Protein AF-0000000080747395 (afdb_homodimer)

Sequence (564 aa):
MSWKSLHWLHKDIISFEKNQAFNNLFKNAVRTNIKMTENIQLADNLLYFNPVDSDLDPDGYFSYQSPSSLISTLQRYRLRRWTNGEITNNKPLVPGKEYSCHERIKFIKPIGDSCFVSLQRTIRDSNDVTAITEDRTLQYTNRIGDRFSALEEMAQETKQYEAVAGINISDLDIVKYCQMTNNPHRIHWDRDYCRTQEGIKDILVPGPLITQIMARLLCPNSASLITRIKYKTVSPIYPFTPLRAIKVSPTALWLADESKLYAKMEIKESHRDIMPDQHLEAMSWKSLHWLHKDIISFEKNQAFNNLFKNAVRTNIKMTENIQLADNLLYFNPVDSDLDPDGYFSYQSPSSLISTLQRYRLRRWTNGEITNNKPLVPGKEYSCHERIKFIKPIGDSCFVSLQRTIRDSNDVTAITEDRTLQYTNRIGDRFSALEEMAQETKQYEAVAGINISDLDIVKYCQMTNNPHRIHWDRDYCRTQEGIKDILVPGPLITQIMARLLCPNSASLITRIKYKTVSPIYPFTPLRAIKVSPTALWLADESKLYAKMEIKESHRDIMPDQHLEA

Structure (mmCIF, N/CA/C/O backbone):
data_AF-0000000080747395-model_v1
#
loop_
_entity.id
_entity.type
_entity.pdbx_description
1 polymer 'Candida glabrata strain CBS138 chromosome J complete sequence'
#
loop_
_atom_site.group_PDB
_atom_site.id
_atom_site.type_symbol
_atom_site.label_atom_id
_atom_site.label_alt_id
_atom_site.label_comp_id
_atom_site.label_asym_id
_atom_site.label_entity_id
_atom_site.label_seq_id
_atom_site.pdbx_PDB_ins_code
_atom_site.Cartn_x
_atom_site.Cartn_y
_atom_site.Cartn_z
_atom_site.occupancy
_atom_site.B_iso_or_equiv
_atom_site.auth_seq_id
_atom_site.auth_comp_id
_atom_site.auth_asym_id
_atom_site.auth_atom_id
_atom_site.pdbx_PDB_model_num
ATOM 1 N N . MET A 1 1 ? -30.812 -10.82 -4.348 1 59.12 1 MET A N 1
ATOM 2 C CA . MET A 1 1 ? -30.344 -10.938 -5.723 1 59.12 1 MET A CA 1
ATOM 3 C C . MET A 1 1 ? -29.344 -12.078 -5.855 1 59.12 1 MET A C 1
ATOM 5 O O . MET A 1 1 ? -28.609 -12.383 -4.906 1 59.12 1 MET A O 1
ATOM 9 N N . SER A 1 2 ? -29.453 -12.859 -6.922 1 81.06 2 SER A N 1
ATOM 10 C CA . SER A 1 2 ? -28.625 -14.039 -7.16 1 81.06 2 SER A CA 1
ATOM 11 C C . SER A 1 2 ? -27.172 -13.656 -7.43 1 81.06 2 SER A C 1
ATOM 13 O O . SER A 1 2 ? -26.906 -12.688 -8.148 1 81.06 2 SER A O 1
ATOM 15 N N . TRP A 1 3 ? -26.281 -14.25 -6.676 1 85.25 3 TRP A N 1
ATOM 16 C CA . TRP A 1 3 ? -24.859 -14 -6.844 1 85.25 3 TRP A CA 1
ATOM 17 C C . TRP A 1 3 ? -24.438 -14.18 -8.297 1 85.25 3 TRP A C 1
ATOM 19 O O . TRP A 1 3 ? -23.438 -13.609 -8.742 1 85.25 3 TRP A O 1
ATOM 29 N N . LYS A 1 4 ? -25.172 -14.852 -9.094 1 83.62 4 LYS A N 1
ATOM 30 C CA . LYS A 1 4 ? -24.859 -15.133 -10.492 1 83.62 4 LYS A CA 1
ATOM 31 C C . LYS A 1 4 ? -24.938 -13.875 -11.344 1 83.62 4 LYS A C 1
ATOM 33 O O . LYS A 1 4 ? -24.328 -13.789 -12.406 1 83.62 4 LYS A O 1
ATOM 38 N N . SER A 1 5 ? -25.672 -12.914 -10.828 1 84.62 5 SER A N 1
ATOM 39 C CA . SER A 1 5 ? -25.875 -11.688 -11.594 1 84.62 5 SER A CA 1
ATOM 40 C C . SER A 1 5 ? -24.906 -10.594 -11.148 1 84.62 5 SER A C 1
ATOM 42 O O . SER A 1 5 ? -24.828 -9.539 -11.773 1 84.62 5 SER A O 1
ATOM 44 N N . LEU A 1 6 ? -24.188 -10.93 -10.141 1 88.81 6 LEU A N 1
ATOM 45 C CA . LEU A 1 6 ? -23.266 -9.922 -9.609 1 88.81 6 LEU A CA 1
ATOM 46 C C . LEU A 1 6 ? -22.078 -9.742 -10.539 1 88.81 6 LEU A C 1
ATOM 48 O O . LEU A 1 6 ? -21.531 -10.719 -11.07 1 88.81 6 LEU A O 1
ATOM 52 N N . HIS A 1 7 ? -21.797 -8.492 -10.812 1 93.31 7 HIS A N 1
ATOM 53 C CA . HIS A 1 7 ? -20.641 -8.117 -11.609 1 93.31 7 HIS A CA 1
ATOM 54 C C . HIS A 1 7 ? -20 -6.836 -11.086 1 93.31 7 HIS A C 1
ATOM 56 O O . HIS A 1 7 ? -20.703 -5.953 -10.578 1 93.31 7 HIS A O 1
ATOM 62 N N . TRP A 1 8 ? -18.734 -6.809 -11.203 1 94.5 8 TRP A N 1
ATOM 63 C CA . TRP A 1 8 ? -17.984 -5.613 -10.836 1 94.5 8 TRP A CA 1
ATOM 64 C C . TRP A 1 8 ? -17.094 -5.156 -11.984 1 94.5 8 TRP A C 1
ATOM 66 O O . TRP A 1 8 ? -16.562 -5.98 -12.727 1 94.5 8 TRP A O 1
ATOM 76 N N . LEU A 1 9 ? -16.969 -3.918 -12.125 1 94.75 9 LEU A N 1
ATOM 77 C CA . LEU A 1 9 ? -16.109 -3.312 -13.125 1 94.75 9 LEU A CA 1
ATOM 78 C C . LEU A 1 9 ? -14.969 -2.541 -12.469 1 94.75 9 LEU A C 1
ATOM 80 O O . LEU A 1 9 ? -15.211 -1.659 -11.641 1 94.75 9 LEU A O 1
ATOM 84 N N . HIS A 1 10 ? -13.727 -2.936 -12.805 1 94.06 10 HIS A N 1
ATOM 85 C CA . HIS A 1 10 ? -12.547 -2.223 -12.336 1 94.06 10 HIS A CA 1
ATOM 86 C C . HIS A 1 10 ? -11.734 -1.668 -13.508 1 94.06 10 HIS A C 1
ATOM 88 O O . HIS A 1 10 ? -11.242 -2.428 -14.344 1 94.06 10 HIS A O 1
ATOM 94 N N . LYS A 1 11 ? -11.57 -0.392 -13.555 1 92.25 11 LYS A N 1
ATOM 95 C CA . LYS A 1 11 ? -10.734 0.229 -14.578 1 92.25 11 LYS A CA 1
ATOM 96 C C . LYS A 1 11 ? -9.367 0.605 -14.016 1 92.25 11 LYS A C 1
ATOM 98 O O . LYS A 1 11 ? -9.234 0.883 -12.82 1 92.25 11 LYS A O 1
ATOM 103 N N . ASP A 1 12 ? -8.43 0.536 -14.867 1 91.69 12 ASP A N 1
ATOM 104 C CA . ASP A 1 12 ? -7.078 0.91 -14.461 1 91.69 12 ASP A CA 1
ATOM 105 C C . ASP A 1 12 ? -6.227 1.282 -15.672 1 91.69 12 ASP A C 1
ATOM 107 O O . ASP A 1 12 ? -6.543 0.902 -16.797 1 91.69 12 ASP A O 1
ATOM 111 N N . ILE A 1 13 ? -5.207 2.037 -15.406 1 89.62 13 ILE A N 1
ATOM 112 C CA . ILE A 1 13 ? -4.191 2.344 -16.406 1 89.62 13 ILE A CA 1
ATOM 113 C C . ILE A 1 13 ? -2.91 1.572 -16.094 1 89.62 13 ILE A C 1
ATOM 115 O O . ILE A 1 13 ? -2.43 1.593 -14.961 1 89.62 13 ILE A O 1
ATOM 119 N N . ILE A 1 14 ? -2.463 0.879 -17.094 1 91.75 14 ILE A N 1
ATOM 120 C CA . ILE A 1 14 ? -1.218 0.142 -16.891 1 91.75 14 ILE A CA 1
ATOM 121 C C . ILE A 1 14 ? -0.062 1.122 -16.703 1 91.75 14 ILE A C 1
ATOM 123 O O . ILE A 1 14 ? 0.151 2.012 -17.531 1 91.75 14 ILE A O 1
ATOM 127 N N . SER A 1 15 ? 0.679 0.958 -15.664 1 86.25 15 SER A N 1
ATOM 128 C CA . SER A 1 15 ? 1.673 1.94 -15.242 1 86.25 15 SER A CA 1
ATOM 129 C C . SER A 1 15 ? 3.09 1.419 -15.453 1 86.25 15 SER A C 1
ATOM 131 O O . SER A 1 15 ? 3.414 0.301 -15.055 1 86.25 15 SER A O 1
ATOM 133 N N . PHE A 1 16 ? 3.916 2.262 -16.062 1 84.25 16 PHE A N 1
ATOM 134 C CA . PHE A 1 16 ? 5.336 1.956 -16.188 1 84.25 16 PHE A CA 1
ATOM 135 C C . PHE A 1 16 ? 5.988 1.87 -14.812 1 84.25 16 PHE A C 1
ATOM 137 O O . PHE A 1 16 ? 6.781 0.962 -14.547 1 84.25 16 PHE A O 1
ATOM 144 N N . GLU A 1 17 ? 5.633 2.758 -13.93 1 83.5 17 GLU A N 1
ATOM 145 C CA . GLU A 1 17 ? 6.246 2.869 -12.609 1 83.5 17 GLU A CA 1
ATOM 146 C C . GLU A 1 17 ? 5.941 1.645 -11.75 1 83.5 17 GLU A C 1
ATOM 148 O O . GLU A 1 17 ? 6.809 1.154 -11.023 1 83.5 17 GLU A O 1
ATOM 153 N N . LYS A 1 18 ? 4.703 1.184 -11.805 1 89.38 18 LYS A N 1
ATOM 154 C CA . LYS A 1 18 ? 4.32 0.01 -11.023 1 89.38 18 LYS A CA 1
ATOM 155 C C . LYS A 1 18 ? 5.059 -1.234 -11.508 1 89.38 18 LYS A C 1
ATOM 157 O O . LYS A 1 18 ? 5.488 -2.059 -10.695 1 89.38 18 LYS A O 1
ATOM 162 N N . ASN A 1 19 ? 5.191 -1.357 -12.836 1 89.19 19 ASN A N 1
ATOM 163 C CA . ASN A 1 19 ? 5.957 -2.471 -13.391 1 89.19 19 ASN A CA 1
ATOM 164 C C . ASN A 1 19 ? 7.418 -2.418 -12.953 1 89.19 19 ASN A C 1
ATOM 166 O O . ASN A 1 19 ? 8.008 -3.447 -12.617 1 89.19 19 ASN A O 1
ATOM 170 N N . GLN A 1 20 ? 7.961 -1.267 -12.969 1 88.62 20 GLN A N 1
ATOM 171 C CA . GLN A 1 20 ? 9.336 -1.091 -12.523 1 88.62 20 GLN A CA 1
ATOM 172 C C . GLN A 1 20 ? 9.492 -1.438 -11.047 1 88.62 20 GLN A C 1
ATOM 174 O O . GLN A 1 20 ? 10.492 -2.027 -10.641 1 88.62 20 GLN A O 1
ATOM 179 N N . ALA A 1 21 ? 8.523 -1.005 -10.305 1 91.44 21 ALA A N 1
ATOM 180 C CA . ALA A 1 21 ? 8.539 -1.321 -8.875 1 91.44 21 ALA A CA 1
ATOM 181 C C . ALA A 1 21 ? 8.562 -2.83 -8.648 1 91.44 21 ALA A C 1
ATOM 183 O O . ALA A 1 21 ? 9.328 -3.324 -7.812 1 91.44 21 ALA A O 1
ATOM 184 N N . PHE A 1 22 ? 7.762 -3.555 -9.383 1 94.75 22 PHE A N 1
ATOM 185 C CA . PHE A 1 22 ? 7.758 -5.004 -9.219 1 94.75 22 PHE A CA 1
ATOM 186 C C . PHE A 1 22 ? 9.07 -5.605 -9.703 1 94.75 22 PHE A C 1
ATOM 188 O O . PHE A 1 22 ? 9.594 -6.543 -9.094 1 94.75 22 PHE A O 1
ATOM 195 N N . ASN A 1 23 ? 9.594 -5.113 -10.828 1 92.94 23 ASN A N 1
ATOM 196 C CA . ASN A 1 23 ? 10.891 -5.582 -11.305 1 92.94 23 ASN A CA 1
ATOM 197 C C . ASN A 1 23 ? 11.961 -5.445 -10.227 1 92.94 23 ASN A C 1
ATOM 199 O O . ASN A 1 23 ? 12.781 -6.348 -10.047 1 92.94 23 ASN A O 1
ATOM 203 N N . ASN A 1 24 ? 11.914 -4.371 -9.555 1 92.12 24 ASN A N 1
ATOM 204 C CA . ASN A 1 24 ? 12.883 -4.16 -8.484 1 92.12 24 ASN A CA 1
ATOM 205 C C . ASN A 1 24 ? 12.672 -5.145 -7.336 1 92.12 24 ASN A C 1
ATOM 207 O O . ASN A 1 24 ? 13.633 -5.66 -6.77 1 92.12 24 ASN A O 1
ATOM 211 N N . LEU A 1 25 ? 11.422 -5.336 -6.988 1 95.25 25 LEU A N 1
ATOM 212 C CA . LEU A 1 25 ? 11.109 -6.32 -5.961 1 95.25 25 LEU A CA 1
ATOM 213 C C . LEU A 1 25 ? 11.609 -7.703 -6.371 1 95.25 25 LEU A C 1
ATOM 215 O O . LEU A 1 25 ? 12.227 -8.406 -5.566 1 95.25 25 LEU A O 1
ATOM 219 N N . PHE A 1 26 ? 11.359 -8.078 -7.574 1 95.56 26 PHE A N 1
ATOM 220 C CA . PHE A 1 26 ? 11.805 -9.359 -8.109 1 95.56 26 PHE A CA 1
ATOM 221 C C . PHE A 1 26 ? 13.32 -9.492 -8.008 1 95.56 26 PHE A C 1
ATOM 223 O O . PHE A 1 26 ? 13.836 -10.516 -7.559 1 95.56 26 PHE A O 1
ATOM 230 N N . LYS A 1 27 ? 14.008 -8.484 -8.398 1 93.31 27 LYS A N 1
ATOM 231 C CA . LYS A 1 27 ? 15.469 -8.484 -8.367 1 93.31 27 LYS A CA 1
ATOM 232 C C . LYS A 1 27 ? 15.984 -8.672 -6.941 1 93.31 27 LYS A C 1
ATOM 234 O O . LYS A 1 27 ? 17 -9.344 -6.727 1 93.31 27 LYS A O 1
ATOM 239 N N . ASN A 1 28 ? 15.305 -8.133 -6.055 1 93.12 28 ASN A N 1
ATOM 240 C CA . ASN A 1 28 ? 15.719 -8.219 -4.66 1 93.12 28 ASN A CA 1
ATOM 241 C C . ASN A 1 28 ? 15.422 -9.594 -4.07 1 93.12 28 ASN A C 1
ATOM 243 O O . ASN A 1 28 ? 16.203 -10.117 -3.27 1 93.12 28 ASN A O 1
ATOM 247 N N . ALA A 1 29 ? 14.328 -10.164 -4.477 1 96.94 29 ALA A N 1
ATOM 248 C CA . ALA A 1 29 ? 13.82 -11.367 -3.826 1 96.94 29 ALA A CA 1
ATOM 249 C C . ALA A 1 29 ? 14.336 -12.625 -4.52 1 96.94 29 ALA A C 1
ATOM 251 O O . ALA A 1 29 ? 14.336 -13.711 -3.934 1 96.94 29 ALA A O 1
ATOM 252 N N . VAL A 1 30 ? 14.734 -12.492 -5.766 1 97.31 30 VAL A N 1
ATOM 253 C CA . VAL A 1 30 ? 15.016 -13.68 -6.566 1 97.31 30 VAL A CA 1
ATOM 254 C C . VAL A 1 30 ? 16.453 -13.625 -7.082 1 97.31 30 VAL A C 1
ATOM 256 O O . VAL A 1 30 ? 16.844 -12.648 -7.715 1 97.31 30 VAL A O 1
ATOM 259 N N . ARG A 1 31 ? 17.219 -14.547 -6.773 1 94.69 31 ARG A N 1
ATOM 260 C CA . ARG A 1 31 ? 18.547 -14.727 -7.336 1 94.69 31 ARG A CA 1
ATOM 261 C C . ARG A 1 31 ? 18.5 -15.508 -8.641 1 94.69 31 ARG A C 1
ATOM 263 O O . ARG A 1 31 ? 18.375 -16.734 -8.625 1 94.69 31 ARG A O 1
ATOM 270 N N . THR A 1 32 ? 18.578 -14.781 -9.703 1 90.69 32 THR A N 1
ATOM 271 C CA . THR A 1 32 ? 18.484 -15.367 -11.031 1 90.69 32 THR A CA 1
ATOM 272 C C . THR A 1 32 ? 19.234 -14.516 -12.055 1 90.69 32 THR A C 1
ATOM 274 O O . THR A 1 32 ? 19.625 -13.383 -11.766 1 90.69 32 THR A O 1
ATOM 277 N N . ASN A 1 33 ? 19.391 -15.039 -13.219 1 85.06 33 ASN A N 1
ATOM 278 C CA . ASN A 1 33 ? 20.078 -14.328 -14.297 1 85.06 33 ASN A CA 1
ATOM 279 C C . ASN A 1 33 ? 19.078 -13.773 -15.312 1 85.06 33 ASN A C 1
ATOM 281 O O . ASN A 1 33 ? 19.484 -13.234 -16.344 1 85.06 33 ASN A O 1
ATOM 285 N N . ILE A 1 34 ? 17.859 -13.859 -14.992 1 84.75 34 ILE A N 1
ATOM 286 C CA . ILE A 1 34 ? 16.844 -13.383 -15.922 1 84.75 34 ILE A CA 1
ATOM 287 C C . ILE A 1 34 ? 16.938 -11.867 -16.062 1 84.75 34 ILE A C 1
ATOM 289 O O . ILE A 1 34 ? 17.047 -11.148 -15.07 1 84.75 34 ILE A O 1
ATOM 293 N N . LYS A 1 35 ? 16.859 -11.438 -17.281 1 81.88 35 LYS A N 1
ATOM 294 C CA . LYS A 1 35 ? 16.891 -10 -17.562 1 81.88 35 LYS A CA 1
ATOM 295 C C . LYS A 1 35 ? 15.484 -9.398 -17.453 1 81.88 35 LYS A C 1
ATOM 297 O O . LYS A 1 35 ? 14.523 -9.953 -17.984 1 81.88 35 LYS A O 1
ATOM 302 N N . MET A 1 36 ? 15.461 -8.305 -16.797 1 81.62 36 MET A N 1
ATOM 303 C CA . MET A 1 36 ? 14.18 -7.629 -16.641 1 81.62 36 MET A CA 1
ATOM 304 C C . MET A 1 36 ? 13.867 -6.77 -17.859 1 81.62 36 MET A C 1
ATOM 306 O O . MET A 1 36 ? 14.781 -6.238 -18.5 1 81.62 36 MET A O 1
ATOM 310 N N . THR A 1 37 ? 12.562 -6.77 -18.188 1 82.69 37 THR A N 1
ATOM 311 C CA . THR A 1 37 ? 12.102 -5.957 -19.297 1 82.69 37 THR A CA 1
ATOM 312 C C . THR A 1 37 ? 11.047 -4.953 -18.844 1 82.69 37 THR A C 1
ATOM 314 O O . THR A 1 37 ? 10.477 -5.094 -17.766 1 82.69 37 THR A O 1
ATOM 317 N N . GLU A 1 38 ? 10.836 -3.955 -19.688 1 80.69 38 GLU A N 1
ATOM 318 C CA . GLU A 1 38 ? 9.812 -2.953 -19.406 1 80.69 38 GLU A CA 1
ATOM 319 C C . GLU A 1 38 ? 8.438 -3.424 -19.859 1 80.69 38 GLU A C 1
ATOM 321 O O . GLU A 1 38 ? 7.418 -2.842 -19.484 1 80.69 38 GLU A O 1
ATOM 326 N N . ASN A 1 39 ? 8.461 -4.465 -20.531 1 85.62 39 ASN A N 1
ATOM 327 C CA . ASN A 1 39 ? 7.184 -4.996 -21.016 1 85.62 39 ASN A CA 1
ATOM 328 C C . ASN A 1 39 ? 6.422 -5.707 -19.891 1 85.62 39 ASN A C 1
ATOM 330 O O . ASN A 1 39 ? 7.027 -6.324 -19.016 1 85.62 39 ASN A O 1
ATOM 334 N N . ILE A 1 40 ? 5.148 -5.539 -20.016 1 90.62 40 ILE A N 1
ATOM 335 C CA . ILE A 1 40 ? 4.301 -6.277 -19.078 1 90.62 40 ILE A CA 1
ATOM 336 C C . ILE A 1 40 ? 4.398 -7.773 -19.375 1 90.62 40 ILE A C 1
ATOM 338 O O . ILE A 1 40 ? 4.289 -8.203 -20.516 1 90.62 40 ILE A O 1
ATOM 342 N N . GLN A 1 41 ? 4.66 -8.516 -18.375 1 90.19 41 GLN A N 1
ATOM 343 C CA . GLN A 1 41 ? 4.867 -9.953 -18.531 1 90.19 41 GLN A CA 1
ATOM 344 C C . GLN A 1 41 ? 3.631 -10.727 -18.078 1 90.19 41 GLN A C 1
ATOM 346 O O . GLN A 1 41 ? 2.674 -10.148 -17.562 1 90.19 41 GLN A O 1
ATOM 351 N N . LEU A 1 42 ? 3.684 -12.094 -18.344 1 91.56 42 LEU A N 1
ATOM 352 C CA . LEU A 1 42 ? 2.631 -12.992 -17.891 1 91.56 42 LEU A CA 1
ATOM 353 C C . LEU A 1 42 ? 2.406 -12.844 -16.391 1 91.56 42 LEU A C 1
ATOM 355 O O . LEU A 1 42 ? 3.365 -12.781 -15.609 1 91.56 42 LEU A O 1
ATOM 359 N N . ALA A 1 43 ? 1.168 -12.703 -15.961 1 95 43 ALA A N 1
ATOM 360 C CA . ALA A 1 43 ? 0.687 -12.633 -14.586 1 95 43 ALA A CA 1
ATOM 361 C C . ALA A 1 43 ? 0.868 -11.227 -14.016 1 95 43 ALA A C 1
ATOM 363 O O . ALA A 1 43 ? 0.443 -10.953 -12.891 1 95 43 ALA A O 1
ATOM 364 N N . ASP A 1 44 ? 1.418 -10.25 -14.773 1 94.88 44 ASP A N 1
ATOM 365 C CA . ASP A 1 44 ? 1.572 -8.891 -14.266 1 94.88 44 ASP A CA 1
ATOM 366 C C . ASP A 1 44 ? 0.215 -8.219 -14.078 1 94.88 44 ASP A C 1
ATOM 368 O O . ASP A 1 44 ? 0.115 -7.191 -13.406 1 94.88 44 ASP A O 1
ATOM 372 N N . ASN A 1 45 ? -0.843 -8.789 -14.672 1 95.81 45 ASN A N 1
ATOM 373 C CA . ASN A 1 45 ? -2.191 -8.266 -14.469 1 95.81 45 ASN A CA 1
ATOM 374 C C . ASN A 1 45 ? -2.59 -8.297 -13 1 95.81 45 ASN A C 1
ATOM 376 O O . ASN A 1 45 ? -3.477 -7.559 -12.57 1 95.81 45 ASN A O 1
ATOM 380 N N . LEU A 1 46 ? -1.925 -9.117 -12.219 1 97.12 46 LEU A N 1
ATOM 381 C CA . LEU A 1 46 ? -2.236 -9.258 -10.797 1 97.12 46 LEU A CA 1
ATOM 382 C C . LEU A 1 46 ? -1.901 -7.977 -10.039 1 97.12 46 LEU A C 1
ATOM 384 O O . LEU A 1 46 ? -2.357 -7.785 -8.906 1 97.12 46 LEU A O 1
ATOM 388 N N . LEU A 1 47 ? -1.146 -7.109 -10.602 1 96.31 47 LEU A N 1
ATOM 389 C CA . LEU A 1 47 ? -0.813 -5.82 -10 1 96.31 47 LEU A CA 1
ATOM 390 C C . LEU A 1 47 ? -1.979 -4.848 -10.133 1 96.31 47 LEU A C 1
ATOM 392 O O . LEU A 1 47 ? -2.018 -3.826 -9.438 1 96.31 47 LEU A O 1
ATOM 396 N N . TYR A 1 48 ? -2.914 -5.172 -10.984 1 95.19 48 TYR A N 1
ATOM 397 C CA . TYR A 1 48 ? -3.871 -4.156 -11.406 1 95.19 48 TYR A CA 1
ATOM 398 C C . TYR A 1 48 ? -5.301 -4.605 -11.125 1 95.19 48 TYR A C 1
ATOM 400 O O . TYR A 1 48 ? -5.535 -5.754 -10.75 1 95.19 48 TYR A O 1
ATOM 408 N N . PHE A 1 49 ? -6.219 -3.602 -11.25 1 95.75 49 PHE A N 1
ATOM 409 C CA . PHE A 1 49 ? -7.668 -3.781 -11.203 1 95.75 49 PHE A CA 1
ATOM 410 C C . PHE A 1 49 ? -8.109 -4.238 -9.82 1 95.75 49 PHE A C 1
ATOM 412 O O . PHE A 1 49 ? -9.047 -5.031 -9.688 1 95.75 49 PHE A O 1
ATOM 419 N N . ASN A 1 50 ? -7.379 -3.854 -8.812 1 92.81 50 ASN A N 1
ATOM 420 C CA . ASN A 1 50 ? -7.746 -4.141 -7.43 1 92.81 50 ASN A CA 1
ATOM 421 C C . ASN A 1 50 ? -8.633 -3.045 -6.844 1 92.81 50 ASN A C 1
ATOM 423 O O . ASN A 1 50 ? -8.406 -1.859 -7.102 1 92.81 50 ASN A O 1
ATOM 427 N N . PRO A 1 51 ? -9.625 -3.451 -6.094 1 89.06 51 PRO A N 1
ATOM 428 C CA . PRO A 1 51 ? -10.547 -2.453 -5.551 1 89.06 51 PRO A CA 1
ATOM 429 C C . PRO A 1 51 ? -9.859 -1.451 -4.625 1 89.06 51 PRO A C 1
ATOM 431 O O . PRO A 1 51 ? -8.922 -1.809 -3.908 1 89.06 51 PRO A O 1
ATOM 434 N N . VAL A 1 52 ? -10.328 -0.163 -4.664 1 80.38 52 VAL A N 1
ATOM 435 C CA . VAL A 1 52 ? -9.781 0.875 -3.797 1 80.38 52 VAL A CA 1
ATOM 436 C C . VAL A 1 52 ? -10.852 1.349 -2.816 1 80.38 52 VAL A C 1
ATOM 438 O O . VAL A 1 52 ? -10.539 1.994 -1.812 1 80.38 52 VAL A O 1
ATOM 441 N N . ASP A 1 53 ? -12.062 1.092 -3.086 1 77.69 53 ASP A N 1
ATOM 442 C CA . ASP A 1 53 ? -13.195 1.553 -2.285 1 77.69 53 ASP A CA 1
ATOM 443 C C . ASP A 1 53 ? -14.172 0.414 -2.01 1 77.69 53 ASP A C 1
ATOM 445 O O . ASP A 1 53 ? -15.219 0.321 -2.652 1 77.69 53 ASP A O 1
ATOM 449 N N . SER A 1 54 ? -13.773 -0.44 -1.136 1 83.5 54 SER A N 1
ATOM 450 C CA . SER A 1 54 ? -14.641 -1.567 -0.8 1 83.5 54 SER A CA 1
ATOM 451 C C . SER A 1 54 ? -14.703 -1.786 0.708 1 83.5 54 SER A C 1
ATOM 453 O O . SER A 1 54 ? -13.727 -1.524 1.419 1 83.5 54 SER A O 1
ATOM 455 N N . ASP A 1 55 ? -15.891 -2.242 1.09 1 90.5 55 ASP A N 1
ATOM 456 C CA . ASP A 1 55 ? -16.016 -2.641 2.488 1 90.5 55 ASP A CA 1
ATOM 457 C C . ASP A 1 55 ? -15.109 -3.824 2.809 1 90.5 55 ASP A C 1
ATOM 459 O O . ASP A 1 55 ? -14.812 -4.645 1.936 1 90.5 55 ASP A O 1
ATOM 463 N N . LEU A 1 56 ? -14.727 -3.82 4.035 1 93.5 56 LEU A N 1
ATOM 464 C CA . LEU A 1 56 ? -13.773 -4.855 4.434 1 93.5 56 LEU A CA 1
ATOM 465 C C . LEU A 1 56 ? -14.383 -5.785 5.477 1 93.5 56 LEU A C 1
ATOM 467 O O . LEU A 1 56 ? -15.195 -5.352 6.297 1 93.5 56 LEU A O 1
ATOM 471 N N . ASP A 1 57 ? -13.992 -7.012 5.418 1 94.25 57 ASP A N 1
ATOM 472 C CA . ASP A 1 57 ? -14.258 -7.961 6.492 1 94.25 57 ASP A CA 1
ATOM 473 C C . ASP A 1 57 ? -13.297 -7.754 7.66 1 94.25 57 ASP A C 1
ATOM 475 O O . ASP A 1 57 ? -12.328 -7.008 7.543 1 94.25 57 ASP A O 1
ATOM 479 N N . PRO A 1 58 ? -13.555 -8.438 8.812 1 92.44 58 PRO A N 1
ATOM 480 C CA . PRO A 1 58 ? -12.688 -8.266 9.984 1 92.44 58 PRO A CA 1
ATOM 481 C C . PRO A 1 58 ? -11.234 -8.656 9.703 1 92.44 58 PRO A C 1
ATOM 483 O O . PRO A 1 58 ? -10.32 -8.156 10.367 1 92.44 58 PRO A O 1
ATOM 486 N N . ASP A 1 59 ? -10.961 -9.508 8.727 1 94.62 59 ASP A N 1
ATOM 487 C CA . ASP A 1 59 ? -9.602 -9.906 8.406 1 94.62 59 ASP A CA 1
ATOM 488 C C . ASP A 1 59 ? -8.898 -8.836 7.57 1 94.62 59 ASP A C 1
ATOM 490 O O . ASP A 1 59 ? -7.734 -9 7.195 1 94.62 59 ASP A O 1
ATOM 494 N N . GLY A 1 60 ? -9.656 -7.758 7.246 1 95.25 60 GLY A N 1
ATOM 495 C CA . GLY A 1 60 ? -9.078 -6.621 6.555 1 95.25 60 GLY A CA 1
ATOM 496 C C . GLY A 1 60 ? -9.141 -6.746 5.043 1 95.25 60 GLY A C 1
ATOM 497 O O . GLY A 1 60 ? -8.602 -5.902 4.324 1 95.25 60 GLY A O 1
ATOM 498 N N . TYR A 1 61 ? -9.719 -7.789 4.551 1 94.44 61 TYR A N 1
ATOM 499 C CA . TYR A 1 61 ? -9.844 -7.941 3.107 1 94.44 61 TYR A CA 1
ATOM 500 C C . TYR A 1 61 ? -11.266 -7.633 2.648 1 94.44 61 TYR A C 1
ATOM 502 O O . TYR A 1 61 ? -12.156 -7.391 3.471 1 94.44 61 TYR A O 1
ATOM 510 N N . PHE A 1 62 ? -11.5 -7.609 1.376 1 93.38 62 PHE A N 1
ATOM 511 C CA . PHE A 1 62 ? -12.734 -7.125 0.772 1 93.38 62 PHE A CA 1
ATOM 512 C C . PHE A 1 62 ? -13.898 -8.055 1.102 1 93.38 62 PHE A C 1
ATOM 514 O O . PHE A 1 62 ? -13.773 -9.273 0.984 1 93.38 62 PHE A O 1
ATOM 521 N N . SER A 1 63 ? -15.086 -7.477 1.342 1 93.62 63 SER A N 1
ATOM 522 C CA . SER A 1 63 ? -16.234 -8.242 1.818 1 93.62 63 SER A CA 1
ATOM 523 C C . SER A 1 63 ? -17.094 -8.742 0.658 1 93.62 63 SER A C 1
ATOM 525 O O . SER A 1 63 ? -17.797 -9.742 0.787 1 93.62 63 SER A O 1
ATOM 527 N N . TYR A 1 64 ? -17.016 -8.102 -0.445 1 91.88 64 TYR A N 1
ATOM 528 C CA . TYR A 1 64 ? -18 -8.336 -1.5 1 91.88 64 TYR A CA 1
ATOM 529 C C . TYR A 1 64 ? -17.844 -9.734 -2.092 1 91.88 64 TYR A C 1
ATOM 531 O O . TYR A 1 64 ? -18.75 -10.242 -2.74 1 91.88 64 TYR A O 1
ATOM 539 N N . GLN A 1 65 ? -16.703 -10.367 -1.797 1 92.25 65 GLN A N 1
ATOM 540 C CA . GLN A 1 65 ? -16.453 -11.688 -2.371 1 92.25 65 GLN A CA 1
ATOM 541 C C . GLN A 1 65 ? -16.672 -12.789 -1.339 1 92.25 65 GLN A C 1
ATOM 543 O O . GLN A 1 65 ? -16.547 -13.969 -1.653 1 92.25 65 GLN A O 1
ATOM 548 N N . SER A 1 66 ? -16.984 -12.422 -0.157 1 94.75 66 SER A N 1
ATOM 549 C CA . SER A 1 66 ? -17.094 -13.414 0.912 1 94.75 66 SER A CA 1
ATOM 550 C C . SER A 1 66 ? -18.391 -14.211 0.787 1 94.75 66 SER A C 1
ATOM 552 O O . SER A 1 66 ? -19.422 -13.672 0.398 1 94.75 66 SER A O 1
ATOM 554 N N . PRO A 1 67 ? -18.344 -15.516 1.205 1 95 67 PRO A N 1
ATOM 555 C CA . PRO A 1 67 ? -19.516 -16.391 1.057 1 95 67 PRO A CA 1
ATOM 556 C C . PRO A 1 67 ? -20.781 -15.797 1.696 1 95 67 PRO A C 1
ATOM 558 O O . PRO A 1 67 ? -21.844 -15.805 1.084 1 95 67 PRO A O 1
ATOM 561 N N . SER A 1 68 ? -20.625 -15.219 2.852 1 91.38 68 SER A N 1
ATOM 562 C CA . SER A 1 68 ? -21.797 -14.711 3.564 1 91.38 68 SER A CA 1
ATOM 563 C C . SER A 1 68 ? -22.375 -13.477 2.883 1 91.38 68 SER A C 1
ATOM 565 O O . SER A 1 68 ? -23.562 -13.195 3 1 91.38 68 SER A O 1
ATOM 567 N N . SER A 1 69 ? -21.578 -12.719 2.201 1 91.38 69 SER A N 1
ATOM 568 C CA . SER A 1 69 ? -22.031 -11.562 1.446 1 91.38 69 SER A CA 1
ATOM 569 C C . SER A 1 69 ? -22.734 -11.984 0.153 1 91.38 69 SER A C 1
ATOM 571 O O . SER A 1 69 ? -23.625 -11.289 -0.335 1 91.38 69 SER A O 1
ATOM 573 N N . LEU A 1 70 ? -22.375 -13.141 -0.369 1 93 70 LEU A N 1
ATOM 574 C CA . LEU A 1 70 ? -22.875 -13.617 -1.649 1 93 70 LEU A CA 1
ATOM 575 C C . LEU A 1 70 ? -24.141 -14.445 -1.455 1 93 70 LEU A C 1
ATOM 577 O O . LEU A 1 70 ? -25.078 -14.352 -2.26 1 93 70 LEU A O 1
ATOM 581 N N . ILE A 1 71 ? -24.094 -15.25 -0.465 1 92.44 71 ILE A N 1
ATOM 582 C CA . ILE A 1 71 ? -25.219 -16.109 -0.102 1 92.44 71 ILE A CA 1
ATOM 583 C C . ILE A 1 71 ? -25.516 -15.953 1.386 1 92.44 71 ILE A C 1
ATOM 585 O O . ILE A 1 71 ? -24.75 -16.391 2.236 1 92.44 71 ILE A O 1
ATOM 589 N N . SER A 1 72 ? -26.625 -15.422 1.672 1 87.88 72 SER A N 1
ATOM 590 C CA . SER A 1 72 ? -26.984 -15.008 3.025 1 87.88 72 SER A CA 1
ATOM 591 C C . SER A 1 72 ? -27.062 -16.203 3.969 1 87.88 72 SER A C 1
ATOM 593 O O . SER A 1 72 ? -26.891 -16.062 5.18 1 87.88 72 SER A O 1
ATOM 595 N N . THR A 1 73 ? -27.266 -17.359 3.445 1 88 73 THR A N 1
ATOM 596 C CA . THR A 1 73 ? -27.453 -18.531 4.297 1 88 73 THR A CA 1
ATOM 597 C C . THR A 1 73 ? -26.109 -19.156 4.664 1 88 73 THR A C 1
ATOM 599 O O . THR A 1 73 ? -26.031 -20.031 5.527 1 88 73 THR A O 1
ATOM 602 N N . LEU A 1 74 ? -25.109 -18.766 3.986 1 90.06 74 LEU A N 1
ATOM 603 C CA . LEU A 1 74 ? -23.797 -19.297 4.297 1 90.06 74 LEU A CA 1
ATOM 604 C C . LEU A 1 74 ? -23.203 -18.609 5.523 1 90.06 74 LEU A C 1
ATOM 606 O O . LEU A 1 74 ? -23.469 -17.438 5.777 1 90.06 74 LEU A O 1
ATOM 610 N N . GLN A 1 75 ? -22.438 -19.328 6.168 1 89.38 75 GLN A N 1
ATOM 611 C CA . GLN A 1 75 ? -21.812 -18.828 7.387 1 89.38 75 GLN A CA 1
ATOM 612 C C . GLN A 1 75 ? -20.688 -17.844 7.07 1 89.38 75 GLN A C 1
ATOM 614 O O . GLN A 1 75 ? -20.219 -17.781 5.934 1 89.38 75 GLN A O 1
ATOM 619 N N . ARG A 1 76 ? -20.344 -17.188 8.148 1 90.62 76 ARG A N 1
ATOM 620 C CA . ARG A 1 76 ? -19.141 -16.375 8.07 1 90.62 76 ARG A CA 1
ATOM 621 C C . ARG A 1 76 ? -17.906 -17.203 8.359 1 90.62 76 ARG A C 1
ATOM 623 O O . ARG A 1 76 ? -17.922 -18.062 9.25 1 90.62 76 ARG A O 1
ATOM 630 N N . TYR A 1 77 ? -16.938 -16.969 7.586 1 92.44 77 TYR A N 1
ATOM 631 C CA . TYR A 1 77 ? -15.656 -17.656 7.785 1 92.44 77 TYR A CA 1
ATOM 632 C C . TYR A 1 77 ? -14.594 -16.688 8.289 1 92.44 77 TYR A C 1
ATOM 634 O O . TYR A 1 77 ? -14.562 -15.531 7.895 1 92.44 77 TYR A O 1
ATOM 642 N N . ARG A 1 78 ? -13.711 -17.203 9.055 1 88.38 78 ARG A N 1
ATOM 643 C CA . ARG A 1 78 ? -12.719 -16.359 9.695 1 88.38 78 ARG A CA 1
ATOM 644 C C . ARG A 1 78 ? -11.484 -16.203 8.82 1 88.38 78 ARG A C 1
ATOM 646 O O . ARG A 1 78 ? -10.805 -15.164 8.859 1 88.38 78 ARG A O 1
ATOM 653 N N . LEU A 1 79 ? -11.258 -17.266 8.078 1 91.31 79 LEU A N 1
ATOM 654 C CA . LEU A 1 79 ? -9.992 -17.281 7.344 1 91.31 79 LEU A CA 1
ATOM 655 C C . LEU A 1 79 ? -10.242 -17.312 5.84 1 91.31 79 LEU A C 1
ATOM 657 O O . LEU A 1 79 ? -11.242 -17.891 5.391 1 91.31 79 LEU A O 1
ATOM 661 N N . ARG A 1 80 ? -9.344 -16.734 5.164 1 93.94 80 ARG A N 1
ATOM 662 C CA . ARG A 1 80 ? -9.375 -16.672 3.705 1 93.94 80 ARG A CA 1
ATOM 663 C C . ARG A 1 80 ? -8 -16.953 3.113 1 93.94 80 ARG A C 1
ATOM 665 O O . ARG A 1 80 ? -6.996 -16.422 3.578 1 93.94 80 ARG A O 1
ATOM 672 N N . ARG A 1 81 ? -7.996 -17.797 2.072 1 91.81 81 ARG A N 1
ATOM 673 C CA . ARG A 1 81 ? -6.727 -18.188 1.455 1 91.81 81 ARG A CA 1
ATOM 674 C C . ARG A 1 81 ? -6.832 -18.156 -0.066 1 91.81 81 ARG A C 1
ATOM 676 O O . ARG A 1 81 ? -7.859 -18.547 -0.628 1 91.81 81 ARG A O 1
ATOM 683 N N . TRP A 1 82 ? -5.77 -17.734 -0.679 1 94.88 82 TRP A N 1
ATOM 684 C CA . TRP A 1 82 ? -5.613 -17.828 -2.125 1 94.88 82 TRP A CA 1
ATOM 685 C C . TRP A 1 82 ? -5.117 -19.219 -2.525 1 94.88 82 TRP A C 1
ATOM 687 O O . TRP A 1 82 ? -3.982 -19.594 -2.211 1 94.88 82 TRP A O 1
ATOM 697 N N . THR A 1 83 ? -5.863 -20.016 -3.236 1 95.12 83 THR A N 1
ATOM 698 C CA . THR A 1 83 ? -5.531 -21.422 -3.377 1 95.12 83 THR A CA 1
ATOM 699 C C . THR A 1 83 ? -4.988 -21.719 -4.773 1 95.12 83 THR A C 1
ATOM 701 O O . THR A 1 83 ? -3.938 -22.344 -4.918 1 95.12 83 THR A O 1
ATOM 704 N N . ASN A 1 84 ? -5.754 -21.312 -5.742 1 97.31 84 ASN A N 1
ATOM 705 C CA . ASN A 1 84 ? -5.352 -21.656 -7.105 1 97.31 84 ASN A CA 1
ATOM 706 C C . ASN A 1 84 ? -5.98 -20.719 -8.125 1 97.31 84 ASN A C 1
ATOM 708 O O . ASN A 1 84 ? -6.863 -19.922 -7.781 1 97.31 84 ASN A O 1
ATOM 712 N N . GLY A 1 85 ? -5.5 -20.859 -9.344 1 97.88 85 GLY A N 1
ATOM 713 C CA . GLY A 1 85 ? -6.047 -20.047 -10.422 1 97.88 85 GLY A CA 1
ATOM 714 C C . GLY A 1 85 ? -5.426 -20.359 -11.773 1 97.88 85 GLY A C 1
ATOM 715 O O . GLY A 1 85 ? -4.656 -21.312 -11.906 1 97.88 85 GLY A O 1
ATOM 716 N N . GLU A 1 86 ? -5.957 -19.625 -12.719 1 97.5 86 GLU A N 1
ATOM 717 C CA . GLU A 1 86 ? -5.508 -19.734 -14.109 1 97.5 86 GLU A CA 1
ATOM 718 C C . GLU A 1 86 ? -5.488 -18.359 -14.781 1 97.5 86 GLU A C 1
ATOM 720 O O . GLU A 1 86 ? -6.367 -17.531 -14.539 1 97.5 86 GLU A O 1
ATOM 725 N N . ILE A 1 87 ? -4.465 -18.141 -15.57 1 96.62 87 ILE A N 1
ATOM 726 C CA . ILE A 1 87 ? -4.348 -16.891 -16.328 1 96.62 87 ILE A CA 1
ATOM 727 C C . ILE A 1 87 ? -4.078 -17.203 -17.797 1 96.62 87 ILE A C 1
ATOM 729 O O . ILE A 1 87 ? -3.143 -17.938 -18.125 1 96.62 87 ILE A O 1
ATOM 733 N N . THR A 1 88 ? -4.91 -16.703 -18.594 1 94.38 88 THR A N 1
ATOM 734 C CA . THR A 1 88 ? -4.723 -16.797 -20.047 1 94.38 88 THR A CA 1
ATOM 735 C C . THR A 1 88 ? -4.41 -15.43 -20.641 1 94.38 88 THR A C 1
ATOM 737 O O . THR A 1 88 ? -5.234 -14.508 -20.578 1 94.38 88 THR A O 1
ATOM 740 N N . ASN A 1 89 ? -3.27 -15.359 -21.125 1 92.31 89 ASN A N 1
ATOM 741 C CA . ASN A 1 89 ? -2.848 -14.141 -21.812 1 92.31 89 ASN A CA 1
ATOM 742 C C . ASN A 1 89 ? -3.074 -14.242 -23.328 1 92.31 89 ASN A C 1
ATOM 744 O O . ASN A 1 89 ? -2.436 -15.055 -24 1 92.31 89 ASN A O 1
ATOM 748 N N . ASN A 1 90 ? -3.936 -13.43 -23.828 1 90.44 90 ASN A N 1
ATOM 749 C CA . ASN A 1 90 ? -4.203 -13.383 -25.266 1 90.44 90 ASN A CA 1
ATOM 750 C C . ASN A 1 90 ? -3.377 -12.297 -25.953 1 90.44 90 ASN A C 1
ATOM 752 O O . ASN A 1 90 ? -2.924 -12.477 -27.078 1 90.44 90 ASN A O 1
ATOM 756 N N . LYS A 1 91 ? -3.24 -11.203 -25.344 1 88.75 91 LYS A N 1
ATOM 757 C CA . LYS A 1 91 ? -2.428 -10.07 -25.781 1 88.75 91 LYS A CA 1
ATOM 758 C C . LYS A 1 91 ? -1.759 -9.391 -24.578 1 88.75 91 LYS A C 1
ATOM 760 O O . LYS A 1 91 ? -2.359 -9.266 -23.516 1 88.75 91 LYS A O 1
ATOM 765 N N . PRO A 1 92 ? -0.622 -8.938 -24.828 1 87.06 92 PRO A N 1
ATOM 766 C CA . PRO A 1 92 ? 0.043 -8.25 -23.719 1 87.06 92 PRO A CA 1
ATOM 767 C C . PRO A 1 92 ? -0.609 -6.91 -23.375 1 87.06 92 PRO A C 1
ATOM 769 O O . PRO A 1 92 ? -1.087 -6.207 -24.266 1 87.06 92 PRO A O 1
ATOM 772 N N . LEU A 1 93 ? -0.655 -6.625 -22.094 1 93.19 93 LEU A N 1
ATOM 773 C CA . LEU A 1 93 ? -1.072 -5.285 -21.688 1 93.19 93 LEU A CA 1
ATOM 774 C C . LEU A 1 93 ? -0.014 -4.254 -22.062 1 93.19 93 LEU A C 1
ATOM 776 O O . LEU A 1 93 ? 1.178 -4.562 -22.109 1 93.19 93 LEU A O 1
ATOM 780 N N . VAL A 1 94 ? -0.432 -3.068 -22.344 1 91.12 94 VAL A N 1
ATOM 781 C CA . VAL A 1 94 ? 0.475 -2.027 -22.812 1 91.12 94 VAL A CA 1
ATOM 782 C C . VAL A 1 94 ? 0.527 -0.888 -21.797 1 91.12 94 VAL A C 1
ATOM 784 O O . VAL A 1 94 ? -0.507 -0.318 -21.438 1 91.12 94 VAL A O 1
ATOM 787 N N . PRO A 1 95 ? 1.752 -0.522 -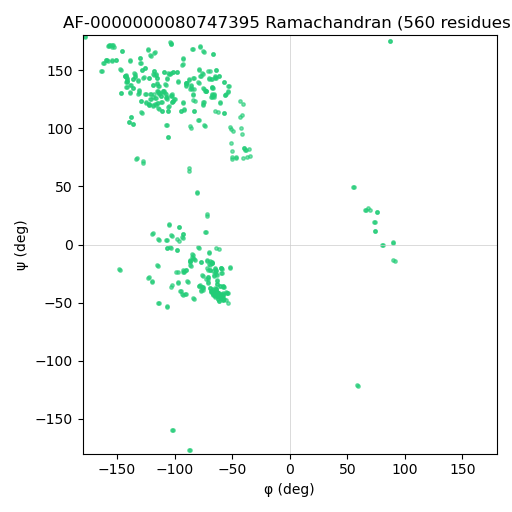21.344 1 88.38 95 PRO A N 1
ATOM 788 C CA . PRO A 1 95 ? 1.874 0.597 -20.406 1 88.38 95 PRO A CA 1
ATOM 789 C C . PRO A 1 95 ? 1.274 1.892 -20.953 1 88.38 95 PRO A C 1
ATOM 791 O O . PRO A 1 95 ? 1.416 2.189 -22.141 1 88.38 95 PRO A O 1
ATOM 794 N N . GLY A 1 96 ? 0.587 2.635 -20.047 1 85.19 96 GLY A N 1
ATOM 795 C CA . GLY A 1 96 ? -0.01 3.906 -20.438 1 85.19 96 GLY A CA 1
ATOM 796 C C . GLY A 1 96 ? -1.437 3.771 -20.922 1 85.19 96 GLY A C 1
ATOM 797 O O . GLY A 1 96 ? -2.154 4.766 -21.047 1 85.19 96 GLY A O 1
ATOM 798 N N . LYS A 1 97 ? -1.859 2.578 -21.203 1 91.06 97 LYS A N 1
ATOM 799 C CA . LYS A 1 97 ? -3.203 2.357 -21.734 1 91.06 97 LYS A CA 1
ATOM 800 C C . LYS A 1 97 ? -4.168 1.949 -20.625 1 91.06 97 LYS A C 1
ATOM 802 O O . LYS A 1 97 ? -3.768 1.322 -19.641 1 91.06 97 LYS A O 1
ATOM 807 N N . GLU A 1 98 ? -5.41 2.363 -20.844 1 92.88 98 GLU A N 1
ATOM 808 C CA . GLU A 1 98 ? -6.469 2.004 -19.906 1 92.88 98 GLU A CA 1
ATOM 809 C C . GLU A 1 98 ? -7.129 0.685 -20.297 1 92.88 98 GLU A C 1
ATOM 811 O O . GLU A 1 98 ? -7.355 0.425 -21.484 1 92.88 98 GLU A O 1
ATOM 816 N N . TYR A 1 99 ? -7.418 -0.152 -19.375 1 95.81 99 TYR A N 1
ATOM 817 C CA . TYR A 1 99 ? -8.164 -1.395 -19.547 1 95.81 99 TYR A CA 1
ATOM 818 C C . TYR A 1 99 ? -9.297 -1.492 -18.531 1 95.81 99 TYR A C 1
ATOM 820 O O . TYR A 1 99 ? -9.305 -0.785 -17.516 1 95.81 99 TYR A O 1
ATOM 828 N N . SER A 1 100 ? -10.25 -2.254 -18.891 1 96.94 100 SER A N 1
ATOM 829 C CA . SER A 1 100 ? -11.359 -2.551 -18 1 96.94 100 SER A CA 1
ATOM 830 C C . SER A 1 100 ? -11.367 -4.023 -17.609 1 96.94 100 SER A C 1
ATOM 832 O O . SER A 1 100 ? -11.234 -4.902 -18.453 1 96.94 100 SER A O 1
ATOM 834 N N . CYS A 1 101 ? -11.477 -4.273 -16.359 1 97.75 101 CYS A N 1
ATOM 835 C CA . CYS A 1 101 ? -11.586 -5.637 -15.844 1 97.75 101 CYS A CA 1
ATOM 836 C C . CYS A 1 101 ? -13.008 -5.945 -15.406 1 97.75 101 CYS A C 1
ATOM 838 O O . CYS A 1 101 ? -13.523 -5.336 -14.469 1 97.75 101 CYS A O 1
ATOM 840 N N . HIS A 1 102 ? -13.602 -6.848 -16.094 1 97.62 102 HIS A N 1
ATOM 841 C CA . HIS A 1 102 ? -14.922 -7.34 -15.734 1 97.62 102 HIS A CA 1
ATOM 842 C C . HIS A 1 102 ? -14.828 -8.562 -14.828 1 97.62 102 HIS A C 1
ATOM 844 O O . HIS A 1 102 ? -14.336 -9.617 -15.25 1 97.62 102 HIS A O 1
ATOM 850 N N . GLU A 1 103 ? -15.32 -8.398 -13.633 1 97.31 103 GLU A N 1
ATOM 851 C CA . GLU A 1 103 ? -15.195 -9.445 -12.625 1 97.31 103 GLU A CA 1
ATOM 852 C C . GLU A 1 103 ? -16.562 -10.031 -12.273 1 97.31 103 GLU A C 1
ATOM 854 O O . GLU A 1 103 ? -17.547 -9.297 -12.141 1 97.31 103 GLU A O 1
ATOM 859 N N . ARG A 1 104 ? -16.625 -11.352 -12.172 1 97.25 104 ARG A N 1
ATOM 860 C CA . ARG A 1 104 ? -17.828 -12.047 -11.742 1 97.25 104 ARG A CA 1
ATOM 861 C C . ARG A 1 104 ? -17.484 -13.297 -10.938 1 97.25 104 ARG A C 1
ATOM 863 O O . ARG A 1 104 ? -16.344 -13.75 -10.938 1 97.25 104 ARG A O 1
ATOM 870 N N . ILE A 1 105 ? -18.531 -13.797 -10.289 1 97.38 105 ILE A N 1
ATOM 871 C CA . ILE A 1 105 ? -18.359 -15.047 -9.57 1 97.38 105 ILE A CA 1
ATOM 872 C C . ILE A 1 105 ? -18.531 -16.219 -10.531 1 97.38 105 ILE A C 1
ATOM 874 O O . ILE A 1 105 ? -19.516 -16.312 -11.258 1 97.38 105 ILE A O 1
ATOM 878 N N . LYS A 1 106 ? -17.547 -17.016 -10.555 1 97.12 106 LYS A N 1
ATOM 879 C CA . LYS A 1 106 ? -17.625 -18.203 -11.398 1 97.12 106 LYS A CA 1
ATOM 880 C C . LYS A 1 106 ? -18.359 -19.344 -10.688 1 97.12 106 LYS A C 1
ATOM 882 O O . LYS A 1 106 ? -19.234 -19.984 -11.281 1 97.12 106 LYS A O 1
ATOM 887 N N . PHE A 1 107 ? -17.984 -19.562 -9.43 1 96.56 107 PHE A N 1
ATOM 888 C CA . PHE A 1 107 ? -18.734 -20.547 -8.648 1 96.56 107 PHE A CA 1
ATOM 889 C C . PHE A 1 107 ? -18.531 -20.328 -7.156 1 96.56 107 PHE A C 1
ATOM 891 O O . PHE A 1 107 ? -17.594 -19.625 -6.75 1 96.56 107 PHE A O 1
ATOM 898 N N . ILE A 1 108 ? -19.391 -20.797 -6.367 1 96.56 108 ILE A N 1
ATOM 899 C CA . ILE A 1 108 ? -19.328 -20.922 -4.914 1 96.56 108 ILE A CA 1
ATOM 900 C C . ILE A 1 108 ? -19.578 -22.375 -4.508 1 96.56 108 ILE A C 1
ATOM 902 O O . ILE A 1 108 ? -20.625 -22.953 -4.812 1 96.56 108 ILE A O 1
ATOM 906 N N . LYS A 1 109 ? -18.625 -22.938 -3.793 1 96.19 109 LYS A N 1
ATOM 907 C CA . LYS A 1 109 ? -18.703 -24.375 -3.494 1 96.19 109 LYS A CA 1
ATOM 908 C C . LYS A 1 109 ? -18.344 -24.656 -2.041 1 96.19 109 LYS A C 1
ATOM 910 O O . LYS A 1 109 ? -17.156 -24.672 -1.689 1 96.19 109 LYS A O 1
ATOM 915 N N . PRO A 1 110 ? -19.328 -24.922 -1.214 1 94.25 11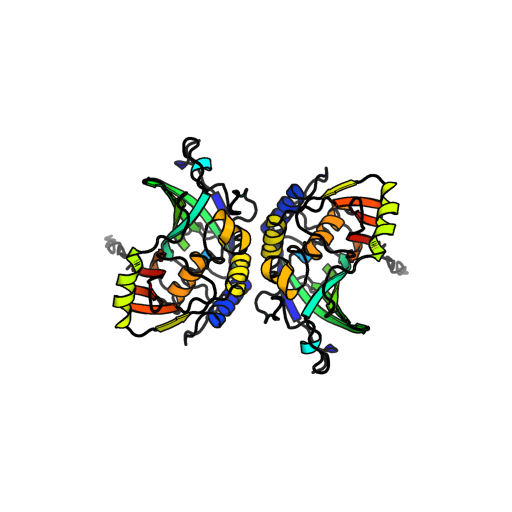0 PRO A N 1
ATOM 916 C CA . PRO A 1 110 ? -19.016 -25.375 0.143 1 94.25 110 PRO A CA 1
ATOM 917 C C . PRO A 1 110 ? -18.5 -26.812 0.176 1 94.25 110 PRO A C 1
ATOM 919 O O . PRO A 1 110 ? -19.031 -27.688 -0.514 1 94.25 110 PRO A O 1
ATOM 922 N N . ILE A 1 111 ? -17.484 -27.016 0.833 1 91.62 111 ILE A N 1
ATOM 923 C CA . ILE A 1 111 ? -16.891 -28.344 1.004 1 91.62 111 ILE A CA 1
ATOM 924 C C . ILE A 1 111 ? -16.453 -28.531 2.455 1 91.62 111 ILE A C 1
ATOM 926 O O . ILE A 1 111 ? -15.461 -27.922 2.896 1 91.62 111 ILE A O 1
ATOM 930 N N . GLY A 1 112 ? -17.141 -29.391 3.219 1 87.88 112 GLY A N 1
ATOM 931 C CA . GLY A 1 112 ? -16.812 -29.562 4.621 1 87.88 112 GLY A CA 1
ATOM 932 C C . GLY A 1 112 ? -16.906 -28.281 5.43 1 87.88 112 GLY A C 1
ATOM 933 O O . GLY A 1 112 ? -17.953 -27.641 5.441 1 87.88 112 GLY A O 1
ATOM 934 N N . ASP A 1 113 ? -15.766 -28.016 5.973 1 88.25 113 ASP A N 1
ATOM 935 C CA . ASP A 1 113 ? -15.734 -26.828 6.832 1 88.25 113 ASP A CA 1
ATOM 936 C C . ASP A 1 113 ? -15.219 -25.609 6.078 1 88.25 113 ASP A C 1
ATOM 938 O O . ASP A 1 113 ? -14.859 -24.609 6.688 1 88.25 113 ASP A O 1
ATOM 942 N N . SER A 1 114 ? -15.219 -25.781 4.797 1 94.06 114 SER A N 1
ATOM 943 C CA . SER A 1 114 ? -14.688 -24.703 3.971 1 94.06 114 SER A CA 1
ATOM 944 C C . SER A 1 114 ? -15.648 -24.328 2.846 1 94.06 114 SER A C 1
ATOM 946 O O . SER A 1 114 ? -16.656 -25.016 2.637 1 94.06 114 SER A O 1
ATOM 948 N N . CYS A 1 115 ? -15.469 -23.188 2.336 1 96.75 115 CYS A N 1
ATOM 949 C CA . CYS A 1 115 ? -16.172 -22.734 1.147 1 96.75 115 CYS A CA 1
ATOM 950 C C . CYS A 1 115 ? -15.203 -22.141 0.131 1 96.75 115 CYS A C 1
ATOM 952 O O . CYS A 1 115 ? -14.359 -21.312 0.479 1 96.75 115 CYS A O 1
ATOM 954 N N . PHE A 1 116 ? -15.344 -22.625 -1.095 1 97.12 116 PHE A N 1
ATOM 955 C CA . PHE A 1 116 ? -14.5 -22.109 -2.168 1 97.12 116 PHE A CA 1
ATOM 956 C C . PHE A 1 116 ? -15.281 -21.141 -3.047 1 97.12 116 PHE A C 1
ATOM 958 O O . PHE A 1 116 ? -16.391 -21.438 -3.475 1 97.12 116 PHE A O 1
ATOM 965 N N . VAL A 1 117 ? -14.734 -19.969 -3.246 1 97.56 117 VAL A N 1
ATOM 966 C CA . VAL A 1 117 ? -15.305 -18.953 -4.129 1 97.56 117 VAL A CA 1
ATOM 967 C C . VAL A 1 117 ? -14.336 -18.672 -5.281 1 97.56 117 VAL A C 1
ATOM 969 O O . VAL A 1 117 ? -13.188 -18.297 -5.059 1 97.56 117 VAL A O 1
ATOM 972 N N . SER A 1 118 ? -14.812 -18.891 -6.488 1 97.88 118 SER A N 1
ATOM 973 C CA . SER A 1 118 ? -13.992 -18.625 -7.672 1 97.88 118 SER A CA 1
ATOM 974 C C . SER A 1 118 ? -14.484 -17.391 -8.422 1 97.88 118 SER A C 1
ATOM 976 O O . SER A 1 118 ? -15.688 -17.25 -8.664 1 97.88 118 SER A O 1
ATOM 978 N N . LEU A 1 119 ? -13.555 -16.531 -8.703 1 97.75 119 LEU A N 1
ATOM 979 C CA . LEU A 1 119 ? -13.836 -15.336 -9.484 1 97.75 119 LEU A CA 1
ATOM 980 C C . LEU A 1 119 ? -13.258 -15.461 -10.891 1 97.75 119 LEU A C 1
ATOM 982 O O . LEU A 1 119 ? -12.172 -16.016 -11.07 1 97.75 119 LEU A O 1
ATOM 986 N N . GLN A 1 120 ? -14 -14.938 -11.789 1 98.25 120 GLN A N 1
ATOM 987 C CA . GLN A 1 120 ? -13.516 -14.805 -13.156 1 98.25 120 GLN A CA 1
ATOM 988 C C . GLN A 1 120 ? -13.336 -13.336 -13.539 1 98.25 120 GLN A C 1
ATOM 990 O O . GLN A 1 120 ? -14.242 -12.523 -13.336 1 98.25 120 GLN A O 1
ATOM 995 N N . ARG A 1 121 ? -12.203 -13.023 -14.047 1 98.31 121 ARG A N 1
ATOM 996 C CA . ARG A 1 121 ? -11.875 -11.672 -14.477 1 98.31 121 ARG A CA 1
ATOM 997 C C . ARG A 1 121 ? -11.531 -11.641 -15.961 1 98.31 121 ARG A C 1
ATOM 999 O O . ARG A 1 121 ? -10.719 -12.438 -16.438 1 98.31 121 ARG A O 1
ATOM 1006 N N . THR A 1 122 ? -12.211 -10.82 -16.656 1 98.31 122 THR A N 1
ATOM 1007 C CA . THR A 1 122 ? -11.93 -10.57 -18.062 1 98.31 122 THR A CA 1
ATOM 1008 C C . THR A 1 122 ? -11.438 -9.141 -18.281 1 98.31 122 THR A C 1
ATOM 1010 O O . THR A 1 122 ? -12.18 -8.188 -18.031 1 98.31 122 THR A O 1
ATOM 1013 N N . ILE A 1 123 ? -10.242 -9.031 -18.734 1 98.12 123 ILE A N 1
ATOM 1014 C CA . ILE A 1 123 ? -9.625 -7.723 -18.938 1 98.12 123 ILE A CA 1
ATOM 1015 C C . ILE A 1 123 ? -9.68 -7.352 -20.422 1 98.12 123 ILE A C 1
ATOM 1017 O O . ILE A 1 123 ? -9.141 -8.062 -21.266 1 98.12 123 ILE A O 1
ATOM 1021 N N . ARG A 1 124 ? -10.281 -6.188 -20.703 1 98.19 124 ARG A N 1
ATOM 1022 C CA . ARG A 1 124 ? -10.523 -5.773 -22.078 1 98.19 124 ARG A CA 1
ATOM 1023 C C . ARG A 1 124 ? -9.93 -4.391 -22.344 1 98.19 124 ARG A C 1
ATOM 1025 O O . ARG A 1 124 ? -9.844 -3.561 -21.438 1 98.19 124 ARG A O 1
ATOM 1032 N N . ASP A 1 125 ? -9.578 -4.207 -23.594 1 96.62 125 ASP A N 1
ATOM 1033 C CA . ASP A 1 125 ? -9.094 -2.891 -24 1 96.62 125 ASP A CA 1
ATOM 1034 C C . ASP A 1 125 ? -10.258 -1.98 -24.391 1 96.62 125 ASP A C 1
ATOM 1036 O O . ASP A 1 125 ? -11.422 -2.332 -24.203 1 96.62 125 ASP A O 1
ATOM 1040 N N . SER A 1 126 ? -9.906 -0.772 -24.844 1 94.12 126 SER A N 1
ATOM 1041 C CA . SER A 1 126 ? -10.914 0.24 -25.156 1 94.12 126 SER A CA 1
ATOM 1042 C C . SER A 1 126 ? -11.789 -0.201 -26.328 1 94.12 126 SER A C 1
ATOM 1044 O O . SER A 1 126 ? -12.883 0.325 -26.516 1 94.12 126 SER A O 1
ATOM 1046 N N . ASN A 1 127 ? -11.344 -1.118 -27.125 1 95.06 127 ASN A N 1
ATOM 1047 C CA . ASN A 1 127 ? -12.125 -1.643 -28.234 1 95.06 127 ASN A CA 1
ATOM 1048 C C . ASN A 1 127 ? -12.906 -2.891 -27.844 1 95.06 127 ASN A C 1
ATOM 1050 O O . ASN A 1 127 ? -13.398 -3.623 -28.703 1 95.06 127 ASN A O 1
ATOM 1054 N N . ASP A 1 128 ? -12.875 -3.215 -26.609 1 95.31 128 ASP A N 1
ATOM 1055 C CA . ASP A 1 128 ? -13.617 -4.32 -26.016 1 95.31 128 ASP A CA 1
ATOM 1056 C C . ASP A 1 128 ? -13.016 -5.664 -26.406 1 95.31 128 ASP A C 1
ATOM 1058 O O . ASP A 1 128 ? -13.711 -6.68 -26.453 1 95.31 128 ASP A O 1
ATOM 1062 N N . VAL A 1 129 ? -11.773 -5.633 -26.844 1 95.88 129 VAL A N 1
ATOM 1063 C CA . VAL A 1 129 ? -11.055 -6.871 -27.109 1 95.88 129 VAL A CA 1
ATOM 1064 C C . VAL A 1 129 ? -10.461 -7.43 -25.828 1 95.88 129 VAL A C 1
ATOM 1066 O O . VAL A 1 129 ? -9.805 -6.703 -25.078 1 95.88 129 VAL A O 1
ATOM 1069 N N . THR A 1 130 ? -10.656 -8.742 -25.625 1 96.81 130 THR A N 1
ATOM 1070 C CA . THR A 1 130 ? -10.156 -9.391 -24.422 1 96.81 130 THR A CA 1
ATOM 1071 C C . THR A 1 130 ? -8.648 -9.586 -24.5 1 96.81 130 THR A C 1
ATOM 1073 O O . THR A 1 130 ? -8.148 -10.273 -25.391 1 96.81 130 THR A O 1
ATOM 1076 N N . ALA A 1 131 ? -7.953 -9 -23.562 1 96.19 131 ALA A N 1
ATOM 1077 C CA . ALA A 1 131 ? -6.504 -9.148 -23.5 1 96.19 131 ALA A CA 1
ATOM 1078 C C . ALA A 1 131 ? -6.113 -10.312 -22.594 1 96.19 131 ALA A C 1
ATOM 1080 O O . ALA A 1 131 ? -5.246 -11.117 -22.938 1 96.19 131 ALA A O 1
ATOM 1081 N N . ILE A 1 132 ? -6.777 -10.414 -21.453 1 96.69 132 ILE A N 1
ATOM 1082 C CA . ILE A 1 132 ? -6.438 -11.43 -20.469 1 96.69 132 ILE A CA 1
ATOM 1083 C C . ILE A 1 132 ? -7.715 -11.977 -19.828 1 96.69 132 ILE A C 1
ATOM 1085 O O . ILE A 1 132 ? -8.656 -11.227 -19.578 1 96.69 132 ILE A O 1
ATOM 1089 N N . THR A 1 133 ? -7.723 -13.273 -19.609 1 97.38 133 THR A N 1
ATOM 1090 C CA . THR A 1 133 ? -8.727 -13.906 -18.75 1 97.38 133 THR A CA 1
ATOM 1091 C C . THR A 1 133 ? -8.07 -14.586 -17.547 1 97.38 133 THR A C 1
ATOM 1093 O O . THR A 1 133 ? -7.031 -15.234 -17.688 1 97.38 133 THR A O 1
ATOM 1096 N N . GLU A 1 134 ? -8.68 -14.406 -16.422 1 97.88 134 GLU A N 1
ATOM 1097 C CA . GLU A 1 134 ? -8.102 -14.922 -15.18 1 97.88 134 GLU A CA 1
ATOM 1098 C C . GLU A 1 134 ? -9.18 -15.531 -14.281 1 97.88 134 GLU A C 1
ATOM 1100 O O . GLU A 1 134 ? -10.234 -14.93 -14.078 1 97.88 134 GLU A O 1
ATOM 1105 N N . ASP A 1 135 ? -8.898 -16.719 -13.82 1 98.06 135 ASP A N 1
ATOM 1106 C CA . ASP A 1 135 ? -9.68 -17.328 -12.75 1 98.06 135 ASP A CA 1
ATOM 1107 C C . ASP A 1 135 ? -8.867 -17.406 -11.453 1 98.06 135 ASP A C 1
ATOM 1109 O O . ASP A 1 135 ? -7.699 -17.797 -11.469 1 98.06 135 ASP A O 1
ATOM 1113 N N . ARG A 1 136 ? -9.422 -17 -10.414 1 97.69 136 ARG A N 1
ATOM 1114 C CA . ARG A 1 136 ? -8.789 -17.172 -9.109 1 97.69 136 ARG A CA 1
ATOM 1115 C C . ARG A 1 136 ? -9.773 -17.75 -8.094 1 97.69 136 ARG A C 1
ATOM 1117 O O . ARG A 1 136 ? -10.953 -17.375 -8.078 1 97.69 136 ARG A O 1
ATOM 1124 N N . THR A 1 137 ? -9.289 -18.594 -7.285 1 97.88 137 THR A N 1
ATOM 1125 C CA . THR A 1 137 ? -10.125 -19.266 -6.293 1 97.88 137 THR A CA 1
ATOM 1126 C C . THR A 1 137 ? -9.617 -18.984 -4.883 1 97.88 137 THR A C 1
ATOM 1128 O O . THR A 1 137 ? -8.422 -19.125 -4.609 1 97.88 137 THR A O 1
ATOM 1131 N N . LEU A 1 138 ? -10.516 -18.578 -4.039 1 97.12 138 LEU A N 1
ATOM 1132 C CA . LEU A 1 138 ? -10.258 -18.359 -2.623 1 97.12 138 LEU A CA 1
ATOM 1133 C C . LEU A 1 138 ? -10.914 -19.438 -1.771 1 97.12 138 LEU A C 1
ATOM 1135 O O . LEU A 1 138 ? -12.039 -19.859 -2.055 1 97.12 138 LEU A O 1
ATOM 1139 N N . GLN A 1 139 ? -10.242 -19.906 -0.807 1 95.94 139 GLN A N 1
ATOM 1140 C CA . GLN A 1 139 ? -10.805 -20.781 0.206 1 95.94 139 GLN A CA 1
ATOM 1141 C C . GLN A 1 139 ? -11.148 -20.016 1.48 1 95.94 139 GLN A C 1
ATOM 1143 O O . GLN A 1 139 ? -10.305 -19.297 2.025 1 95.94 139 GLN A O 1
ATOM 1148 N N . TYR A 1 140 ? -12.336 -20.109 1.904 1 95.81 140 TYR A N 1
ATOM 1149 C CA . TYR A 1 140 ? -12.797 -19.625 3.197 1 95.81 140 TYR A CA 1
ATOM 1150 C C . TYR A 1 140 ? -12.945 -20.766 4.195 1 95.81 140 TYR A C 1
ATOM 1152 O O . TYR A 1 140 ? -13.594 -21.766 3.9 1 95.81 140 TYR A O 1
ATOM 1160 N N . THR A 1 141 ? -12.352 -20.609 5.387 1 93.44 141 THR A N 1
ATOM 1161 C CA . THR A 1 141 ? -12.359 -21.734 6.324 1 93.44 141 THR A CA 1
ATOM 1162 C C . THR A 1 141 ? -12.25 -21.234 7.762 1 93.44 141 THR A C 1
ATOM 1164 O O . THR A 1 141 ? -11.867 -20.078 8 1 93.44 141 THR A O 1
ATOM 1167 N N . ASN A 1 142 ? -12.648 -22 8.68 1 89.25 142 ASN A N 1
ATOM 1168 C CA . ASN A 1 142 ? -12.492 -21.688 10.094 1 89.25 142 ASN A CA 1
ATOM 1169 C C . ASN A 1 142 ? -11.414 -22.547 10.75 1 89.25 142 ASN A C 1
ATOM 1171 O O . ASN A 1 142 ? -11.172 -22.438 11.953 1 89.25 142 ASN A O 1
ATOM 1175 N N . ARG A 1 143 ? -10.797 -23.312 9.922 1 84.06 143 ARG A N 1
ATOM 1176 C CA . ARG A 1 143 ? -9.711 -24.141 10.438 1 84.06 143 ARG A CA 1
ATOM 1177 C C . ARG A 1 143 ? -8.461 -23.312 10.688 1 84.06 143 ARG A C 1
ATOM 1179 O O . ARG A 1 143 ? -7.895 -22.734 9.758 1 84.06 143 ARG A O 1
ATOM 1186 N N . ILE A 1 144 ? -8.039 -23.391 11.969 1 78 144 ILE A N 1
ATOM 1187 C CA . ILE A 1 144 ? -6.91 -22.562 12.375 1 78 144 ILE A CA 1
ATOM 1188 C C . ILE A 1 144 ? -5.613 -23.359 12.227 1 78 144 ILE A C 1
ATOM 1190 O O . ILE A 1 144 ? -5.598 -24.578 12.406 1 78 144 ILE A O 1
ATOM 1194 N N . GLY A 1 145 ? -4.582 -22.766 12.062 1 69.12 145 GLY A N 1
ATOM 1195 C CA . GLY A 1 145 ? -3.24 -23.312 12.07 1 69.12 145 GLY A CA 1
ATOM 1196 C C . GLY A 1 145 ? -2.799 -23.828 10.711 1 69.12 145 GLY A C 1
ATOM 1197 O O . GLY A 1 145 ? -3.52 -23.672 9.719 1 69.12 145 GLY A O 1
ATOM 1198 N N . ASP A 1 146 ? -1.488 -24.281 10.594 1 60.12 146 ASP A N 1
ATOM 1199 C CA . ASP A 1 146 ? -0.806 -24.703 9.375 1 60.12 146 ASP A CA 1
ATOM 1200 C C . ASP A 1 146 ? -1.04 -26.188 9.102 1 60.12 146 ASP A C 1
ATOM 1202 O O . ASP A 1 146 ? -0.593 -27.047 9.867 1 60.12 146 ASP A O 1
ATOM 1206 N N . ARG A 1 147 ? -2.133 -26.797 8.859 1 54.53 147 ARG A N 1
ATOM 1207 C CA . ARG A 1 147 ? -2.236 -28.25 8.734 1 54.53 147 ARG A CA 1
ATOM 1208 C C . ARG A 1 147 ? -1.6 -28.734 7.438 1 54.53 147 ARG A C 1
ATOM 1210 O O . ARG A 1 147 ? -2.053 -29.719 6.848 1 54.53 147 ARG A O 1
ATOM 1217 N N . PHE A 1 148 ? -0.694 -28.094 6.875 1 52.22 148 PHE A N 1
ATOM 1218 C CA . PHE A 1 148 ? -0.327 -28.562 5.543 1 52.22 148 PHE A CA 1
ATOM 1219 C C . PHE A 1 148 ? 0.602 -29.766 5.625 1 52.22 148 PHE A C 1
ATOM 1221 O O . PHE A 1 148 ? 1.786 -29.672 5.301 1 52.22 148 PHE A O 1
ATOM 1228 N N . SER A 1 149 ? 0.382 -30.828 6.477 1 46.84 149 SER A N 1
ATOM 1229 C CA . SER A 1 149 ? 1.2 -32 6.758 1 46.84 149 SER A CA 1
ATOM 1230 C C . SER A 1 149 ? 1.538 -32.781 5.477 1 46.84 149 SER A C 1
ATOM 1232 O O . SER A 1 149 ? 2.65 -33.281 5.324 1 46.84 149 SER A O 1
ATOM 1234 N N . ALA A 1 150 ? 0.655 -33.094 4.582 1 48.84 150 ALA A N 1
ATOM 1235 C CA . ALA A 1 150 ? 0.811 -34.094 3.52 1 48.84 150 ALA A CA 1
ATOM 1236 C C . ALA A 1 150 ? 1.925 -33.688 2.557 1 48.84 150 ALA A C 1
ATOM 1238 O O . ALA A 1 150 ? 2.383 -34.5 1.755 1 48.84 150 ALA A O 1
ATOM 1239 N N . LEU A 1 151 ? 2.602 -32.438 2.74 1 56.94 151 LEU A N 1
ATOM 1240 C CA . LEU A 1 151 ? 3.318 -31.688 1.731 1 56.94 151 LEU A CA 1
ATOM 1241 C C . LEU A 1 151 ? 4.816 -31.953 1.795 1 56.94 151 LEU A C 1
ATOM 1243 O O . LEU A 1 151 ? 5.562 -31.562 0.896 1 56.94 151 LEU A O 1
ATOM 1247 N N . GLU A 1 152 ? 5.09 -32.938 2.76 1 56.78 152 GLU A N 1
ATOM 1248 C CA . GLU A 1 152 ? 6.5 -33.25 2.949 1 56.78 152 GLU A CA 1
ATOM 1249 C C . GLU A 1 152 ? 7.008 -34.156 1.833 1 56.78 152 GLU A C 1
ATOM 1251 O O . GLU A 1 152 ? 8.125 -33.969 1.339 1 56.78 152 GLU A O 1
ATOM 1256 N N . GLU A 1 153 ? 6.195 -35 1.389 1 56.28 153 GLU A N 1
ATOM 1257 C CA . GLU A 1 153 ? 6.633 -35.969 0.389 1 56.28 153 GLU A CA 1
ATOM 1258 C C . GLU A 1 153 ? 6.965 -35.312 -0.935 1 56.28 153 GLU A C 1
ATOM 1260 O O . GLU A 1 153 ? 7.969 -35.625 -1.575 1 56.28 153 GLU A O 1
ATOM 1265 N N . MET A 1 154 ? 6.305 -34.406 -1.35 1 62.91 154 MET A N 1
ATOM 1266 C CA . MET A 1 154 ? 6.547 -33.781 -2.637 1 62.91 154 MET A CA 1
ATOM 1267 C C . MET A 1 154 ? 7.828 -32.938 -2.604 1 62.91 154 MET A C 1
ATOM 1269 O O . MET A 1 154 ? 8.531 -32.844 -3.611 1 62.91 154 MET A O 1
ATOM 1273 N N . ALA A 1 155 ? 8.188 -32.625 -1.48 1 68.75 155 ALA A N 1
ATOM 1274 C CA . ALA A 1 155 ? 9.445 -31.891 -1.369 1 68.75 155 ALA A CA 1
ATOM 1275 C C . ALA A 1 155 ? 10.641 -32.812 -1.64 1 68.75 155 ALA A C 1
ATOM 1277 O O . ALA A 1 155 ? 11.633 -32.375 -2.24 1 68.75 155 ALA A O 1
ATOM 1278 N N . GLN A 1 156 ? 10.422 -34 -1.322 1 74.25 156 GLN A N 1
ATOM 1279 C CA . GLN A 1 156 ? 11.508 -34.938 -1.538 1 74.25 156 GLN A CA 1
ATOM 1280 C C . GLN A 1 156 ? 11.727 -35.188 -3.025 1 74.25 156 GLN A C 1
ATOM 1282 O O . GLN A 1 156 ? 12.859 -35.375 -3.475 1 74.25 156 GLN A O 1
ATOM 1287 N N . GLU A 1 157 ? 10.656 -35.156 -3.771 1 76.5 157 GLU A N 1
ATOM 1288 C CA . GLU A 1 157 ? 10.742 -35.375 -5.207 1 76.5 157 GLU A CA 1
ATOM 1289 C C . GLU A 1 157 ? 11.539 -34.281 -5.91 1 76.5 157 GLU A C 1
ATOM 1291 O O . GLU A 1 157 ? 12.148 -34.531 -6.953 1 76.5 157 GLU A O 1
ATOM 1296 N N . THR A 1 158 ? 11.609 -33.188 -5.348 1 76.19 158 THR A N 1
ATOM 1297 C CA . THR A 1 158 ? 12.234 -32.031 -6.004 1 76.19 158 THR A CA 1
ATOM 1298 C C . THR A 1 158 ? 13.75 -32.062 -5.805 1 76.19 158 THR A C 1
ATOM 1300 O O . THR A 1 158 ? 14.484 -31.375 -6.508 1 76.19 158 THR A O 1
ATOM 1303 N N . LYS A 1 159 ? 14.211 -32.875 -4.969 1 78.19 159 LYS A N 1
ATOM 1304 C CA . LYS A 1 159 ? 15.625 -32.875 -4.621 1 78.19 159 LYS A CA 1
ATOM 1305 C C . LYS A 1 159 ? 16.484 -33.375 -5.781 1 78.19 159 LYS A C 1
ATOM 1307 O O . LYS A 1 159 ? 17.672 -33.062 -5.848 1 78.19 159 LYS A O 1
ATOM 1312 N N . GLN A 1 160 ? 15.812 -34.031 -6.711 1 80.94 160 GLN A N 1
ATOM 1313 C CA . GLN A 1 160 ? 16.547 -34.562 -7.84 1 80.94 160 GLN A CA 1
ATOM 1314 C C . GLN A 1 160 ? 16.781 -33.531 -8.922 1 80.94 160 GLN A C 1
ATOM 1316 O O . GLN A 1 160 ? 17.594 -33.719 -9.828 1 80.94 160 GLN A O 1
ATOM 1321 N N . TYR A 1 161 ? 16.125 -32.469 -8.828 1 84.44 161 TYR A N 1
ATOM 1322 C CA . TYR A 1 161 ? 16.219 -31.438 -9.859 1 84.44 161 TYR A CA 1
ATOM 1323 C C . TYR A 1 161 ? 17.047 -30.25 -9.367 1 84.44 161 TYR A C 1
ATOM 1325 O O . TYR A 1 161 ? 17.094 -29.984 -8.164 1 84.44 161 TYR A O 1
ATOM 1333 N N . GLU A 1 162 ? 17.734 -29.625 -10.273 1 85.19 162 GLU A N 1
ATOM 1334 C CA . GLU A 1 162 ? 18.469 -28.406 -9.953 1 85.19 162 GLU A CA 1
ATOM 1335 C C . GLU A 1 162 ? 17.531 -27.188 -9.922 1 85.19 162 GLU A C 1
ATOM 1337 O O . GLU A 1 162 ? 16.641 -27.062 -10.758 1 85.19 162 GLU A O 1
ATOM 1342 N N . ALA A 1 163 ? 17.844 -26.391 -8.922 1 91.5 163 ALA A N 1
ATOM 1343 C CA . ALA A 1 163 ? 17.062 -25.172 -8.805 1 91.5 163 ALA A CA 1
ATOM 1344 C C . ALA A 1 163 ? 17.484 -24.156 -9.867 1 91.5 163 ALA A C 1
ATOM 1346 O O . ALA A 1 163 ? 18.672 -23.969 -10.133 1 91.5 163 ALA A O 1
ATOM 1347 N N . VAL A 1 164 ? 16.453 -23.562 -10.5 1 91.88 164 VAL A N 1
ATOM 1348 C CA . VAL A 1 164 ? 16.734 -22.547 -11.516 1 91.88 164 VAL A CA 1
ATOM 1349 C C . VAL A 1 164 ? 16.891 -21.188 -10.852 1 91.88 164 VAL A C 1
ATOM 1351 O O . VAL A 1 164 ? 17.406 -20.234 -11.461 1 91.88 164 VAL A O 1
ATOM 1354 N N . ALA A 1 165 ? 16.469 -21.062 -9.602 1 96.12 165 ALA A N 1
ATOM 1355 C CA . ALA A 1 165 ? 16.578 -19.812 -8.867 1 96.12 165 ALA A CA 1
ATOM 1356 C C . ALA A 1 165 ? 16.406 -20.031 -7.367 1 96.12 165 ALA A C 1
ATOM 1358 O O . ALA A 1 165 ? 15.703 -20.953 -6.953 1 96.12 165 ALA A O 1
ATOM 1359 N N . GLY A 1 166 ? 17.047 -19.219 -6.582 1 96.88 166 GLY A N 1
ATOM 1360 C CA . GLY A 1 166 ? 16.734 -19.062 -5.168 1 96.88 166 GLY A CA 1
ATOM 1361 C C . GLY A 1 166 ? 15.844 -17.875 -4.883 1 96.88 166 GLY A C 1
ATOM 1362 O O . GLY A 1 166 ? 15.992 -16.812 -5.496 1 96.88 166 GLY A O 1
ATOM 1363 N N . ILE A 1 167 ? 14.906 -18.062 -3.992 1 98.19 167 ILE A N 1
ATOM 1364 C CA . ILE A 1 167 ? 13.953 -17.016 -3.672 1 98.19 167 ILE A CA 1
ATOM 1365 C C . ILE A 1 167 ? 13.977 -16.734 -2.17 1 98.19 167 ILE A C 1
ATOM 1367 O O . ILE A 1 167 ? 13.93 -17.672 -1.36 1 98.19 167 ILE A O 1
ATOM 1371 N N . ASN A 1 168 ? 14.102 -15.523 -1.814 1 98.19 168 ASN A N 1
ATOM 1372 C CA . ASN A 1 168 ? 14.047 -15.039 -0.439 1 98.19 168 ASN A CA 1
ATOM 1373 C C . ASN A 1 168 ? 13.281 -13.719 -0.34 1 98.19 168 ASN A C 1
ATOM 1375 O O . ASN A 1 168 ? 13.828 -12.656 -0.644 1 98.19 168 ASN A O 1
ATOM 1379 N N . ILE A 1 169 ? 12.062 -13.781 0.169 1 98.44 169 ILE A N 1
ATOM 1380 C CA . ILE A 1 169 ? 11.172 -12.625 0.236 1 98.44 169 ILE A CA 1
ATOM 1381 C C . ILE A 1 169 ? 11.156 -12.07 1.658 1 98.44 169 ILE A C 1
ATOM 1383 O O . ILE A 1 169 ? 10.844 -12.789 2.609 1 98.44 169 ILE A O 1
ATOM 1387 N N . SER A 1 170 ? 11.484 -10.852 1.812 1 97.94 170 SER A N 1
ATOM 1388 C CA . SER A 1 170 ? 11.492 -10.219 3.127 1 97.94 170 SER A CA 1
ATOM 1389 C C . SER A 1 170 ? 10.102 -9.711 3.502 1 97.94 170 SER A C 1
ATOM 1391 O O . SER A 1 170 ? 9.203 -9.664 2.662 1 97.94 170 SER A O 1
ATOM 1393 N N . ASP A 1 171 ? 9.945 -9.328 4.82 1 98.12 171 ASP A N 1
ATOM 1394 C CA . ASP A 1 171 ? 8.688 -8.734 5.262 1 98.12 171 ASP A CA 1
ATOM 1395 C C . ASP A 1 171 ? 8.422 -7.414 4.547 1 98.12 171 ASP A C 1
ATOM 1397 O O . ASP A 1 171 ? 7.285 -7.113 4.184 1 98.12 171 ASP A O 1
ATOM 1401 N N . LEU A 1 172 ? 9.461 -6.648 4.234 1 97.19 172 LEU A N 1
ATOM 1402 C CA . LEU A 1 172 ? 9.305 -5.391 3.514 1 97.19 172 LEU A CA 1
ATOM 1403 C C . LEU A 1 172 ? 8.875 -5.641 2.072 1 97.19 172 LEU A C 1
ATOM 1405 O O . LEU A 1 172 ? 8.109 -4.863 1.501 1 97.19 172 LEU A O 1
ATOM 1409 N N . ASP A 1 173 ? 9.391 -6.688 1.437 1 97.38 173 ASP A N 1
ATOM 1410 C CA . ASP A 1 173 ? 8.93 -7.051 0.101 1 97.38 173 ASP A CA 1
ATOM 1411 C C . ASP A 1 173 ? 7.426 -7.316 0.096 1 97.38 173 ASP A C 1
ATOM 1413 O O . ASP A 1 173 ? 6.719 -6.91 -0.831 1 97.38 173 ASP A O 1
ATOM 1417 N N . ILE A 1 174 ? 6.977 -8.008 1.129 1 98.44 174 ILE A N 1
ATOM 1418 C CA . ILE A 1 174 ? 5.562 -8.344 1.26 1 98.44 174 ILE A CA 1
ATOM 1419 C C . ILE A 1 174 ? 4.734 -7.062 1.356 1 98.44 174 ILE A C 1
ATOM 1421 O O . ILE A 1 174 ? 3.76 -6.891 0.621 1 98.44 174 ILE A O 1
ATOM 1425 N N . VAL A 1 175 ? 5.141 -6.16 2.201 1 97.69 175 VAL A N 1
ATOM 1426 C CA . VAL A 1 175 ? 4.406 -4.922 2.449 1 97.69 175 VAL A CA 1
ATOM 1427 C C . VAL A 1 175 ? 4.395 -4.07 1.185 1 97.69 175 VAL A C 1
ATOM 1429 O O . VAL A 1 175 ? 3.352 -3.535 0.8 1 97.69 175 VAL A O 1
ATOM 1432 N N . LYS A 1 176 ? 5.516 -3.971 0.518 1 96.88 176 LYS A N 1
ATOM 1433 C CA . LYS A 1 176 ? 5.598 -3.189 -0.713 1 96.88 176 LYS A CA 1
ATOM 1434 C C . LYS A 1 176 ? 4.688 -3.768 -1.792 1 96.88 176 LYS A C 1
ATOM 1436 O O . LYS A 1 176 ? 4.043 -3.021 -2.533 1 96.88 176 LYS A O 1
ATOM 1441 N N . TYR A 1 177 ? 4.684 -5.039 -1.892 1 97.62 177 TYR A N 1
ATOM 1442 C CA . TYR A 1 177 ? 3.803 -5.66 -2.873 1 97.62 177 TYR A CA 1
ATOM 1443 C C . TYR A 1 177 ? 2.342 -5.359 -2.559 1 97.62 177 TYR A C 1
ATOM 1445 O O . TYR A 1 177 ? 1.549 -5.094 -3.465 1 97.62 177 TYR A O 1
ATOM 1453 N N . CYS A 1 178 ? 1.978 -5.48 -1.286 1 97.44 178 CYS A N 1
ATOM 1454 C CA . CYS A 1 178 ? 0.605 -5.199 -0.879 1 97.44 178 CYS A CA 1
ATOM 1455 C C . CYS A 1 178 ? 0.247 -3.74 -1.131 1 97.44 178 CYS A C 1
ATOM 1457 O O . CYS A 1 178 ? -0.901 -3.424 -1.45 1 97.44 178 CYS A O 1
ATOM 1459 N N . GLN A 1 179 ? 1.253 -2.889 -1.035 1 94.94 179 GLN A N 1
ATOM 1460 C CA . GLN A 1 179 ? 1.024 -1.49 -1.382 1 94.94 179 GLN A CA 1
ATOM 1461 C C . GLN A 1 179 ? 0.781 -1.327 -2.879 1 94.94 179 GLN A C 1
ATOM 1463 O O . GLN A 1 179 ? -0.142 -0.622 -3.291 1 94.94 179 GLN A O 1
ATOM 1468 N N . MET A 1 180 ? 1.499 -2.043 -3.629 1 94.06 180 MET A N 1
ATOM 1469 C CA . MET A 1 180 ? 1.359 -1.974 -5.082 1 94.06 180 MET A CA 1
ATOM 1470 C C . MET A 1 180 ? -0.005 -2.494 -5.523 1 94.06 180 MET A C 1
ATOM 1472 O O . MET A 1 180 ? -0.545 -2.049 -6.535 1 94.06 180 MET A O 1
ATOM 1476 N N . THR A 1 181 ? -0.577 -3.357 -4.738 1 95.81 181 THR A N 1
ATOM 1477 C CA . THR A 1 181 ? -1.768 -4.066 -5.195 1 95.81 181 THR A CA 1
ATOM 1478 C C . THR A 1 181 ? -2.984 -3.67 -4.363 1 95.81 181 THR A C 1
ATOM 1480 O O . THR A 1 181 ? -4.055 -4.27 -4.496 1 95.81 181 THR A O 1
ATOM 1483 N N . ASN A 1 182 ? -2.855 -2.727 -3.457 1 93.69 182 ASN A N 1
ATOM 1484 C CA . ASN A 1 182 ? -3.943 -2.295 -2.588 1 93.69 182 ASN A CA 1
ATOM 1485 C C . ASN A 1 182 ? -4.547 -3.469 -1.818 1 93.69 182 ASN A C 1
ATOM 1487 O O . ASN A 1 182 ? -5.762 -3.66 -1.822 1 93.69 182 ASN A O 1
ATOM 1491 N N . ASN A 1 183 ? -3.662 -4.25 -1.19 1 96.44 183 ASN A N 1
ATOM 1492 C CA . ASN A 1 183 ? -4.098 -5.422 -0.435 1 96.44 183 ASN A CA 1
ATOM 1493 C C . ASN A 1 183 ? -3.986 -5.188 1.069 1 96.44 183 ASN A C 1
ATOM 1495 O O . ASN A 1 183 ? -2.912 -5.355 1.65 1 96.44 183 ASN A O 1
ATOM 1499 N N . PRO A 1 184 ? -5.094 -4.934 1.722 1 96.62 184 PRO A N 1
ATOM 1500 C CA . PRO A 1 184 ? -5.027 -4.605 3.148 1 96.62 184 PRO A CA 1
ATOM 1501 C C . PRO A 1 184 ? -5.199 -5.832 4.043 1 96.62 184 PRO A C 1
ATOM 1503 O O . PRO A 1 184 ? -5.34 -5.695 5.262 1 96.62 184 PRO A O 1
ATOM 1506 N N . HIS A 1 185 ? -5.195 -7.02 3.5 1 97.62 185 HIS A N 1
ATOM 1507 C CA . HIS A 1 185 ? -5.43 -8.234 4.27 1 97.62 185 HIS A CA 1
ATOM 1508 C C . HIS A 1 185 ? -4.445 -8.352 5.43 1 97.62 185 HIS A C 1
ATOM 1510 O O . HIS A 1 185 ? -3.23 -8.32 5.223 1 97.62 185 HIS A O 1
ATOM 1516 N N . ARG A 1 186 ? -4.969 -8.578 6.617 1 98.06 186 ARG A N 1
ATOM 1517 C CA . ARG A 1 186 ? -4.188 -8.484 7.844 1 98.06 186 ARG A CA 1
ATOM 1518 C C . ARG A 1 186 ? -3.086 -9.539 7.875 1 98.06 186 ARG A C 1
ATOM 1520 O O . ARG A 1 186 ? -2.016 -9.312 8.445 1 98.06 186 ARG A O 1
ATOM 1527 N N . ILE A 1 187 ? -3.227 -10.625 7.203 1 97.62 187 ILE A N 1
ATOM 1528 C CA . ILE A 1 187 ? -2.264 -11.719 7.27 1 97.62 187 ILE A CA 1
ATOM 1529 C C . ILE A 1 187 ? -0.964 -11.312 6.586 1 97.62 187 ILE A C 1
ATOM 1531 O O . ILE A 1 187 ? 0.051 -12 6.699 1 97.62 187 ILE A O 1
ATOM 1535 N N . HIS A 1 188 ? -0.97 -10.156 5.938 1 98.56 188 HIS A N 1
ATOM 1536 C CA . HIS A 1 188 ? 0.216 -9.734 5.203 1 98.56 188 HIS A CA 1
ATOM 1537 C C . HIS A 1 188 ? 0.946 -8.609 5.93 1 98.56 188 HIS A C 1
ATOM 1539 O O . HIS A 1 188 ? 2.008 -8.164 5.488 1 98.56 188 HIS A O 1
ATOM 1545 N N . TRP A 1 189 ? 0.417 -8.117 7.07 1 98.5 189 TRP A N 1
ATOM 1546 C CA . TRP A 1 189 ? 1.137 -7.004 7.684 1 98.5 189 TRP A CA 1
ATOM 1547 C C . TRP A 1 189 ? 0.997 -7.043 9.203 1 98.5 189 TRP A C 1
ATOM 1549 O O . TRP A 1 189 ? 1.795 -6.434 9.922 1 98.5 189 TRP A O 1
ATOM 1559 N N . ASP A 1 190 ? -0.004 -7.707 9.773 1 98.25 190 ASP A N 1
ATOM 1560 C CA . ASP A 1 190 ? -0.345 -7.648 11.188 1 98.25 190 ASP A CA 1
ATOM 1561 C C . ASP A 1 190 ? 0.068 -8.93 11.906 1 98.25 190 ASP A C 1
ATOM 1563 O O . ASP A 1 190 ? -0.727 -9.867 12.023 1 98.25 190 ASP A O 1
ATOM 1567 N N . ARG A 1 191 ? 1.223 -8.961 12.461 1 98.12 191 ARG A N 1
ATOM 1568 C CA . ARG A 1 191 ? 1.756 -10.156 13.109 1 98.12 191 ARG A CA 1
ATOM 1569 C C . ARG A 1 191 ? 0.909 -10.547 14.312 1 98.12 191 ARG A C 1
ATOM 1571 O O . ARG A 1 191 ? 0.719 -11.734 14.586 1 98.12 191 ARG A O 1
ATOM 1578 N N . ASP A 1 192 ? 0.453 -9.539 15.039 1 96.94 192 ASP A N 1
ATOM 1579 C CA . ASP A 1 192 ? -0.405 -9.828 16.188 1 96.94 192 ASP A CA 1
ATOM 1580 C C . ASP A 1 192 ? -1.67 -10.562 15.742 1 96.94 192 ASP A C 1
ATOM 1582 O O . ASP A 1 192 ? -2.074 -11.539 16.375 1 96.94 192 ASP A O 1
ATOM 1586 N N . TYR A 1 193 ? -2.277 -10.109 14.711 1 96.75 193 TYR A N 1
ATOM 1587 C CA . TYR A 1 193 ? -3.447 -10.773 14.156 1 96.75 193 TYR A CA 1
ATOM 1588 C C . TYR A 1 193 ? -3.105 -12.195 13.719 1 96.75 193 TYR A C 1
ATOM 1590 O O . TYR A 1 193 ? -3.855 -13.133 14 1 96.75 193 TYR A O 1
ATOM 1598 N N . CYS A 1 194 ? -1.98 -12.383 13.031 1 96.62 194 CYS A N 1
ATOM 1599 C CA . CYS A 1 194 ? -1.547 -13.695 12.57 1 96.62 194 CYS A CA 1
ATOM 1600 C C . CYS A 1 194 ? -1.403 -14.664 13.734 1 96.62 194 CYS A C 1
ATOM 1602 O O . CYS A 1 194 ? -1.91 -15.789 13.688 1 96.62 194 CYS A O 1
ATOM 1604 N N . ARG A 1 195 ? -0.844 -14.211 14.766 1 95.88 195 ARG A N 1
ATOM 1605 C CA . ARG A 1 195 ? -0.557 -15.078 15.906 1 95.88 195 ARG A CA 1
ATOM 1606 C C . ARG A 1 195 ? -1.82 -15.352 16.719 1 95.88 195 ARG A C 1
ATOM 1608 O O . ARG A 1 195 ? -2.088 -16.5 17.078 1 95.88 195 ARG A O 1
ATOM 1615 N N . THR A 1 196 ? -2.703 -14.375 16.906 1 94.62 196 THR A N 1
ATOM 1616 C CA . THR A 1 196 ? -3.785 -14.492 17.875 1 94.62 196 THR A CA 1
ATOM 1617 C C . THR A 1 196 ? -5.078 -14.938 17.203 1 94.62 196 THR A C 1
ATOM 1619 O O . THR A 1 196 ? -5.887 -15.648 17.797 1 94.62 196 THR A O 1
ATOM 1622 N N . GLN A 1 197 ? -5.273 -14.508 15.938 1 93.19 197 GLN A N 1
ATOM 1623 C CA . GLN A 1 197 ? -6.535 -14.805 15.273 1 93.19 197 GLN A CA 1
ATOM 1624 C C . GLN A 1 197 ? -6.383 -15.953 14.281 1 93.19 197 GLN A C 1
ATOM 1626 O O . GLN A 1 197 ? -7.285 -16.781 14.148 1 93.19 197 GLN A O 1
ATOM 1631 N N . GLU A 1 198 ? -5.219 -16.062 13.602 1 92.88 198 GLU A N 1
ATOM 1632 C CA . GLU A 1 198 ? -5.027 -17.062 12.555 1 92.88 198 GLU A CA 1
ATOM 1633 C C . GLU A 1 198 ? -4.281 -18.281 13.094 1 92.88 198 GLU A C 1
ATOM 1635 O O . GLU A 1 198 ? -4.301 -19.344 12.477 1 92.88 198 GLU A O 1
ATOM 1640 N N . GLY A 1 199 ? -3.51 -18.094 14.195 1 92.69 199 GLY A N 1
ATOM 1641 C CA . GLY A 1 199 ? -2.74 -19.188 14.766 1 92.69 199 GLY A CA 1
ATOM 1642 C C . GLY A 1 199 ? -1.488 -19.516 13.969 1 92.69 199 GLY A C 1
ATOM 1643 O O . GLY A 1 199 ? -1.072 -20.672 13.906 1 92.69 199 GLY A O 1
ATOM 1644 N N . ILE A 1 200 ? -0.946 -18.516 13.273 1 93.12 200 ILE A N 1
ATOM 1645 C CA . ILE A 1 200 ? 0.284 -18.719 12.516 1 93.12 200 ILE A CA 1
ATOM 1646 C C . ILE A 1 200 ? 1.387 -17.828 13.07 1 93.12 200 ILE A C 1
ATOM 1648 O O . ILE A 1 200 ? 1.11 -16.875 13.812 1 93.12 200 ILE A O 1
ATOM 1652 N N . LYS A 1 201 ? 2.59 -18.062 12.719 1 94.06 201 LYS A N 1
ATOM 1653 C CA . LYS A 1 201 ? 3.703 -17.531 13.492 1 94.06 201 LYS A CA 1
ATOM 1654 C C . LYS A 1 201 ? 4.121 -16.156 12.969 1 94.06 201 LYS A C 1
ATOM 1656 O O . LYS A 1 201 ? 4.805 -15.398 13.664 1 94.06 201 LYS A O 1
ATOM 1661 N N . ASP A 1 202 ? 3.803 -15.836 11.719 1 97.06 202 ASP A N 1
ATOM 1662 C CA . ASP A 1 202 ? 4.258 -14.609 11.07 1 97.06 202 ASP A CA 1
ATOM 1663 C C . ASP A 1 202 ? 3.326 -14.219 9.922 1 97.06 202 ASP A C 1
ATOM 1665 O O . ASP A 1 202 ? 2.359 -14.93 9.633 1 97.06 202 ASP A O 1
ATOM 1669 N N . ILE A 1 203 ? 3.555 -13.047 9.391 1 98.12 203 ILE A N 1
ATOM 1670 C CA . ILE A 1 203 ? 2.764 -12.641 8.234 1 98.12 203 ILE A CA 1
ATOM 1671 C C . ILE A 1 203 ? 3.094 -13.539 7.039 1 98.12 203 ILE A C 1
ATOM 1673 O O . ILE A 1 203 ? 4.125 -14.211 7.031 1 98.12 203 ILE A O 1
ATOM 1677 N N . LEU A 1 204 ? 2.254 -13.531 6.023 1 97.56 204 LEU A N 1
ATOM 1678 C CA . LEU A 1 204 ? 2.367 -14.477 4.922 1 97.56 204 LEU A CA 1
ATOM 1679 C C . LEU A 1 204 ? 2.68 -13.758 3.615 1 97.56 204 LEU A C 1
ATOM 1681 O O . LEU A 1 204 ? 2.176 -12.656 3.373 1 97.56 204 LEU A O 1
ATOM 1685 N N . VAL A 1 205 ? 3.492 -14.391 2.787 1 98.44 205 VAL A N 1
ATOM 1686 C CA . VAL A 1 205 ? 3.697 -13.945 1.414 1 98.44 205 VAL A CA 1
ATOM 1687 C C . VAL A 1 205 ? 2.404 -14.109 0.619 1 98.44 205 VAL A C 1
ATOM 1689 O O . VAL A 1 205 ? 1.784 -15.172 0.64 1 98.44 205 VAL A O 1
ATOM 1692 N N . PRO A 1 206 ? 1.975 -13.07 -0.047 1 98.19 206 PRO A N 1
ATOM 1693 C CA . PRO A 1 206 ? 0.73 -13.164 -0.815 1 98.19 206 PRO A CA 1
ATOM 1694 C C . PRO A 1 206 ? 0.818 -14.156 -1.967 1 98.19 206 PRO A C 1
ATOM 1696 O O . PRO A 1 206 ? 1.849 -14.242 -2.641 1 98.19 206 PRO A O 1
ATOM 1699 N N . GLY A 1 207 ? -0.256 -14.859 -2.262 1 97.5 207 GLY A N 1
ATOM 1700 C CA . GLY A 1 207 ? -0.331 -15.797 -3.375 1 97.5 207 GLY A CA 1
ATOM 1701 C C . GLY A 1 207 ? -0.029 -15.148 -4.715 1 97.5 207 GLY A C 1
ATOM 1702 O O . GLY A 1 207 ? 0.739 -15.695 -5.512 1 97.5 207 GLY A O 1
ATOM 1703 N N . PRO A 1 208 ? -0.642 -14.016 -4.992 1 97.94 208 PRO A N 1
ATOM 1704 C CA . PRO A 1 208 ? -0.37 -13.352 -6.27 1 97.94 208 PRO A CA 1
ATOM 1705 C C . PRO A 1 208 ? 1.109 -13.023 -6.461 1 97.94 208 PRO A C 1
ATOM 1707 O O . PRO A 1 208 ? 1.622 -13.094 -7.582 1 97.94 208 PRO A O 1
ATOM 1710 N N . LEU A 1 209 ? 1.819 -12.648 -5.41 1 98.44 209 LEU A N 1
ATOM 1711 C CA . LEU A 1 209 ? 3.248 -12.375 -5.52 1 98.44 209 LEU A CA 1
ATOM 1712 C C . LEU A 1 209 ? 4.008 -13.625 -5.953 1 98.44 209 LEU A C 1
ATOM 1714 O O . LEU A 1 209 ? 4.812 -13.578 -6.887 1 98.44 209 LEU A O 1
ATOM 1718 N N . ILE A 1 210 ? 3.725 -14.703 -5.332 1 98.06 210 ILE A N 1
ATOM 1719 C CA . ILE A 1 210 ? 4.371 -15.969 -5.652 1 98.06 210 ILE A CA 1
ATOM 1720 C C . ILE A 1 210 ? 4.039 -16.375 -7.09 1 98.06 210 ILE A C 1
ATOM 1722 O O . ILE A 1 210 ? 4.914 -16.812 -7.84 1 98.06 210 ILE A O 1
ATOM 1726 N N . THR A 1 211 ? 2.797 -16.203 -7.414 1 97.56 211 THR A N 1
ATOM 1727 C CA . THR A 1 211 ? 2.35 -16.531 -8.766 1 97.56 211 THR A CA 1
ATOM 1728 C C . THR A 1 211 ? 3.131 -15.711 -9.797 1 97.56 211 THR A C 1
ATOM 1730 O O . THR A 1 211 ? 3.611 -16.266 -10.789 1 97.56 211 THR A O 1
ATOM 1733 N N . GLN A 1 212 ? 3.295 -14.516 -9.609 1 96.62 212 GLN A N 1
ATOM 1734 C CA . GLN A 1 212 ? 4.012 -13.641 -10.531 1 96.62 212 GLN A CA 1
ATOM 1735 C C . GLN A 1 212 ? 5.484 -14.031 -10.625 1 96.62 212 GLN A C 1
ATOM 1737 O O . GLN A 1 212 ? 6.055 -14.062 -11.719 1 96.62 212 GLN A O 1
ATOM 1742 N N . ILE A 1 213 ? 6.098 -14.281 -9.453 1 97.19 213 ILE A N 1
ATOM 1743 C CA . ILE A 1 213 ? 7.496 -14.688 -9.43 1 97.19 213 ILE A CA 1
ATOM 1744 C C . ILE A 1 213 ? 7.672 -15.984 -10.227 1 97.19 213 ILE A C 1
ATOM 1746 O O . ILE A 1 213 ? 8.562 -16.078 -11.07 1 97.19 213 ILE A O 1
ATOM 1750 N N . MET A 1 214 ? 6.773 -16.922 -10.008 1 96.88 214 MET A N 1
ATOM 1751 C CA . MET A 1 214 ? 6.859 -18.203 -10.703 1 96.88 214 MET A CA 1
ATOM 1752 C C . MET A 1 214 ? 6.648 -18.016 -12.203 1 96.88 214 MET A C 1
ATOM 1754 O O . MET A 1 214 ? 7.348 -18.641 -13.008 1 96.88 214 MET A O 1
ATOM 1758 N N . ALA A 1 215 ? 5.73 -17.219 -12.57 1 95 215 ALA A N 1
ATOM 1759 C CA . ALA A 1 215 ? 5.465 -16.969 -13.984 1 95 215 ALA A CA 1
ATOM 1760 C C . ALA A 1 215 ? 6.688 -16.391 -14.68 1 95 215 ALA A C 1
ATOM 1762 O O . ALA A 1 215 ? 7.02 -16.781 -15.805 1 95 215 ALA A O 1
ATOM 1763 N N . ARG A 1 216 ? 7.332 -15.484 -14.031 1 93.31 216 ARG A N 1
ATOM 1764 C CA . ARG A 1 216 ? 8.531 -14.875 -14.602 1 93.31 216 ARG A CA 1
ATOM 1765 C C . ARG A 1 216 ? 9.641 -15.898 -14.773 1 93.31 216 ARG A C 1
ATOM 1767 O O . ARG A 1 216 ? 10.398 -15.844 -15.742 1 93.31 216 ARG A O 1
ATOM 1774 N N . LEU A 1 217 ? 9.781 -16.781 -13.875 1 93.94 217 LEU A N 1
ATOM 1775 C CA . LEU A 1 217 ? 10.828 -17.781 -13.922 1 93.94 217 LEU A CA 1
ATOM 1776 C C . LEU A 1 217 ? 10.508 -18.859 -14.953 1 93.94 217 LEU A C 1
ATOM 1778 O O . LEU A 1 217 ? 11.406 -19.359 -15.641 1 93.94 217 LEU A O 1
ATOM 1782 N N . LEU A 1 218 ? 9.234 -19.203 -15.031 1 92.44 218 LEU A N 1
ATOM 1783 C CA . LEU A 1 218 ? 8.82 -20.266 -15.93 1 92.44 218 LEU A CA 1
ATOM 1784 C C . LEU A 1 218 ? 8.727 -19.766 -17.359 1 92.44 218 LEU A C 1
ATOM 1786 O O . LEU A 1 218 ? 9.055 -20.5 -18.297 1 92.44 218 LEU A O 1
ATOM 1790 N N . CYS A 1 219 ? 8.32 -18.562 -17.547 1 88.19 219 CYS A N 1
ATOM 1791 C CA . CYS A 1 219 ? 8.133 -17.953 -18.859 1 88.19 219 CYS A CA 1
ATOM 1792 C C . CYS A 1 219 ? 8.875 -16.625 -18.953 1 88.19 219 CYS A C 1
ATOM 1794 O O . CYS A 1 219 ? 8.25 -15.578 -19.141 1 88.19 219 CYS A O 1
ATOM 1796 N N . PRO A 1 220 ? 10.188 -16.812 -18.984 1 82.69 220 PRO A N 1
ATOM 1797 C CA . PRO A 1 220 ? 10.906 -15.539 -19.078 1 82.69 220 PRO A CA 1
ATOM 1798 C C . PRO A 1 220 ? 10.672 -14.836 -20.422 1 82.69 220 PRO A C 1
ATOM 1800 O O . PRO A 1 220 ? 10.539 -15.492 -21.453 1 82.69 220 PRO A O 1
ATOM 1803 N N . ASN A 1 221 ? 10.406 -13.516 -20.531 1 72.56 221 ASN A N 1
ATOM 1804 C CA . ASN A 1 221 ? 10.195 -12.695 -21.719 1 72.56 221 ASN A CA 1
ATOM 1805 C C . ASN A 1 221 ? 8.898 -13.07 -22.422 1 72.56 221 ASN A C 1
ATOM 1807 O O . ASN A 1 221 ? 8.875 -13.234 -23.641 1 72.56 221 ASN A O 1
ATOM 1811 N N . SER A 1 222 ? 7.867 -13.5 -21.781 1 67.31 222 SER A N 1
ATOM 1812 C CA . SER A 1 222 ? 6.598 -14.016 -22.281 1 67.31 222 SER A CA 1
ATOM 1813 C C . SER A 1 222 ? 5.723 -12.883 -22.828 1 67.31 222 SER A C 1
ATOM 1815 O O . SER A 1 222 ? 4.562 -13.109 -23.172 1 67.31 222 SER A O 1
ATOM 1817 N N . ALA A 1 223 ? 6.141 -11.719 -23.016 1 61.09 223 ALA A N 1
ATOM 1818 C CA . ALA A 1 223 ? 5.266 -10.609 -23.375 1 61.09 223 ALA A CA 1
ATOM 1819 C C . ALA A 1 223 ? 4.508 -10.906 -24.672 1 61.09 223 ALA A C 1
ATOM 1821 O O . ALA A 1 223 ? 3.348 -10.516 -24.812 1 61.09 223 ALA A O 1
ATOM 1822 N N . SER A 1 224 ? 5.09 -11.516 -25.516 1 60.41 224 SER A N 1
ATOM 1823 C CA . SER A 1 224 ? 4.453 -11.578 -26.828 1 60.41 224 SER A CA 1
ATOM 1824 C C . SER A 1 224 ? 3.834 -12.953 -27.078 1 60.41 224 SER A C 1
ATOM 1826 O O . SER A 1 224 ? 3.309 -13.219 -28.156 1 60.41 224 SER A O 1
ATOM 1828 N N . LEU A 1 225 ? 3.637 -13.727 -26.031 1 65.25 225 LEU A N 1
ATOM 1829 C CA . LEU A 1 225 ? 3.174 -15.086 -26.266 1 65.25 225 LEU A CA 1
ATOM 1830 C C . LEU A 1 225 ? 1.816 -15.32 -25.625 1 65.25 225 LEU A C 1
ATOM 1832 O O . LEU A 1 225 ? 1.539 -14.789 -24.547 1 65.25 225 LEU A O 1
ATOM 1836 N N . ILE A 1 226 ? 0.933 -15.852 -26.484 1 65.88 226 ILE A N 1
ATOM 1837 C CA . ILE A 1 226 ? -0.277 -16.391 -25.875 1 65.88 226 ILE A CA 1
ATOM 1838 C C . ILE A 1 226 ? 0.081 -17.578 -24.984 1 65.88 226 ILE A C 1
ATOM 1840 O O . ILE A 1 226 ? 0.617 -18.578 -25.453 1 65.88 226 ILE A O 1
ATOM 1844 N N . THR A 1 227 ? -0.147 -17.391 -23.797 1 81.88 227 THR A N 1
ATOM 1845 C CA . THR A 1 227 ? 0.242 -18.406 -22.812 1 81.88 227 THR A CA 1
ATOM 1846 C C . THR A 1 227 ? -0.806 -18.516 -21.703 1 81.88 227 THR A C 1
ATOM 1848 O O . THR A 1 227 ? -1.402 -17.516 -21.312 1 81.88 227 THR A O 1
ATOM 1851 N N . ARG A 1 228 ? -1.07 -19.797 -21.422 1 92 228 ARG A N 1
ATOM 1852 C CA . ARG A 1 228 ? -1.957 -20.125 -20.297 1 92 228 ARG A CA 1
ATOM 1853 C C . ARG A 1 228 ? -1.192 -20.797 -19.172 1 92 228 ARG A C 1
ATOM 1855 O O . ARG A 1 228 ? -0.446 -21.75 -19.406 1 92 228 ARG A O 1
ATOM 1862 N N . ILE A 1 229 ? -1.368 -20.234 -17.984 1 95.19 229 ILE A N 1
ATOM 1863 C CA . ILE A 1 229 ? -0.721 -20.875 -16.844 1 95.19 229 ILE A CA 1
ATOM 1864 C C . ILE A 1 229 ? -1.771 -21.25 -15.797 1 95.19 229 ILE A C 1
ATOM 1866 O O . ILE A 1 229 ? -2.773 -20.547 -15.641 1 95.19 229 ILE A O 1
ATOM 1870 N N . LYS A 1 230 ? -1.559 -22.344 -15.18 1 97.44 230 LYS A N 1
ATOM 1871 C CA . LYS A 1 230 ? -2.293 -22.797 -14 1 97.44 230 LYS A CA 1
ATOM 1872 C C . LYS A 1 230 ? -1.379 -22.875 -12.781 1 97.44 230 LYS A C 1
ATOM 1874 O O . LYS A 1 230 ? -0.228 -23.297 -12.891 1 97.44 230 LYS A O 1
ATOM 1879 N N . TYR A 1 231 ? -1.838 -22.453 -11.648 1 97.44 231 TYR A N 1
ATOM 1880 C CA . TYR A 1 231 ? -1.012 -22.453 -10.445 1 97.44 231 TYR A CA 1
ATOM 1881 C C . TYR A 1 231 ? -1.813 -22.906 -9.234 1 97.44 231 TYR A C 1
ATOM 1883 O O . TYR A 1 231 ? -3.047 -22.875 -9.25 1 97.44 231 TYR A O 1
ATOM 1891 N N . LYS A 1 232 ? -1.139 -23.344 -8.258 1 96.69 232 LYS A N 1
ATOM 1892 C CA . LYS A 1 232 ? -1.703 -23.766 -6.977 1 96.69 232 LYS A CA 1
ATOM 1893 C C . LYS A 1 232 ? -0.747 -23.453 -5.828 1 96.69 232 LYS A C 1
ATOM 1895 O O . LYS A 1 232 ? 0.458 -23.688 -5.941 1 96.69 232 LYS A O 1
ATOM 1900 N N . THR A 1 233 ? -1.281 -22.828 -4.82 1 93.94 233 THR A N 1
ATOM 1901 C CA . THR A 1 233 ? -0.537 -22.656 -3.576 1 93.94 233 THR A CA 1
ATOM 1902 C C . THR A 1 233 ? -0.794 -23.828 -2.633 1 93.94 233 THR A C 1
ATOM 1904 O O . THR A 1 233 ? -1.936 -24.266 -2.477 1 93.94 233 THR A O 1
ATOM 1907 N N . VAL A 1 234 ? 0.256 -24.328 -2 1 91.06 234 VAL A N 1
ATOM 1908 C CA . VAL A 1 234 ? 0.172 -25.562 -1.24 1 91.06 234 VAL A CA 1
ATOM 1909 C C . VAL A 1 234 ? 0.384 -25.281 0.245 1 91.06 234 VAL A C 1
ATOM 1911 O O . VAL A 1 234 ? -0.363 -25.781 1.092 1 91.06 234 VAL A O 1
ATOM 1914 N N . SER A 1 235 ? 1.428 -24.578 0.571 1 91.19 235 SER A N 1
ATOM 1915 C CA . SER A 1 235 ? 1.758 -24.234 1.951 1 91.19 235 SER A CA 1
ATOM 1916 C C . SER A 1 235 ? 2.002 -22.734 2.111 1 91.19 235 SER A C 1
ATOM 1918 O O . SER A 1 235 ? 2.455 -22.078 1.177 1 91.19 235 SER A O 1
ATOM 1920 N N . PRO A 1 236 ? 1.689 -22.234 3.316 1 93.19 236 PRO A N 1
ATOM 1921 C CA . PRO A 1 236 ? 1.995 -20.828 3.557 1 93.19 236 PRO A CA 1
ATOM 1922 C C . PRO A 1 236 ? 3.492 -20.531 3.518 1 93.19 236 PRO A C 1
ATOM 1924 O O . PRO A 1 236 ? 4.301 -21.375 3.92 1 93.19 236 PRO A O 1
ATOM 1927 N N . ILE A 1 237 ? 3.84 -19.422 3.008 1 96 237 ILE A N 1
ATOM 1928 C CA . ILE A 1 237 ? 5.23 -18.984 2.951 1 96 237 ILE A CA 1
ATOM 1929 C C . ILE A 1 237 ? 5.43 -17.797 3.885 1 96 237 ILE A C 1
ATOM 1931 O O . ILE A 1 237 ? 4.746 -16.781 3.756 1 96 237 ILE A O 1
ATOM 1935 N N . TYR A 1 238 ? 6.363 -17.922 4.848 1 97.19 238 TYR A N 1
ATOM 1936 C CA . TYR A 1 238 ? 6.707 -16.828 5.766 1 97.19 238 TYR A CA 1
ATOM 1937 C C . TYR A 1 238 ? 7.875 -16.016 5.23 1 97.19 238 TYR A C 1
ATOM 1939 O O . TYR A 1 238 ? 8.602 -16.469 4.344 1 97.19 238 TYR A O 1
ATOM 1947 N N . PRO A 1 239 ? 7.98 -14.789 5.766 1 98.12 239 PRO A N 1
ATOM 1948 C CA . PRO A 1 239 ? 9.148 -14 5.359 1 98.12 239 PRO A CA 1
ATOM 1949 C C . PRO A 1 239 ? 10.469 -14.75 5.578 1 98.12 239 PRO A C 1
ATOM 1951 O O . PRO A 1 239 ? 10.617 -15.461 6.578 1 98.12 239 PRO A O 1
ATOM 1954 N N . PHE A 1 240 ? 11.336 -14.656 4.578 1 97.81 240 PHE A N 1
ATOM 1955 C CA . PHE A 1 240 ? 12.711 -15.133 4.629 1 97.81 240 PHE A CA 1
ATOM 1956 C C . PHE A 1 240 ? 12.766 -16.656 4.555 1 97.81 240 PHE A C 1
ATOM 1958 O O . PHE A 1 240 ? 13.797 -17.25 4.867 1 97.81 240 PHE A O 1
ATOM 1965 N N . THR A 1 241 ? 11.648 -17.312 4.215 1 96.62 241 THR A N 1
ATOM 1966 C CA . THR A 1 241 ? 11.711 -18.734 3.889 1 96.62 241 THR A CA 1
ATOM 1967 C C . THR A 1 241 ? 12.625 -18.969 2.688 1 96.62 241 THR A C 1
ATOM 1969 O O . THR A 1 241 ? 12.438 -18.375 1.63 1 96.62 241 THR A O 1
ATOM 1972 N N . PRO A 1 242 ? 13.648 -19.797 2.895 1 96 242 PRO A N 1
ATOM 1973 C CA . PRO A 1 242 ? 14.547 -20.062 1.768 1 96 242 PRO A CA 1
ATOM 1974 C C . PRO A 1 242 ? 13.93 -20.984 0.726 1 96 242 PRO A C 1
ATOM 1976 O O . PRO A 1 242 ? 13.969 -22.203 0.883 1 96 242 PRO A O 1
ATOM 1979 N N . LEU A 1 243 ? 13.477 -20.469 -0.359 1 96.88 243 LEU A N 1
ATOM 1980 C CA . LEU A 1 243 ? 12.773 -21.25 -1.375 1 96.88 243 LEU A CA 1
ATOM 1981 C C . LEU A 1 243 ? 13.68 -21.516 -2.572 1 96.88 243 LEU A C 1
ATOM 1983 O O . LEU A 1 243 ? 14.508 -20.672 -2.934 1 96.88 243 LEU A O 1
ATOM 1987 N N . ARG A 1 244 ? 13.445 -22.641 -3.121 1 95.81 244 ARG A N 1
ATOM 1988 C CA . ARG A 1 244 ? 14.047 -23.031 -4.391 1 95.81 244 ARG A CA 1
ATOM 1989 C C . ARG A 1 244 ? 12.992 -23.172 -5.48 1 95.81 244 ARG A C 1
ATOM 1991 O O . ARG A 1 244 ? 11.945 -23.781 -5.254 1 95.81 244 ARG A O 1
ATOM 1998 N N . ALA A 1 245 ? 13.266 -22.594 -6.566 1 97 245 ALA A N 1
ATOM 1999 C CA . ALA A 1 245 ? 12.422 -22.797 -7.742 1 97 245 ALA A CA 1
ATOM 2000 C C . ALA A 1 245 ? 12.961 -23.938 -8.609 1 97 245 ALA A C 1
ATOM 2002 O O . ALA A 1 245 ? 14.07 -23.844 -9.141 1 97 245 ALA A O 1
ATOM 2003 N N . ILE A 1 246 ? 12.133 -24.891 -8.805 1 95.12 246 ILE A N 1
ATOM 2004 C CA . ILE A 1 246 ? 12.578 -26.109 -9.469 1 95.12 246 ILE A CA 1
ATOM 2005 C C . ILE A 1 246 ? 11.734 -26.359 -10.711 1 95.12 246 ILE A C 1
ATOM 2007 O O . ILE A 1 246 ? 10.516 -26.516 -10.617 1 95.12 246 ILE A O 1
ATOM 2011 N N . LYS A 1 247 ? 1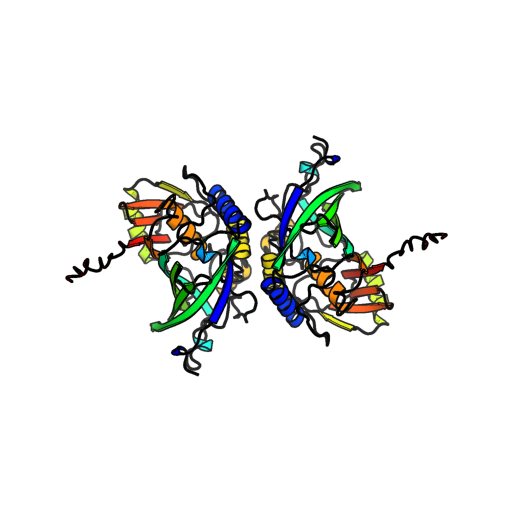2.383 -26.391 -11.852 1 93.38 247 LYS A N 1
ATOM 2012 C CA . LYS A 1 247 ? 11.695 -26.828 -13.062 1 93.38 247 LYS A CA 1
ATOM 2013 C C . LYS A 1 247 ? 11.609 -28.344 -13.117 1 93.38 247 LYS A C 1
ATOM 2015 O O . LYS A 1 247 ? 12.602 -29.031 -13.414 1 93.38 247 LYS A O 1
ATOM 2020 N N . VAL A 1 248 ? 10.445 -28.875 -12.898 1 92.12 248 VAL A N 1
ATOM 2021 C CA . VAL A 1 248 ? 10.273 -30.328 -12.867 1 92.12 248 VAL A CA 1
ATOM 2022 C C . VAL A 1 248 ? 10.023 -30.844 -14.281 1 92.12 248 VAL A C 1
ATOM 2024 O O . VAL A 1 248 ? 10.164 -32.031 -14.547 1 92.12 248 VAL A O 1
ATOM 2027 N N . SER A 1 249 ? 9.664 -30 -15.172 1 90.56 249 SER A N 1
ATOM 2028 C CA . SER A 1 249 ? 9.578 -30.188 -16.625 1 90.56 249 SER A CA 1
ATOM 2029 C C . SER A 1 249 ? 9.734 -28.859 -17.359 1 90.56 249 SER A C 1
ATOM 2031 O O . SER A 1 249 ? 9.781 -27.797 -16.734 1 90.56 249 SER A O 1
ATOM 2033 N N . PRO A 1 250 ? 9.852 -28.875 -18.656 1 89.25 250 PRO A N 1
ATOM 2034 C CA . PRO A 1 250 ? 9.945 -27.625 -19.391 1 89.25 250 PRO A CA 1
ATOM 2035 C C . PRO A 1 250 ? 8.727 -26.719 -19.188 1 89.25 250 PRO A C 1
ATOM 2037 O O . PRO A 1 250 ? 8.805 -25.516 -19.406 1 89.25 250 PRO A O 1
ATOM 2040 N N . THR A 1 251 ? 7.598 -27.266 -18.75 1 92.56 251 THR A N 1
ATOM 2041 C CA . THR A 1 251 ? 6.359 -26.5 -18.672 1 92.56 251 THR A CA 1
ATOM 2042 C C . THR A 1 251 ? 5.852 -26.453 -17.234 1 92.56 251 THR A C 1
ATOM 2044 O O . THR A 1 251 ? 4.711 -26.078 -16.984 1 92.56 251 THR A O 1
ATOM 2047 N N . ALA A 1 252 ? 6.676 -26.922 -16.297 1 94.12 252 ALA A N 1
ATOM 2048 C CA . ALA A 1 252 ? 6.199 -26.953 -14.914 1 94.12 252 ALA A CA 1
ATOM 2049 C C . ALA A 1 252 ? 7.289 -26.5 -13.945 1 94.12 252 ALA A C 1
ATOM 2051 O O . ALA A 1 252 ? 8.453 -26.859 -14.109 1 94.12 252 ALA A O 1
ATOM 2052 N N . LEU A 1 253 ? 6.902 -25.688 -12.992 1 95.75 253 LEU A N 1
ATOM 2053 C CA . LEU A 1 253 ? 7.789 -25.141 -11.969 1 95.75 253 LEU A CA 1
ATOM 2054 C C . LEU A 1 253 ? 7.191 -25.328 -10.578 1 95.75 253 LEU A C 1
ATOM 2056 O O . LEU A 1 253 ? 6 -25.094 -10.367 1 95.75 253 LEU A O 1
ATOM 2060 N N . TRP A 1 254 ? 7.977 -25.812 -9.664 1 95.94 254 TRP A N 1
ATOM 2061 C CA . TRP A 1 254 ? 7.582 -25.984 -8.273 1 95.94 254 TRP A CA 1
ATOM 2062 C C . TRP A 1 254 ? 8.453 -25.141 -7.352 1 95.94 254 TRP A C 1
ATOM 2064 O O . TRP A 1 254 ? 9.625 -24.891 -7.645 1 95.94 254 TRP A O 1
ATOM 2074 N N . LEU A 1 255 ? 7.879 -24.641 -6.301 1 96.12 255 LEU A N 1
ATOM 2075 C CA . LEU A 1 255 ? 8.617 -23.984 -5.234 1 96.12 255 LEU A CA 1
ATOM 2076 C C . LEU A 1 255 ? 8.695 -24.859 -3.994 1 96.12 255 LEU A C 1
ATOM 2078 O O . LEU A 1 255 ? 7.668 -25.312 -3.482 1 96.12 255 LEU A O 1
ATOM 2082 N N . ALA A 1 256 ? 9.922 -25.094 -3.521 1 94.44 256 ALA A N 1
ATOM 2083 C CA . ALA A 1 256 ? 10.117 -25.953 -2.359 1 94.44 256 ALA A CA 1
ATOM 2084 C C . ALA A 1 256 ? 11.312 -25.484 -1.527 1 94.44 256 ALA A C 1
ATOM 2086 O O . ALA A 1 256 ? 12.156 -24.719 -2.014 1 94.44 256 ALA A O 1
ATOM 2087 N N . ASP A 1 257 ? 11.211 -25.734 -0.301 1 91.75 257 ASP A N 1
ATOM 2088 C CA . ASP A 1 257 ? 12.438 -25.719 0.49 1 91.75 257 ASP A CA 1
ATOM 2089 C C . ASP A 1 257 ? 12.938 -27.125 0.765 1 91.75 257 ASP A C 1
ATOM 2091 O O . ASP A 1 257 ? 12.656 -28.062 -0.001 1 91.75 257 ASP A O 1
ATOM 2095 N N . GLU A 1 258 ? 13.781 -27.312 1.781 1 84.62 258 GLU A N 1
ATOM 2096 C CA . GLU A 1 258 ? 14.359 -28.641 2.041 1 84.62 258 GLU A CA 1
ATOM 2097 C C . GLU A 1 258 ? 13.312 -29.594 2.6 1 84.62 258 GLU A C 1
ATOM 2099 O O . GLU A 1 258 ? 13.477 -30.812 2.531 1 84.62 258 GLU A O 1
ATOM 2104 N N . SER A 1 259 ? 12.188 -29.016 3.018 1 84.31 259 SER A N 1
ATOM 2105 C CA . SER A 1 259 ? 11.289 -29.859 3.801 1 84.31 259 SER A CA 1
ATOM 2106 C C . SER A 1 259 ? 9.906 -29.938 3.158 1 84.31 259 SER A C 1
ATOM 2108 O O . SER A 1 259 ? 9.188 -30.922 3.35 1 84.31 259 SER A O 1
ATOM 2110 N N . LYS A 1 260 ? 9.539 -28.891 2.426 1 88.69 260 LYS A N 1
ATOM 2111 C CA . LYS A 1 260 ? 8.148 -28.922 1.99 1 88.69 260 LYS A CA 1
ATOM 2112 C C . LYS A 1 260 ? 7.961 -28.188 0.672 1 88.69 260 LYS A C 1
ATOM 2114 O O . LYS A 1 260 ? 8.82 -27.391 0.274 1 88.69 260 LYS A O 1
ATOM 2119 N N . LEU A 1 261 ? 6.848 -28.547 -0.013 1 92.25 261 LEU A N 1
ATOM 2120 C CA . LEU A 1 261 ? 6.383 -27.875 -1.223 1 92.25 261 LEU A CA 1
ATOM 2121 C C . LEU A 1 261 ? 5.484 -26.703 -0.878 1 92.25 261 LEU A C 1
ATOM 2123 O O . LEU A 1 261 ? 4.637 -26.797 0.012 1 92.25 261 LEU A O 1
ATOM 2127 N N . TYR A 1 262 ? 5.621 -25.609 -1.66 1 94.94 262 TYR A N 1
ATOM 2128 C CA . TYR A 1 262 ? 4.883 -24.406 -1.307 1 94.94 262 TYR A CA 1
ATOM 2129 C C . TYR A 1 262 ? 3.941 -24 -2.434 1 94.94 262 TYR A C 1
ATOM 2131 O O . TYR A 1 262 ? 2.891 -23.406 -2.186 1 94.94 262 TYR A O 1
ATOM 2139 N N . ALA A 1 263 ? 4.309 -24.25 -3.65 1 96 263 ALA A N 1
ATOM 2140 C CA . ALA A 1 263 ? 3.482 -23.859 -4.785 1 96 263 ALA A CA 1
ATOM 2141 C C . ALA A 1 263 ? 3.867 -24.625 -6.043 1 96 263 ALA A C 1
ATOM 2143 O O . ALA A 1 263 ? 4.988 -25.125 -6.152 1 96 263 ALA A O 1
ATOM 2144 N N . LYS A 1 264 ? 2.916 -24.719 -6.957 1 96.31 264 LYS A N 1
ATOM 2145 C CA . LYS A 1 264 ? 3.098 -25.344 -8.266 1 96.31 264 LYS A CA 1
ATOM 2146 C C . LYS A 1 264 ? 2.51 -24.484 -9.375 1 96.31 264 LYS A C 1
ATOM 2148 O O . LYS A 1 264 ? 1.484 -23.828 -9.18 1 96.31 264 LYS A O 1
ATOM 2153 N N . MET A 1 265 ? 3.203 -24.531 -10.516 1 96.62 265 MET A N 1
ATOM 2154 C CA . MET A 1 265 ? 2.717 -23.828 -11.703 1 96.62 265 MET A CA 1
ATOM 2155 C C . MET A 1 265 ? 3.002 -24.641 -12.961 1 96.62 265 MET A C 1
ATOM 2157 O O . MET A 1 265 ? 4.047 -25.281 -13.07 1 96.62 265 MET A O 1
ATOM 2161 N N . GLU A 1 266 ? 2.059 -24.562 -13.93 1 95.81 266 GLU A N 1
ATOM 2162 C CA . GLU A 1 266 ? 2.23 -25.25 -15.203 1 95.81 266 GLU A CA 1
ATOM 2163 C C . GLU A 1 266 ? 1.72 -24.406 -16.359 1 95.81 266 GLU A C 1
ATOM 2165 O O . GLU A 1 266 ? 0.728 -23.688 -16.234 1 95.81 266 GLU A O 1
ATOM 2170 N N . ILE A 1 267 ? 2.418 -24.484 -17.469 1 92.62 267 ILE A N 1
ATOM 2171 C CA . ILE A 1 267 ? 1.962 -23.906 -18.719 1 92.62 267 ILE A CA 1
ATOM 2172 C C . ILE A 1 267 ? 1.008 -24.875 -19.422 1 92.62 267 ILE A C 1
ATOM 2174 O O . ILE A 1 267 ? 1.302 -26.062 -19.562 1 92.62 267 ILE A O 1
ATOM 2178 N N . LYS A 1 268 ? -0.142 -24.266 -19.781 1 87.12 268 LYS A N 1
ATOM 2179 C CA . LYS A 1 268 ? -1.099 -25.078 -20.516 1 87.12 268 LYS A CA 1
ATOM 2180 C C . LYS A 1 268 ? -1.129 -24.703 -21.984 1 87.12 268 LYS A C 1
ATOM 2182 O O . LYS A 1 268 ? -1.087 -23.516 -22.328 1 87.12 268 LYS A O 1
ATOM 2187 N N . GLU A 1 269 ? -0.817 -25.547 -22.922 1 68.75 269 GLU A N 1
ATOM 2188 C CA . GLU A 1 269 ? -0.817 -25.312 -24.359 1 68.75 269 GLU A CA 1
ATOM 2189 C C . GLU A 1 269 ? -2.186 -24.844 -24.844 1 68.75 269 GLU A C 1
ATOM 2191 O O . GLU A 1 269 ? -3.217 -25.312 -24.359 1 68.75 269 GLU A O 1
ATOM 2196 N N . SER A 1 270 ? -2.191 -23.625 -25.266 1 58.78 270 SER A N 1
ATOM 2197 C CA . SER A 1 270 ? -3.434 -23.125 -25.859 1 58.78 270 SER A CA 1
ATOM 2198 C C . SER A 1 270 ? -3.957 -24.062 -26.938 1 58.78 270 SER A C 1
ATOM 2200 O O . SER A 1 270 ? -3.18 -24.609 -27.719 1 58.78 270 SER A O 1
ATOM 2202 N N . HIS A 1 271 ? -4.836 -24.844 -26.703 1 48 271 HIS A N 1
ATOM 2203 C CA . HIS A 1 271 ? -5.438 -25.516 -27.859 1 48 271 HIS A CA 1
ATOM 2204 C C . HIS A 1 271 ? -5.766 -24.516 -28.969 1 48 271 HIS A C 1
ATOM 2206 O O . HIS A 1 271 ? -6.527 -23.578 -28.75 1 48 271 HIS A O 1
ATOM 2212 N N . ARG A 1 272 ? -4.797 -24.062 -29.656 1 43.47 272 ARG A N 1
ATOM 2213 C CA . ARG A 1 272 ? -5.199 -23.344 -30.859 1 43.47 272 ARG A CA 1
ATOM 2214 C C . ARG A 1 272 ? -6.371 -24.047 -31.547 1 43.47 272 ARG A C 1
ATOM 2216 O O . ARG A 1 272 ? -6.266 -25.203 -31.938 1 43.47 272 ARG A O 1
ATOM 2223 N N . ASP A 1 273 ? -7.523 -23.812 -31.125 1 38.59 273 ASP A N 1
ATOM 2224 C CA . ASP A 1 273 ? -8.492 -24.125 -32.188 1 38.59 273 ASP A CA 1
ATOM 2225 C C . ASP A 1 273 ? -8.094 -23.469 -33.5 1 38.59 273 ASP A C 1
ATOM 2227 O O . ASP A 1 273 ? -8.125 -22.25 -33.625 1 38.59 273 ASP A O 1
ATOM 2231 N N . ILE A 1 274 ? -7.117 -23.984 -34.188 1 37.97 274 ILE A N 1
ATOM 2232 C CA . ILE A 1 274 ? -6.945 -23.703 -35.594 1 37.97 274 ILE A CA 1
ATOM 2233 C C . ILE A 1 274 ? -8.312 -23.672 -36.281 1 37.97 274 ILE A C 1
ATOM 2235 O O . ILE A 1 274 ? -9.016 -24.672 -36.344 1 37.97 274 ILE A O 1
ATOM 2239 N N . MET A 1 275 ? -9.023 -22.562 -36.219 1 36.03 275 MET A N 1
ATOM 2240 C CA . MET A 1 275 ? -10.094 -22.5 -37.219 1 36.03 275 MET A CA 1
ATOM 2241 C C . MET A 1 275 ? -9.609 -23.016 -38.562 1 36.03 275 MET A C 1
ATOM 2243 O O . MET A 1 275 ? -8.531 -22.641 -39.031 1 36.03 275 MET A O 1
ATOM 2247 N N . PRO A 1 276 ? -10.094 -24.141 -39 1 35.16 276 PRO A N 1
ATOM 2248 C CA . PRO A 1 276 ? -9.773 -24.562 -40.375 1 35.16 276 PRO A CA 1
ATOM 2249 C C . PRO A 1 276 ? -9.867 -23.406 -41.375 1 35.16 276 PRO A C 1
ATOM 2251 O O . PRO A 1 276 ? -10.641 -22.469 -41.156 1 35.16 276 PRO A O 1
ATOM 2254 N N . ASP A 1 277 ? -8.875 -23.094 -42.094 1 35.09 277 ASP A N 1
ATOM 2255 C CA . ASP A 1 277 ? -8.914 -22.266 -43.281 1 35.09 277 ASP A CA 1
ATOM 2256 C C . ASP A 1 277 ? -10.188 -22.531 -44.094 1 35.09 277 ASP A C 1
ATOM 2258 O O . ASP A 1 277 ? -10.406 -23.641 -44.562 1 35.09 277 ASP A O 1
ATOM 2262 N N . GLN A 1 278 ? -11.352 -22.078 -43.719 1 33.41 278 GLN A N 1
ATOM 2263 C CA . GLN A 1 278 ? -12.422 -22.109 -44.719 1 33.41 278 GLN A CA 1
ATOM 2264 C C . GLN A 1 278 ? -11.914 -21.672 -46.062 1 33.41 278 GLN A C 1
ATOM 2266 O O . GLN A 1 278 ? -11.328 -20.594 -46.219 1 33.41 278 GLN A O 1
ATOM 2271 N N . HIS A 1 279 ? -11.633 -22.641 -46.938 1 34.5 279 HIS A N 1
ATOM 2272 C CA . HIS A 1 279 ? -11.594 -22.531 -48.406 1 34.5 279 HIS A CA 1
ATOM 2273 C C . HIS A 1 279 ? -12.734 -21.672 -48.938 1 34.5 279 HIS A C 1
ATOM 2275 O O . HIS A 1 279 ? -13.906 -22.031 -48.781 1 34.5 279 HIS A O 1
ATOM 2281 N N . LEU A 1 280 ? -12.711 -20.406 -48.812 1 28.02 280 LEU A N 1
ATOM 2282 C CA . LEU A 1 280 ? -13.555 -19.562 -49.656 1 28.02 280 LEU A CA 1
ATOM 2283 C C . LEU A 1 280 ? -13.406 -19.922 -51.125 1 28.02 280 LEU A C 1
ATOM 2285 O O . LEU A 1 280 ? -12.336 -19.734 -51.688 1 28.02 280 LEU A O 1
ATOM 2289 N N . GLU A 1 281 ? -14.102 -21 -51.594 1 25.05 281 GLU A N 1
ATOM 2290 C CA . GLU A 1 281 ? -14.594 -21.094 -52.969 1 25.05 281 GLU A CA 1
ATOM 2291 C C . GLU A 1 281 ? -15.469 -19.891 -53.312 1 25.05 281 GLU A C 1
ATOM 2293 O O . GLU A 1 281 ? -16.391 -19.562 -52.562 1 25.05 281 GLU A O 1
ATOM 2298 N N . ALA A 1 282 ? -15.203 -19.219 -54.438 1 18.56 282 ALA A N 1
ATOM 2299 C CA . ALA A 1 282 ? -16.109 -18.5 -55.344 1 18.56 282 ALA A CA 1
ATOM 2300 C C . ALA A 1 282 ? -16.922 -19.453 -56.188 1 18.56 282 ALA A C 1
ATOM 2302 O O . ALA A 1 282 ? -16.391 -20.484 -56.656 1 18.56 282 ALA A O 1
ATOM 2303 N N . MET B 1 1 ? 29.656 14.336 -4.043 1 58.66 1 MET B N 1
ATOM 2304 C CA . MET B 1 1 ? 28.812 15.359 -4.66 1 58.66 1 MET B CA 1
ATOM 2305 C C . MET B 1 1 ? 27.984 16.078 -3.611 1 58.66 1 MET B C 1
ATOM 2307 O O . MET B 1 1 ? 27.609 15.492 -2.592 1 58.66 1 MET B O 1
ATOM 2311 N N . SER B 1 2 ? 27.875 17.391 -3.73 1 80.81 2 SER B N 1
ATOM 2312 C CA . SER B 1 2 ? 27.188 18.25 -2.766 1 80.81 2 SER B CA 1
ATOM 2313 C C . SER B 1 2 ? 25.688 17.984 -2.773 1 80.81 2 SER B C 1
ATOM 2315 O O . SER B 1 2 ? 25.078 17.844 -3.838 1 80.81 2 SER B O 1
ATOM 2317 N N . TRP B 1 3 ? 25.141 17.719 -1.62 1 85 3 TRP B N 1
ATOM 2318 C CA . TRP B 1 3 ? 23.703 17.484 -1.48 1 85 3 TRP B CA 1
ATOM 2319 C C . TRP B 1 3 ? 22.906 18.609 -2.113 1 85 3 TRP B C 1
ATOM 2321 O O . TRP B 1 3 ? 21.75 18.422 -2.504 1 85 3 TRP B O 1
ATOM 2331 N N . LYS B 1 4 ? 23.469 19.734 -2.314 1 83.81 4 LYS B N 1
ATOM 2332 C CA . LYS B 1 4 ? 22.797 20.906 -2.865 1 83.81 4 LYS B CA 1
ATOM 2333 C C . LYS B 1 4 ? 22.453 20.703 -4.34 1 83.81 4 LYS B C 1
ATOM 2335 O O . LYS B 1 4 ? 21.547 21.344 -4.867 1 83.81 4 LYS B O 1
ATOM 2340 N N . SER B 1 5 ? 23.156 19.797 -4.957 1 84.56 5 SER B N 1
ATOM 2341 C CA . SER B 1 5 ? 22.938 19.578 -6.383 1 84.56 5 SER B CA 1
ATOM 2342 C C . SER B 1 5 ? 22.016 18.391 -6.621 1 84.56 5 SER B C 1
ATOM 2344 O O . SER B 1 5 ? 21.609 18.125 -7.754 1 84.56 5 SER B O 1
ATOM 2346 N N . LEU B 1 6 ? 21.688 17.766 -5.543 1 88.75 6 LEU B N 1
ATOM 2347 C CA . LEU B 1 6 ? 20.844 16.594 -5.68 1 88.75 6 LEU B CA 1
ATOM 2348 C C . LEU B 1 6 ? 19.422 16.984 -6.027 1 88.75 6 LEU B C 1
ATOM 2350 O O . LEU B 1 6 ? 18.891 17.953 -5.48 1 88.75 6 LEU B O 1
ATOM 2354 N N . HIS B 1 7 ? 18.906 16.312 -7.031 1 93.25 7 HIS B N 1
ATOM 2355 C CA . HIS B 1 7 ? 17.516 16.484 -7.453 1 93.25 7 HIS B CA 1
ATOM 2356 C C . HIS B 1 7 ? 16.891 15.156 -7.871 1 93.25 7 HIS B C 1
ATOM 2358 O O . HIS B 1 7 ? 17.594 14.289 -8.406 1 93.25 7 HIS B O 1
ATOM 2364 N N . TRP B 1 8 ? 15.664 15.062 -7.594 1 94.56 8 TRP B N 1
ATOM 2365 C CA . TRP B 1 8 ? 14.906 13.891 -8.023 1 94.56 8 TRP B CA 1
ATOM 2366 C C . TRP B 1 8 ? 13.656 14.305 -8.789 1 94.56 8 TRP B C 1
ATOM 2368 O O . TRP B 1 8 ? 13.039 15.32 -8.484 1 94.56 8 TRP B O 1
ATOM 2378 N N . LEU B 1 9 ? 13.336 13.562 -9.75 1 94.75 9 LEU B N 1
ATOM 2379 C CA . LEU B 1 9 ? 12.141 13.773 -10.555 1 94.75 9 LEU B CA 1
ATOM 2380 C C . LEU B 1 9 ? 11.156 12.625 -10.383 1 94.75 9 LEU B C 1
ATOM 2382 O O . LEU B 1 9 ? 11.508 11.461 -10.586 1 94.75 9 LEU B O 1
ATOM 2386 N N . HIS B 1 10 ? 9.93 12.961 -9.93 1 94.12 10 HIS B N 1
ATOM 2387 C CA . HIS B 1 10 ? 8.852 11.984 -9.812 1 94.12 10 HIS B CA 1
ATOM 2388 C C . HIS B 1 10 ? 7.664 12.359 -10.695 1 94.12 10 HIS B C 1
ATOM 2390 O O . HIS B 1 10 ? 7.051 13.414 -10.5 1 94.12 10 HIS B O 1
ATOM 2396 N N . LYS B 1 11 ? 7.316 11.531 -11.609 1 92.25 11 LYS B N 1
ATOM 2397 C CA . LYS B 1 11 ? 6.141 11.75 -12.445 1 92.25 11 LYS B CA 1
ATOM 2398 C C . LYS B 1 11 ? 4.961 10.906 -11.969 1 92.25 11 LYS B C 1
ATOM 2400 O O . LYS B 1 11 ? 5.148 9.836 -11.391 1 92.25 11 LYS B O 1
ATOM 2405 N N . ASP B 1 12 ? 3.83 11.453 -12.172 1 91.69 12 ASP B N 1
ATOM 2406 C CA . ASP B 1 12 ? 2.621 10.727 -11.797 1 91.69 12 ASP B CA 1
ATOM 2407 C C . ASP B 1 12 ? 1.407 11.25 -12.562 1 91.69 12 ASP B C 1
ATOM 2409 O O . ASP B 1 12 ? 1.426 12.367 -13.07 1 91.69 12 ASP B O 1
ATOM 2413 N N . ILE B 1 13 ? 0.418 10.414 -12.633 1 89.62 13 ILE B N 1
ATOM 2414 C CA . ILE B 1 13 ? -0.882 10.805 -13.164 1 89.62 13 ILE B CA 1
ATOM 2415 C C . ILE B 1 13 ? -1.896 10.922 -12.031 1 89.62 13 ILE B C 1
ATOM 2417 O O . ILE B 1 13 ? -2.014 10.008 -11.203 1 89.62 13 ILE B O 1
ATOM 2421 N N . ILE B 1 14 ? -2.521 12.062 -12.008 1 91.69 14 ILE B N 1
ATOM 2422 C CA . ILE B 1 14 ? -3.543 12.242 -10.984 1 91.69 14 ILE B CA 1
ATOM 2423 C C . ILE B 1 14 ? -4.711 11.289 -11.242 1 91.69 14 ILE B C 1
ATOM 2425 O O . ILE B 1 14 ? -5.277 11.273 -12.336 1 91.69 14 ILE B O 1
ATOM 2429 N N . SER B 1 15 ? -5.074 10.531 -10.258 1 86.25 15 SER B N 1
ATOM 2430 C CA . SER B 1 15 ? -6.027 9.438 -10.422 1 86.25 15 SER B CA 1
ATOM 2431 C C . SER B 1 15 ? -7.355 9.758 -9.75 1 86.25 15 SER B C 1
ATOM 2433 O O . SER B 1 15 ? -7.391 10.164 -8.586 1 86.25 15 SER B O 1
ATOM 2435 N N . PHE B 1 16 ? -8.438 9.523 -10.5 1 84.19 16 PHE B N 1
ATOM 2436 C CA . PHE B 1 16 ? -9.773 9.625 -9.922 1 84.19 16 PHE B CA 1
ATOM 2437 C C . PHE B 1 16 ? -9.969 8.594 -8.82 1 84.19 16 PHE B C 1
ATOM 2439 O O . PHE B 1 16 ? -10.516 8.898 -7.762 1 84.19 16 PHE B O 1
ATOM 2446 N N . GLU B 1 17 ? -9.484 7.402 -9.039 1 83.5 17 GLU B N 1
ATOM 2447 C CA . GLU B 1 17 ? -9.695 6.281 -8.133 1 83.5 17 GLU B CA 1
ATOM 2448 C C . GLU B 1 17 ? -8.984 6.512 -6.797 1 83.5 17 GLU B C 1
ATOM 2450 O O . GLU B 1 17 ? -9.523 6.188 -5.738 1 83.5 17 GLU B O 1
ATOM 2455 N N . LYS B 1 18 ? -7.766 7.027 -6.867 1 89.19 18 LYS B N 1
ATOM 2456 C CA . LYS B 1 18 ? -7.012 7.289 -5.645 1 89.19 18 LYS B CA 1
ATOM 2457 C C . LYS B 1 18 ? -7.688 8.367 -4.805 1 89.19 18 LYS B C 1
ATOM 2459 O O . LYS B 1 18 ? -7.742 8.266 -3.578 1 89.19 18 LYS B O 1
ATOM 2464 N N . ASN B 1 19 ? -8.188 9.414 -5.492 1 89.12 19 ASN B N 1
ATOM 2465 C CA . ASN B 1 19 ? -8.922 10.453 -4.785 1 89.12 19 ASN B CA 1
ATOM 2466 C C . ASN B 1 19 ? -10.188 9.898 -4.121 1 89.12 19 ASN B C 1
ATOM 2468 O O . ASN B 1 19 ? -10.508 10.266 -2.99 1 89.12 19 ASN B O 1
ATOM 2472 N N . GLN B 1 20 ? -10.859 9.07 -4.809 1 88.69 20 GLN B N 1
ATOM 2473 C CA . GLN B 1 20 ? -12.055 8.445 -4.258 1 88.69 20 GLN B CA 1
ATOM 2474 C C . GLN B 1 20 ? -11.711 7.57 -3.055 1 88.69 20 GLN B C 1
ATOM 2476 O O . GLN B 1 20 ? -12.461 7.535 -2.074 1 88.69 20 GLN B O 1
ATOM 2481 N N . ALA B 1 21 ? -10.641 6.867 -3.197 1 91.5 21 ALA B N 1
ATOM 2482 C CA . ALA B 1 21 ? -10.195 6.027 -2.088 1 91.5 21 ALA B CA 1
ATOM 2483 C C . ALA B 1 21 ? -9.945 6.863 -0.835 1 91.5 21 ALA B C 1
ATOM 2485 O O . ALA B 1 21 ? -10.352 6.477 0.264 1 91.5 21 ALA B O 1
ATOM 2486 N N . PHE B 1 22 ? -9.297 8 -0.996 1 94.75 22 PHE B N 1
ATOM 2487 C CA . PHE B 1 22 ? -9.047 8.852 0.163 1 94.75 22 PHE B CA 1
ATOM 2488 C C . PHE B 1 22 ? -10.352 9.43 0.704 1 94.75 22 PHE B C 1
ATOM 2490 O O . PHE B 1 22 ? -10.531 9.539 1.919 1 94.75 22 PHE B O 1
ATOM 2497 N N . ASN B 1 23 ? -11.25 9.844 -0.201 1 92.94 23 ASN B N 1
ATOM 2498 C CA . ASN B 1 23 ? -12.547 10.328 0.24 1 92.94 23 ASN B CA 1
ATOM 2499 C C . ASN B 1 23 ? -13.266 9.305 1.115 1 92.94 23 ASN B C 1
ATOM 2501 O O . ASN B 1 23 ? -13.867 9.656 2.131 1 92.94 23 ASN B O 1
ATOM 2505 N N . ASN B 1 24 ? -13.164 8.094 0.727 1 92.06 24 ASN B N 1
ATOM 2506 C CA . ASN B 1 24 ? -13.789 7.039 1.515 1 92.06 24 ASN B CA 1
ATOM 2507 C C . ASN B 1 24 ? -13.117 6.883 2.875 1 92.06 24 ASN B C 1
ATOM 2509 O O . ASN B 1 24 ? -13.789 6.68 3.887 1 92.06 24 ASN B O 1
ATOM 2513 N N . LEU B 1 25 ? -11.805 6.93 2.855 1 95.25 25 LEU B N 1
ATOM 2514 C CA . LEU B 1 25 ? -11.078 6.875 4.117 1 95.25 25 LEU B CA 1
ATOM 2515 C C . LEU B 1 25 ? -11.477 8.031 5.027 1 95.25 25 LEU B C 1
ATOM 2517 O O . LEU B 1 25 ? -11.727 7.832 6.219 1 95.25 25 LEU B O 1
ATOM 2521 N N . PHE B 1 26 ? -11.555 9.203 4.496 1 95.56 26 PHE B N 1
ATOM 2522 C CA . PHE B 1 26 ? -11.961 10.391 5.238 1 95.56 26 PHE B CA 1
ATOM 2523 C C . PHE B 1 26 ? -13.344 10.203 5.844 1 95.56 26 PHE B C 1
ATOM 2525 O O . PHE B 1 26 ? -13.562 10.492 7.023 1 95.56 26 PHE B O 1
ATOM 2532 N N . LYS B 1 27 ? -14.25 9.719 5.074 1 93.31 27 LYS B N 1
ATOM 2533 C CA . LYS B 1 27 ? -15.617 9.5 5.531 1 93.31 27 LYS B CA 1
ATOM 2534 C C . LYS B 1 27 ? -15.656 8.516 6.699 1 93.31 27 LYS B C 1
ATOM 2536 O O . LYS B 1 27 ? -16.453 8.664 7.617 1 93.31 27 LYS B O 1
ATOM 2541 N N . ASN B 1 28 ? -14.82 7.59 6.637 1 93 28 ASN B N 1
ATOM 2542 C CA . ASN B 1 28 ? -14.781 6.574 7.68 1 93 28 ASN B CA 1
ATOM 2543 C C . ASN B 1 28 ? -14.141 7.102 8.961 1 93 28 ASN B C 1
ATOM 2545 O O . ASN B 1 28 ? -14.57 6.758 10.062 1 93 28 ASN B O 1
ATOM 2549 N N . ALA B 1 29 ? -13.156 7.922 8.805 1 96.88 29 ALA B N 1
ATOM 2550 C CA . ALA B 1 29 ? -12.32 8.32 9.93 1 96.88 29 ALA B CA 1
ATOM 2551 C C . ALA B 1 29 ? -12.852 9.602 10.578 1 96.88 29 ALA B C 1
ATOM 2553 O O . ALA B 1 29 ? -12.531 9.898 11.734 1 96.88 29 ALA B O 1
ATOM 2554 N N . VAL B 1 30 ? -13.609 10.375 9.836 1 97.31 30 VAL B N 1
ATOM 2555 C CA . VAL B 1 30 ? -13.953 11.711 10.297 1 97.31 30 VAL B CA 1
ATOM 2556 C C . VAL B 1 30 ? -15.469 11.859 10.367 1 97.31 30 VAL B C 1
ATOM 2558 O O . VAL B 1 30 ? -16.172 11.609 9.383 1 97.31 30 VAL B O 1
ATOM 2561 N N . ARG B 1 31 ? -15.984 12.148 11.461 1 94.62 31 ARG B N 1
ATOM 2562 C CA . ARG B 1 31 ? -17.391 12.5 11.641 1 94.62 31 ARG B CA 1
ATOM 2563 C C . ARG B 1 31 ? -17.609 13.992 11.406 1 94.62 31 ARG B C 1
ATOM 2565 O O . ARG B 1 31 ? -17.328 14.812 12.273 1 94.62 31 ARG B O 1
ATOM 2572 N N . THR B 1 32 ? -18.125 14.266 10.25 1 90.56 32 THR B N 1
ATOM 2573 C CA . THR B 1 32 ? -18.344 15.648 9.844 1 90.56 32 THR B CA 1
ATOM 2574 C C . THR B 1 32 ? -19.469 15.734 8.812 1 90.56 32 THR B C 1
ATOM 2576 O O . THR B 1 32 ? -19.922 14.719 8.289 1 90.56 32 THR B O 1
ATOM 2579 N N . ASN B 1 33 ? -19.891 16.922 8.523 1 85 33 ASN B N 1
ATOM 2580 C CA . ASN B 1 33 ? -20.953 17.156 7.543 1 85 33 ASN B CA 1
ATOM 2581 C C . ASN B 1 33 ? -20.391 17.641 6.215 1 85 33 ASN B C 1
ATOM 2583 O O . ASN B 1 33 ? -21.141 18 5.309 1 85 33 ASN B O 1
ATOM 2587 N N . ILE B 1 34 ? -19.109 17.625 6.113 1 84.62 34 ILE B N 1
ATOM 2588 C CA . ILE B 1 34 ? -18.484 18.109 4.895 1 84.62 34 ILE B CA 1
ATOM 2589 C C . ILE B 1 34 ? -18.828 17.188 3.727 1 84.62 34 ILE B C 1
ATOM 2591 O O . ILE B 1 34 ? -18.75 15.969 3.848 1 84.62 34 ILE B O 1
ATOM 2595 N N . LYS B 1 35 ? -19.172 17.797 2.639 1 81.81 35 LYS B N 1
ATOM 2596 C CA . LYS B 1 35 ? -19.484 17.047 1.424 1 81.81 35 LYS B CA 1
ATOM 2597 C C . LYS B 1 35 ? -18.219 16.766 0.625 1 81.81 35 LYS B C 1
ATOM 2599 O O . LYS B 1 35 ? -17.391 17.656 0.414 1 81.81 35 LYS B O 1
ATOM 2604 N N . MET B 1 36 ? -18.141 15.555 0.232 1 81.62 36 MET B N 1
ATOM 2605 C CA . MET B 1 36 ? -16.969 15.164 -0.554 1 81.62 36 MET B CA 1
ATOM 2606 C C . MET B 1 36 ? -17.156 15.523 -2.023 1 81.62 36 MET B C 1
ATOM 2608 O O . MET B 1 36 ? -18.281 15.516 -2.531 1 81.62 36 MET B O 1
ATOM 2612 N N . THR B 1 37 ? -16.016 15.938 -2.602 1 82.56 37 THR B N 1
ATOM 2613 C CA . THR B 1 37 ? -16.016 16.281 -4.02 1 82.56 37 THR B CA 1
ATOM 2614 C C . THR B 1 37 ? -15.031 15.422 -4.789 1 82.56 37 THR B C 1
ATOM 2616 O O . THR B 1 37 ? -14.141 14.797 -4.195 1 82.56 37 THR B O 1
ATOM 2619 N N . GLU B 1 38 ? -15.219 15.406 -6.105 1 80.62 38 GLU B N 1
ATOM 2620 C CA . GLU B 1 38 ? -14.305 14.656 -6.965 1 80.62 38 GLU B CA 1
ATOM 2621 C C . GLU B 1 38 ? -13.078 15.492 -7.316 1 80.62 38 GLU B C 1
ATOM 2623 O O . GLU B 1 38 ? -12.078 14.953 -7.812 1 80.62 38 GLU B O 1
ATOM 2628 N N . ASN B 1 39 ? -13.148 16.672 -6.949 1 85.56 39 ASN B N 1
ATOM 2629 C CA . ASN B 1 39 ? -12.008 17.547 -7.238 1 85.56 39 ASN B CA 1
ATOM 2630 C C . ASN B 1 39 ? -10.859 17.312 -6.266 1 85.56 39 ASN B C 1
ATOM 2632 O O . ASN B 1 39 ? -11.086 16.984 -5.094 1 85.56 39 ASN B O 1
ATOM 2636 N N . ILE B 1 40 ? -9.727 17.453 -6.844 1 90.56 40 ILE B N 1
ATOM 2637 C CA . ILE B 1 40 ? -8.547 17.375 -5.984 1 90.56 40 ILE B CA 1
ATOM 2638 C C . ILE B 1 40 ? -8.523 18.578 -5.035 1 90.56 40 ILE B C 1
ATOM 2640 O O . ILE B 1 40 ? -8.711 19.719 -5.461 1 90.56 40 ILE B O 1
ATOM 2644 N N . GLN B 1 41 ? -8.367 18.312 -3.812 1 90.12 41 GLN B N 1
ATOM 2645 C CA . GLN B 1 41 ? -8.414 19.344 -2.787 1 90.12 41 GLN B CA 1
ATOM 2646 C C . GLN B 1 41 ? -7.004 19.703 -2.312 1 90.12 41 GLN B C 1
ATOM 2648 O O . GLN B 1 41 ? -6.027 19.078 -2.715 1 90.12 41 GLN B O 1
ATOM 2653 N N . LEU B 1 42 ? -6.949 20.797 -1.456 1 91.44 42 LEU B N 1
ATOM 2654 C CA . LEU B 1 42 ? -5.695 21.203 -0.833 1 91.44 42 LEU B CA 1
ATOM 2655 C C . LEU B 1 42 ? -5.055 20.031 -0.088 1 91.44 42 LEU B C 1
ATOM 2657 O O . LEU B 1 42 ? -5.742 19.297 0.624 1 91.44 42 LEU B O 1
ATOM 2661 N N . ALA B 1 43 ? -3.775 19.812 -0.297 1 94.94 43 ALA B N 1
ATOM 2662 C CA . ALA B 1 43 ? -2.922 18.812 0.351 1 94.94 43 ALA B CA 1
ATOM 2663 C C . ALA B 1 43 ? -3.111 17.438 -0.274 1 94.94 43 ALA B C 1
ATOM 2665 O O . ALA B 1 43 ? -2.412 16.484 0.082 1 94.94 43 ALA B O 1
ATOM 2666 N N . ASP B 1 44 ? -3.986 17.266 -1.291 1 94.75 44 ASP B N 1
ATOM 2667 C CA . ASP B 1 44 ? -4.164 15.969 -1.932 1 94.75 44 ASP B CA 1
ATOM 2668 C C . ASP B 1 44 ? -2.914 15.562 -2.711 1 94.75 44 ASP B C 1
ATOM 2670 O O . ASP B 1 44 ? -2.758 14.398 -3.082 1 94.75 44 ASP B O 1
ATOM 2674 N N . ASN B 1 45 ? -2.021 16.531 -2.98 1 95.69 45 ASN B N 1
ATOM 2675 C CA . ASN B 1 45 ? -0.757 16.219 -3.637 1 95.69 45 ASN B CA 1
ATOM 2676 C C . ASN B 1 45 ? 0.058 15.203 -2.828 1 95.69 45 ASN B C 1
ATOM 2678 O O . ASN B 1 45 ? 0.917 14.516 -3.375 1 95.69 45 ASN B O 1
ATOM 2682 N N . LEU B 1 46 ? -0.226 15.086 -1.56 1 97.06 46 LEU B N 1
ATOM 2683 C CA . LEU B 1 46 ? 0.508 14.18 -0.68 1 97.06 46 LEU B CA 1
ATOM 2684 C C . LEU B 1 46 ? 0.241 12.727 -1.049 1 97.06 46 LEU B C 1
ATOM 2686 O O . LEU B 1 46 ? 0.979 11.828 -0.632 1 97.06 46 LEU B O 1
ATOM 2690 N N . LEU B 1 47 ? -0.758 12.453 -1.804 1 96.31 47 LEU B N 1
ATOM 2691 C CA . LEU B 1 47 ? -1.07 11.109 -2.281 1 96.31 47 LEU B CA 1
ATOM 2692 C C . LEU B 1 47 ? -0.14 10.711 -3.42 1 96.31 47 LEU B C 1
ATOM 2694 O O . LEU B 1 47 ? -0.04 9.531 -3.76 1 96.31 47 LEU B O 1
ATOM 2698 N N . TYR B 1 48 ? 0.54 11.688 -3.977 1 95.19 48 TYR B N 1
ATOM 2699 C CA . TYR B 1 48 ? 1.182 11.445 -5.266 1 95.19 48 TYR B CA 1
ATOM 2700 C C . TYR B 1 48 ? 2.678 11.727 -5.188 1 95.19 48 TYR B C 1
ATOM 2702 O O . TYR B 1 48 ? 3.166 12.25 -4.184 1 95.19 48 TYR B O 1
ATOM 2710 N N . PHE B 1 49 ? 3.379 11.281 -6.277 1 95.69 49 PHE B N 1
ATOM 2711 C CA . PHE B 1 49 ? 4.785 11.562 -6.543 1 95.69 49 PHE B CA 1
ATOM 2712 C C . PHE B 1 49 ? 5.676 10.906 -5.488 1 95.69 49 PHE B C 1
ATOM 2714 O O . PHE B 1 49 ? 6.703 11.469 -5.105 1 95.69 49 PHE B O 1
ATOM 2721 N N . ASN B 1 50 ? 5.23 9.812 -4.945 1 92.81 50 ASN B N 1
ATOM 2722 C CA . ASN B 1 50 ? 6.02 9.047 -3.994 1 92.81 50 ASN B CA 1
ATOM 2723 C C . ASN B 1 50 ? 6.883 8 -4.695 1 92.81 50 ASN B C 1
ATOM 2725 O O . ASN B 1 50 ? 6.441 7.367 -5.656 1 92.81 50 ASN B O 1
ATOM 2729 N N . PRO B 1 51 ? 8.109 7.863 -4.227 1 89.19 51 PRO B N 1
ATOM 2730 C CA . PRO B 1 51 ? 9.016 6.926 -4.895 1 89.19 51 PRO B CA 1
ATOM 2731 C C . PRO B 1 51 ? 8.5 5.488 -4.855 1 89.19 51 PRO B C 1
ATOM 2733 O O . PRO B 1 51 ? 7.879 5.074 -3.875 1 89.19 51 PRO B O 1
ATOM 2736 N N . VAL B 1 52 ? 8.766 4.715 -5.961 1 80.69 52 VAL B N 1
ATOM 2737 C CA . VAL B 1 52 ? 8.359 3.316 -6.027 1 80.69 52 VAL B CA 1
ATOM 2738 C C . VAL B 1 52 ? 9.594 2.422 -6.09 1 80.69 52 VAL B C 1
ATOM 2740 O O . VAL B 1 52 ? 9.508 1.214 -5.855 1 80.69 52 VAL B O 1
ATOM 2743 N N . ASP B 1 53 ? 10.695 2.945 -6.418 1 77.69 53 ASP B N 1
ATOM 2744 C CA . ASP B 1 53 ? 11.938 2.195 -6.602 1 77.69 53 ASP B CA 1
ATOM 2745 C C . ASP B 1 53 ? 13.102 2.879 -5.891 1 77.69 53 ASP B C 1
ATOM 2747 O O . ASP B 1 53 ? 13.938 3.52 -6.535 1 77.69 53 ASP B O 1
ATOM 2751 N N . SER B 1 54 ? 13.086 2.771 -4.613 1 83.69 54 SER B N 1
ATOM 2752 C CA . SER B 1 54 ? 14.156 3.391 -3.84 1 83.69 54 SER B CA 1
ATOM 2753 C C . SER B 1 54 ? 14.695 2.441 -2.773 1 83.69 54 SER B C 1
ATOM 2755 O O . SER B 1 54 ? 13.945 1.615 -2.24 1 83.69 54 SER B O 1
ATOM 2757 N N . ASP B 1 55 ? 15.992 2.617 -2.555 1 90.62 55 ASP B N 1
ATOM 2758 C CA . ASP B 1 55 ? 16.578 1.876 -1.444 1 90.62 55 ASP B CA 1
ATOM 2759 C C . ASP B 1 55 ? 15.977 2.309 -0.112 1 90.62 55 ASP B C 1
ATOM 2761 O O . ASP B 1 55 ? 15.555 3.455 0.04 1 90.62 55 ASP B O 1
ATOM 2765 N N . LEU B 1 56 ? 15.977 1.355 0.751 1 93.69 56 LEU B N 1
ATOM 2766 C CA . LEU B 1 56 ? 15.328 1.628 2.031 1 93.69 56 LEU B CA 1
ATOM 2767 C C . LEU B 1 56 ? 16.344 1.566 3.172 1 93.69 56 LEU B C 1
ATOM 2769 O O . LEU B 1 56 ? 17.297 0.787 3.121 1 93.69 56 LEU B O 1
ATOM 2773 N N . ASP B 1 57 ? 16.125 2.391 4.152 1 94.38 57 ASP B N 1
ATOM 2774 C CA . ASP B 1 57 ? 16.828 2.277 5.43 1 94.38 57 ASP B CA 1
ATOM 2775 C C . ASP B 1 57 ? 16.234 1.153 6.281 1 94.38 57 ASP B C 1
ATOM 2777 O O . ASP B 1 57 ? 15.18 0.606 5.953 1 94.38 57 ASP B O 1
ATOM 2781 N N . PRO B 1 58 ? 16.922 0.795 7.414 1 92.56 58 PRO B N 1
ATOM 2782 C CA . PRO B 1 58 ? 16.422 -0.289 8.266 1 92.56 58 PRO B CA 1
ATOM 2783 C C . PRO B 1 58 ? 15.016 -0.023 8.805 1 92.56 58 PRO B C 1
ATOM 2785 O O . PRO B 1 58 ? 14.281 -0.963 9.117 1 92.56 58 PRO B O 1
ATOM 2788 N N . ASP B 1 59 ? 14.594 1.217 8.914 1 94.69 59 ASP B N 1
ATOM 2789 C CA . ASP B 1 59 ? 13.258 1.54 9.414 1 94.69 59 ASP B CA 1
ATOM 2790 C C . ASP B 1 59 ? 12.203 1.342 8.328 1 94.69 59 ASP B C 1
ATOM 2792 O O . ASP B 1 59 ? 11.016 1.569 8.562 1 94.69 59 ASP B O 1
ATOM 2796 N N . GLY B 1 60 ? 12.68 0.97 7.117 1 95.31 60 GLY B N 1
ATOM 2797 C CA . GLY B 1 60 ? 11.773 0.636 6.031 1 95.31 60 GLY B CA 1
ATOM 2798 C C . GLY B 1 60 ? 11.398 1.833 5.176 1 95.31 60 GLY B C 1
ATOM 2799 O O . GLY B 1 60 ? 10.562 1.721 4.27 1 95.31 60 GLY B O 1
ATOM 2800 N N . TYR B 1 61 ? 11.93 2.973 5.473 1 94.5 61 TYR B N 1
ATOM 2801 C CA . TYR B 1 61 ? 11.641 4.148 4.656 1 94.5 61 TYR B CA 1
ATOM 2802 C C . TYR B 1 61 ? 12.805 4.465 3.727 1 94.5 61 TYR B C 1
ATOM 2804 O O . TYR B 1 61 ? 13.852 3.818 3.791 1 94.5 61 TYR B O 1
ATOM 2812 N N . PHE B 1 62 ? 12.648 5.406 2.852 1 93.38 62 PHE B N 1
ATOM 2813 C CA . PHE B 1 62 ? 13.57 5.688 1.763 1 93.38 62 PHE B CA 1
ATOM 2814 C C . PHE B 1 62 ? 14.891 6.223 2.303 1 93.38 62 PHE B C 1
ATOM 2816 O O . PHE B 1 62 ? 14.906 7.102 3.166 1 93.38 62 PHE B O 1
ATOM 2823 N N . SER B 1 63 ? 16.016 5.828 1.674 1 93.69 63 SER B N 1
ATOM 2824 C CA . SER B 1 63 ? 17.344 6.141 2.189 1 93.69 63 SER B CA 1
ATOM 2825 C C . SER B 1 63 ? 17.875 7.434 1.59 1 93.69 63 SER B C 1
ATOM 2827 O O . SER B 1 63 ? 18.734 8.094 2.186 1 93.69 63 SER B O 1
ATOM 2829 N N . TYR B 1 64 ? 17.391 7.812 0.467 1 92 64 TYR B N 1
ATOM 2830 C CA . TYR B 1 64 ? 18.047 8.867 -0.301 1 92 64 TYR B CA 1
ATOM 2831 C C . TYR B 1 64 ? 17.906 10.219 0.402 1 92 64 TYR B C 1
ATOM 2833 O O . TYR B 1 64 ? 18.641 11.156 0.107 1 92 64 TYR B O 1
ATOM 2841 N N . GLN B 1 65 ? 17 10.266 1.382 1 92.19 65 GLN B N 1
ATOM 2842 C CA . GLN B 1 65 ? 16.766 11.531 2.07 1 92.19 65 GLN B CA 1
ATOM 2843 C C . GLN B 1 65 ? 17.438 11.547 3.441 1 92.19 65 GLN B C 1
ATOM 2845 O O . GLN B 1 65 ? 17.391 12.547 4.152 1 92.19 65 GLN B O 1
ATOM 2850 N N . SER B 1 66 ? 18.031 10.477 3.812 1 94.69 66 SER B N 1
ATOM 2851 C CA . SER B 1 66 ? 18.594 10.367 5.156 1 94.69 66 SER B CA 1
ATOM 2852 C C . SER B 1 66 ? 19.891 11.172 5.281 1 94.69 66 SER B C 1
ATOM 2854 O O . SER B 1 66 ? 20.672 11.234 4.34 1 94.69 66 SER B O 1
ATOM 2856 N N . PRO B 1 67 ? 20.141 11.734 6.504 1 95 67 PRO B N 1
ATOM 2857 C CA . PRO B 1 67 ? 21.328 12.578 6.699 1 95 67 PRO B CA 1
ATOM 2858 C C . PRO B 1 67 ? 22.625 11.891 6.289 1 95 67 PRO B C 1
ATOM 2860 O O . PRO B 1 67 ? 23.453 12.484 5.602 1 95 67 PRO B O 1
ATOM 2863 N N . SER B 1 68 ? 22.75 10.633 6.629 1 91.44 68 SER B N 1
ATOM 2864 C CA . SER B 1 68 ? 24 9.93 6.352 1 91.44 68 SER B CA 1
ATOM 2865 C C . SER B 1 68 ? 24.172 9.68 4.859 1 91.44 68 SER B C 1
ATOM 2867 O O . SER B 1 68 ? 25.297 9.562 4.371 1 91.44 68 SER B O 1
ATOM 2869 N N . SER B 1 69 ? 23.109 9.57 4.117 1 91.44 69 SER B N 1
ATOM 2870 C CA . SER B 1 69 ? 23.172 9.406 2.666 1 91.44 69 SER B CA 1
ATOM 2871 C C . SER B 1 69 ? 23.5 10.727 1.976 1 91.44 69 SER B C 1
ATOM 2873 O O . SER B 1 69 ? 24.109 10.742 0.904 1 91.44 69 SER B O 1
ATOM 2875 N N . LEU B 1 70 ? 23.156 11.836 2.607 1 93.06 70 LEU B N 1
ATOM 2876 C CA . LEU B 1 70 ? 23.328 13.156 2.025 1 93.06 70 LEU B CA 1
ATOM 2877 C C . LEU B 1 70 ? 24.688 13.734 2.367 1 93.06 70 LEU B C 1
ATOM 2879 O O . LEU B 1 70 ? 25.328 14.391 1.533 1 93.06 70 LEU B O 1
ATOM 2883 N N . ILE B 1 71 ? 25.047 13.547 3.578 1 92.44 71 ILE B N 1
ATOM 2884 C CA . ILE B 1 71 ? 26.328 14 4.09 1 92.44 71 ILE B CA 1
ATOM 2885 C C . ILE B 1 71 ? 27.047 12.844 4.793 1 92.44 71 ILE B C 1
ATOM 2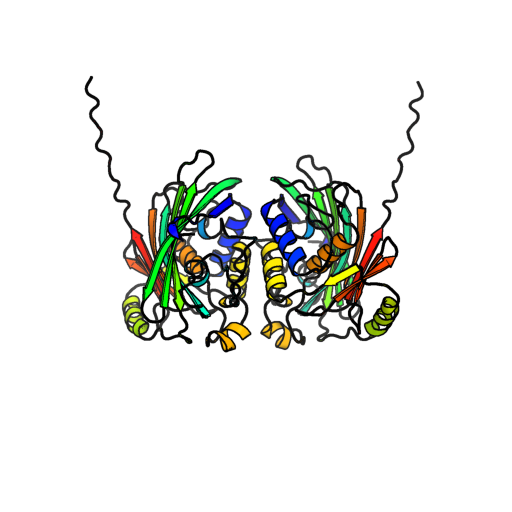887 O O . ILE B 1 71 ? 26.625 12.414 5.871 1 92.44 71 ILE B O 1
ATOM 2891 N N . SER B 1 72 ? 28.109 12.43 4.242 1 87.88 72 SER B N 1
ATOM 2892 C CA . SER B 1 72 ? 28.781 11.211 4.668 1 87.88 72 SER B CA 1
ATOM 2893 C C . SER B 1 72 ? 29.297 11.336 6.098 1 87.88 72 SER B C 1
ATOM 2895 O O . SER B 1 72 ? 29.469 10.328 6.785 1 87.88 72 SER B O 1
ATOM 2897 N N . THR B 1 73 ? 29.484 12.523 6.57 1 87.94 73 THR B N 1
ATOM 2898 C CA . THR B 1 73 ? 30.062 12.703 7.891 1 87.94 73 THR B CA 1
ATOM 2899 C C . THR B 1 73 ? 28.984 12.672 8.969 1 87.94 73 THR B C 1
ATOM 2901 O O . THR B 1 73 ? 29.297 12.617 10.164 1 87.94 73 THR B O 1
ATOM 2904 N N . LEU B 1 74 ? 27.797 12.773 8.555 1 90 74 LEU B N 1
ATOM 2905 C CA . LEU B 1 74 ? 26.719 12.734 9.531 1 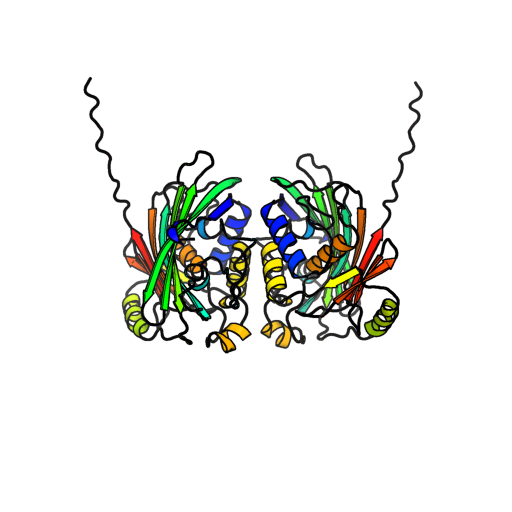90 74 LEU B CA 1
ATOM 2906 C C . LEU B 1 74 ? 26.422 11.297 9.961 1 90 74 LEU B C 1
ATOM 2908 O O . LEU B 1 74 ? 26.594 10.367 9.172 1 90 74 LEU B O 1
ATOM 2912 N N . GLN B 1 75 ? 25.984 11.203 11.109 1 89.5 75 GLN B N 1
ATOM 2913 C CA . GLN B 1 75 ? 25.703 9.891 11.672 1 89.5 75 GLN B CA 1
ATOM 2914 C C . GLN B 1 75 ? 24.406 9.312 11.094 1 89.5 75 GLN B C 1
ATOM 2916 O O . GLN B 1 75 ? 23.625 10.031 10.484 1 89.5 75 GLN B O 1
ATOM 2921 N N . ARG B 1 76 ? 24.312 8.047 11.383 1 90.56 76 ARG B N 1
ATOM 2922 C CA . ARG B 1 76 ? 23.047 7.391 11.102 1 90.56 76 ARG B CA 1
ATOM 2923 C C . ARG B 1 76 ? 22.078 7.562 12.258 1 90.56 76 ARG B C 1
ATOM 2925 O O . ARG B 1 76 ? 22.469 7.492 13.422 1 90.56 76 ARG B O 1
ATOM 2932 N N . TYR B 1 77 ? 20.891 7.848 11.898 1 92.38 77 TYR B N 1
ATOM 2933 C CA . TYR B 1 77 ? 19.844 7.988 12.898 1 92.38 77 TYR B CA 1
ATOM 2934 C C . TYR B 1 77 ? 18.859 6.832 12.82 1 92.38 77 TYR B C 1
ATOM 2936 O O . TYR B 1 77 ? 18.547 6.336 11.727 1 92.38 77 TYR B O 1
ATOM 2944 N N . ARG B 1 78 ? 18.328 6.484 13.922 1 88.38 78 ARG B N 1
ATOM 2945 C CA . ARG B 1 78 ? 17.453 5.309 13.984 1 88.38 78 ARG B CA 1
ATOM 2946 C C . ARG B 1 78 ? 16.016 5.68 13.688 1 88.38 78 ARG B C 1
ATOM 2948 O O . ARG B 1 78 ? 15.25 4.867 13.156 1 88.38 78 ARG B O 1
ATOM 2955 N N . LEU B 1 79 ? 15.719 6.91 14.094 1 91.38 79 LEU B N 1
ATOM 2956 C CA . LEU B 1 79 ? 14.305 7.281 14.023 1 91.38 79 LEU B CA 1
ATOM 2957 C C . LEU B 1 79 ? 14.102 8.445 13.062 1 91.38 79 LEU B C 1
ATOM 2959 O O . LEU B 1 79 ? 14.977 9.297 12.906 1 91.38 79 LEU B O 1
ATOM 2963 N N . ARG B 1 80 ? 12.969 8.438 12.484 1 93.94 80 ARG B N 1
ATOM 2964 C CA . ARG B 1 80 ? 12.555 9.469 11.539 1 93.94 80 ARG B CA 1
ATOM 2965 C C . ARG B 1 80 ? 11.117 9.906 11.789 1 93.94 80 ARG B C 1
ATOM 2967 O O . ARG B 1 80 ? 10.234 9.07 11.977 1 93.94 80 ARG B O 1
ATOM 2974 N N . ARG B 1 81 ? 10.922 11.234 11.773 1 91.88 81 ARG B N 1
ATOM 2975 C CA . ARG B 1 81 ? 9.594 11.766 12.055 1 91.88 81 ARG B CA 1
ATOM 2976 C C . ARG B 1 81 ? 9.234 12.883 11.078 1 91.88 81 ARG B C 1
ATOM 2978 O O . ARG B 1 81 ? 10.086 13.688 10.703 1 91.88 81 ARG B O 1
ATOM 2985 N N . TRP B 1 82 ? 7.98 12.898 10.703 1 94.88 82 TRP B N 1
ATOM 2986 C CA . TRP B 1 82 ? 7.418 14 9.938 1 94.88 82 TRP B CA 1
ATOM 2987 C C . TRP B 1 82 ? 7.016 15.148 10.852 1 94.88 82 TRP B C 1
ATOM 2989 O O . TRP B 1 82 ? 6.086 15.023 11.648 1 94.88 82 TRP B O 1
ATOM 2999 N N . THR B 1 83 ? 7.625 16.297 10.766 1 95.12 83 THR B N 1
ATOM 3000 C CA . THR B 1 83 ? 7.461 17.312 11.82 1 95.12 83 THR B CA 1
ATOM 3001 C C . THR B 1 83 ? 6.578 18.453 11.336 1 95.12 83 THR B C 1
ATOM 3003 O O . THR B 1 83 ? 5.625 18.844 12.016 1 95.12 83 THR B O 1
ATOM 3006 N N . ASN B 1 84 ? 6.957 19 10.227 1 97.31 84 ASN B N 1
ATOM 3007 C CA . ASN B 1 84 ? 6.219 20.172 9.75 1 97.31 84 ASN B CA 1
ATOM 3008 C C . ASN B 1 84 ? 6.387 20.359 8.25 1 97.31 84 ASN B C 1
ATOM 3010 O O . ASN B 1 84 ? 7.215 19.703 7.621 1 97.31 84 ASN B O 1
ATOM 3014 N N . GLY B 1 85 ? 5.578 21.297 7.75 1 97.81 85 GLY B N 1
ATOM 3015 C CA . GLY B 1 85 ? 5.664 21.625 6.336 1 97.81 85 GLY B CA 1
ATOM 3016 C C . GLY B 1 85 ? 4.727 22.734 5.922 1 97.81 85 GLY B C 1
ATOM 3017 O O . GLY B 1 85 ? 4.086 23.375 6.766 1 97.81 85 GLY B O 1
ATOM 3018 N N . GLU B 1 86 ? 4.859 23.016 4.652 1 97.5 86 GLU B N 1
ATOM 3019 C CA . GLU B 1 86 ? 4.039 24.031 4.012 1 97.5 86 GLU B CA 1
ATOM 3020 C C . GLU B 1 86 ? 3.635 23.609 2.602 1 97.5 86 GLU B C 1
ATOM 3022 O O . GLU B 1 86 ? 4.426 23 1.881 1 97.5 86 GLU B O 1
ATOM 3027 N N . ILE B 1 87 ? 2.395 23.906 2.248 1 96.56 87 ILE B N 1
ATOM 3028 C CA . ILE B 1 87 ? 1.894 23.609 0.909 1 96.56 87 ILE B CA 1
ATOM 3029 C C . ILE B 1 87 ? 1.246 24.859 0.316 1 96.56 87 ILE B C 1
ATOM 3031 O O . ILE B 1 87 ? 0.365 25.453 0.933 1 96.56 87 ILE B O 1
ATOM 3035 N N . THR B 1 88 ? 1.737 25.219 -0.804 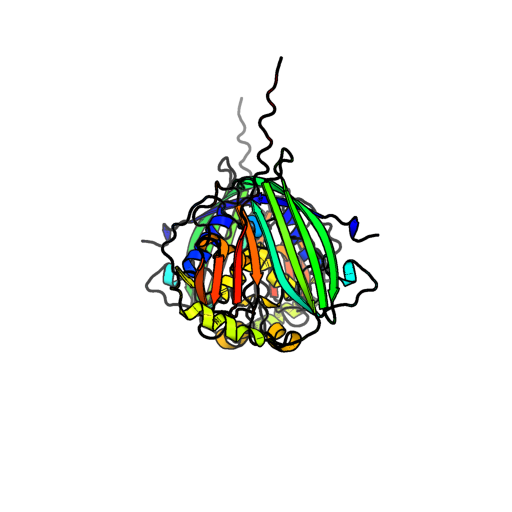1 94.25 88 THR B N 1
ATOM 3036 C CA . THR B 1 88 ? 1.147 26.312 -1.561 1 94.25 88 THR B CA 1
ATOM 3037 C C . THR B 1 88 ? 0.49 25.812 -2.838 1 94.25 88 THR B C 1
ATOM 3039 O O . THR B 1 88 ? 1.165 25.25 -3.713 1 94.25 88 THR B O 1
ATOM 3042 N N . ASN B 1 89 ? -0.747 25.969 -2.848 1 92.19 89 ASN B N 1
ATOM 3043 C CA . ASN B 1 89 ? -1.511 25.609 -4.035 1 92.19 89 ASN B CA 1
ATOM 3044 C C . ASN B 1 89 ? -1.727 26.797 -4.953 1 92.19 89 ASN B C 1
ATOM 3046 O O . ASN B 1 89 ? -2.424 27.75 -4.586 1 92.19 89 ASN B O 1
ATOM 3050 N N . ASN B 1 90 ? -1.163 26.75 -6.121 1 90.31 90 ASN B N 1
ATOM 3051 C CA . ASN B 1 90 ? -1.34 27.797 -7.117 1 90.31 90 ASN B CA 1
ATOM 3052 C C . ASN B 1 90 ? -2.469 27.469 -8.086 1 90.31 90 ASN B C 1
ATOM 3054 O O . ASN B 1 90 ? -3.209 28.359 -8.516 1 90.31 90 ASN B O 1
ATOM 3058 N N . LYS B 1 91 ? -2.564 26.266 -8.469 1 88.5 91 LYS B N 1
ATOM 3059 C CA . LYS B 1 91 ? -3.615 25.719 -9.32 1 88.5 91 LYS B CA 1
ATOM 3060 C C . LYS B 1 91 ? -3.994 24.312 -8.891 1 88.5 91 LYS B C 1
ATOM 3062 O O . LYS B 1 91 ? -3.131 23.531 -8.5 1 88.5 91 LYS B O 1
ATOM 3067 N N . PRO B 1 92 ? -5.195 24.047 -9.039 1 86.94 92 PRO B N 1
ATOM 3068 C CA . PRO B 1 92 ? -5.598 22.688 -8.672 1 86.94 92 PRO B CA 1
ATOM 3069 C C . PRO B 1 92 ? -5.066 21.625 -9.633 1 86.94 92 PRO B C 1
ATOM 3071 O O . PRO B 1 92 ? -4.965 21.875 -10.844 1 86.94 92 PRO B O 1
ATOM 3074 N N . LEU B 1 93 ? -4.711 20.5 -9.07 1 93.06 93 LEU B N 1
ATOM 3075 C CA . LEU B 1 93 ? -4.379 19.359 -9.922 1 93.06 93 LEU B CA 1
ATOM 3076 C C . LEU B 1 93 ? -5.629 18.797 -10.594 1 93.06 93 LEU B C 1
ATOM 3078 O O . LEU B 1 93 ? -6.723 18.875 -10.031 1 93.06 93 LEU B O 1
ATOM 3082 N N . VAL B 1 94 ? -5.457 18.266 -11.742 1 91 94 VAL B N 1
ATOM 3083 C CA . VAL B 1 94 ? -6.598 17.797 -12.531 1 91 94 VAL B CA 1
ATOM 3084 C C . VAL B 1 94 ? -6.5 16.281 -12.727 1 91 94 VAL B C 1
ATOM 3086 O O . VAL B 1 94 ? -5.492 15.781 -13.227 1 91 94 VAL B O 1
ATOM 3089 N N . PRO B 1 95 ? -7.578 15.547 -12.352 1 88.38 95 PRO B N 1
ATOM 3090 C CA . PRO B 1 95 ? -7.57 14.102 -12.562 1 88.38 95 PRO B CA 1
ATOM 3091 C C . PRO B 1 95 ? -7.336 13.719 -14.023 1 88.38 95 PRO B C 1
ATOM 3093 O O . PRO B 1 95 ? -7.859 14.375 -14.93 1 88.38 95 PRO B O 1
ATOM 3096 N N . GLY B 1 96 ? -6.523 12.648 -14.219 1 85 96 GLY B N 1
ATOM 3097 C CA . GLY B 1 96 ? -6.242 12.156 -15.555 1 85 96 GLY B CA 1
ATOM 3098 C C . GLY B 1 96 ? -5.02 12.805 -16.188 1 85 96 GLY B C 1
ATOM 3099 O O . GLY B 1 96 ? -4.508 12.32 -17.188 1 85 96 GLY B O 1
ATOM 3100 N N . LYS B 1 97 ? -4.539 13.867 -15.609 1 91 97 LYS B N 1
ATOM 3101 C CA . LYS B 1 97 ? -3.395 14.578 -16.172 1 91 97 LYS B CA 1
ATOM 3102 C C . LYS B 1 97 ? -2.098 14.172 -15.477 1 91 97 LYS B C 1
ATOM 3104 O O . LYS B 1 97 ? -2.104 13.812 -14.297 1 91 97 LYS B O 1
ATOM 3109 N N . GLU B 1 98 ? -1.045 14.219 -16.281 1 92.88 98 GLU B N 1
ATOM 3110 C CA . GLU B 1 98 ? 0.282 13.906 -15.758 1 92.88 98 GLU B CA 1
ATOM 3111 C C . GLU B 1 98 ? 0.969 15.164 -15.227 1 92.88 98 GLU B C 1
ATOM 3113 O O . GLU B 1 98 ? 0.867 16.234 -15.828 1 92.88 98 GLU B O 1
ATOM 3118 N N . TYR B 1 99 ? 1.64 15.086 -14.125 1 95.81 99 TYR B N 1
ATOM 3119 C CA . TYR B 1 99 ? 2.463 16.141 -13.547 1 95.81 99 TYR B CA 1
ATOM 3120 C C . TYR B 1 99 ? 3.848 15.609 -13.188 1 95.81 99 TYR B C 1
ATOM 3122 O O . TYR B 1 99 ? 4.051 14.398 -13.086 1 95.81 99 TYR B O 1
ATOM 3130 N N . SER B 1 100 ? 4.742 16.516 -13.133 1 96.94 100 SER B N 1
ATOM 3131 C CA . SER B 1 100 ? 6.098 16.188 -12.688 1 96.94 100 SER B CA 1
ATOM 3132 C C . SER B 1 100 ? 6.426 16.891 -11.375 1 96.94 100 SER B C 1
ATOM 3134 O O . SER B 1 100 ? 6.164 18.094 -11.219 1 96.94 100 SER B O 1
ATOM 3136 N N . CYS B 1 101 ? 6.93 16.172 -10.461 1 97.75 101 CYS B N 1
ATOM 3137 C CA . CYS B 1 101 ? 7.367 16.719 -9.188 1 97.75 101 CYS B CA 1
ATOM 3138 C C . CYS B 1 101 ? 8.883 16.797 -9.109 1 97.75 101 CYS B C 1
ATOM 3140 O O . CYS B 1 101 ? 9.562 15.766 -9.133 1 97.75 101 CYS B O 1
ATOM 3142 N N . HIS B 1 102 ? 9.359 17.969 -9.047 1 97.62 102 HIS B N 1
ATOM 3143 C CA . HIS B 1 102 ? 10.781 18.219 -8.859 1 97.62 102 HIS B CA 1
ATOM 3144 C C . HIS B 1 102 ? 11.125 18.359 -7.379 1 97.62 102 HIS B C 1
ATOM 3146 O O . HIS B 1 102 ? 10.68 19.312 -6.723 1 97.62 102 HIS B O 1
ATOM 3152 N N . GLU B 1 103 ? 11.922 17.438 -6.918 1 97.31 103 GLU B N 1
ATOM 3153 C CA . GLU B 1 103 ? 12.242 17.391 -5.496 1 97.31 103 GLU B CA 1
ATOM 3154 C C . GLU B 1 103 ? 13.719 17.688 -5.254 1 97.31 103 GLU B C 1
ATOM 3156 O O . GLU B 1 103 ? 14.586 17.234 -6.004 1 97.31 103 GLU B O 1
ATOM 3161 N N . ARG B 1 104 ? 13.977 18.516 -4.234 1 97.25 104 ARG B N 1
ATOM 3162 C CA . ARG B 1 104 ? 15.336 18.828 -3.824 1 97.25 104 ARG B CA 1
ATOM 3163 C C . ARG B 1 104 ? 15.422 19.016 -2.314 1 97.25 104 ARG B C 1
ATOM 3165 O O . ARG B 1 104 ? 14.398 19.172 -1.643 1 97.25 104 ARG B O 1
ATOM 3172 N N . ILE B 1 105 ? 16.672 19.016 -1.864 1 97.44 105 ILE B N 1
ATOM 3173 C CA . ILE B 1 105 ? 16.906 19.312 -0.453 1 97.44 105 ILE B CA 1
ATOM 3174 C C . ILE B 1 105 ? 16.922 20.812 -0.232 1 97.44 105 ILE B C 1
ATOM 3176 O O . ILE B 1 105 ? 17.672 21.531 -0.909 1 97.44 105 ILE B O 1
ATOM 3180 N N . LYS B 1 106 ? 16.094 21.234 0.622 1 97.19 106 LYS B N 1
ATOM 3181 C CA . LYS B 1 106 ? 16.078 22.656 0.957 1 97.19 106 LYS B CA 1
ATOM 3182 C C . LYS B 1 106 ? 17.141 23 1.999 1 97.19 106 LYS B C 1
ATOM 3184 O O . LYS B 1 106 ? 17.875 23.969 1.851 1 97.19 106 LYS B O 1
ATOM 3189 N N . PHE B 1 107 ? 17.188 22.172 3.045 1 96.62 107 PHE B N 1
ATOM 3190 C CA . PHE B 1 107 ? 18.266 22.359 4.02 1 96.62 107 PHE B CA 1
ATOM 3191 C C . PHE B 1 107 ? 18.484 21.094 4.84 1 96.62 107 PHE B C 1
ATOM 3193 O O . PHE B 1 107 ? 17.625 20.203 4.848 1 96.62 107 PHE B O 1
ATOM 3200 N N . ILE B 1 108 ? 19.594 20.938 5.414 1 96.56 108 ILE B N 1
ATOM 3201 C CA . ILE B 1 108 ? 19.984 19.953 6.418 1 96.56 108 ILE B CA 1
ATOM 3202 C C . ILE B 1 108 ? 20.531 20.656 7.656 1 96.56 108 ILE B C 1
ATOM 3204 O O . ILE B 1 108 ? 21.5 21.406 7.574 1 96.56 108 ILE B O 1
ATOM 3208 N N . LYS B 1 109 ? 19.906 20.391 8.789 1 96.25 109 LYS B N 1
ATOM 3209 C CA . LYS B 1 109 ? 20.266 21.141 9.992 1 96.25 109 LYS B CA 1
ATOM 3210 C C . LYS B 1 109 ? 20.391 20.219 11.195 1 96.25 109 LYS B C 1
ATOM 3212 O O . LYS B 1 109 ? 19.375 19.812 11.781 1 96.25 109 LYS B O 1
ATOM 3217 N N . PRO B 1 110 ? 21.609 19.922 11.602 1 94.25 110 PRO B N 1
ATOM 3218 C CA . PRO B 1 110 ? 21.781 19.188 12.859 1 94.25 110 PRO B CA 1
ATOM 3219 C C . PRO B 1 110 ? 21.484 20.062 14.086 1 94.25 110 PRO B C 1
ATOM 3221 O O . PRO B 1 110 ? 21.906 21.219 14.148 1 94.25 110 PRO B O 1
ATOM 3224 N N . ILE B 1 111 ? 20.75 19.578 14.945 1 91.62 111 ILE B N 1
ATOM 3225 C CA . ILE B 1 111 ? 20.422 20.25 16.188 1 91.62 111 ILE B CA 1
ATOM 3226 C C . ILE B 1 111 ? 20.453 19.266 17.344 1 91.62 111 ILE B C 1
ATOM 3228 O O . ILE B 1 111 ? 19.578 18.406 17.484 1 91.62 111 ILE B O 1
ATOM 3232 N N . GLY B 1 112 ? 21.453 19.375 18.234 1 87.88 112 GLY B N 1
ATOM 3233 C CA . GLY B 1 112 ? 21.578 18.422 19.328 1 87.88 112 GLY B CA 1
ATOM 3234 C C . GLY B 1 112 ? 21.734 16.984 18.859 1 87.88 112 GLY B C 1
ATOM 3235 O O . GLY B 1 112 ? 22.656 16.688 18.078 1 87.88 112 GLY B O 1
ATOM 3236 N N . ASP B 1 113 ? 20.797 16.25 19.328 1 88.19 113 ASP B N 1
ATOM 3237 C CA . ASP B 1 113 ? 20.859 14.828 19.016 1 88.19 113 ASP B CA 1
ATOM 3238 C C . ASP B 1 113 ? 19.984 14.492 17.812 1 88.19 113 ASP B C 1
ATOM 3240 O O . ASP B 1 113 ? 19.688 13.32 17.547 1 88.19 113 ASP B O 1
ATOM 3244 N N . SER B 1 114 ? 19.625 15.539 17.141 1 94.06 114 SER B N 1
ATOM 3245 C CA . SER B 1 114 ? 18.734 15.352 16 1 94.06 114 SER B CA 1
ATOM 3246 C C . SER B 1 114 ? 19.266 16.062 14.758 1 94.06 114 SER B C 1
ATOM 3248 O O . SER B 1 114 ? 20.25 16.812 14.836 1 94.06 114 SER B O 1
ATOM 3250 N N . CYS B 1 115 ? 18.781 15.641 13.664 1 96.75 115 CYS B N 1
ATOM 3251 C CA . CYS B 1 115 ? 19.047 16.297 12.383 1 96.75 115 CYS B CA 1
ATOM 3252 C C . CYS B 1 115 ? 17.75 16.516 11.617 1 96.75 115 CYS B C 1
ATOM 3254 O O . CYS B 1 115 ? 16.938 15.594 11.477 1 96.75 115 CYS B O 1
ATOM 3256 N N . PHE B 1 116 ? 17.578 17.766 11.18 1 97.12 116 PHE B N 1
ATOM 3257 C CA . PHE B 1 116 ? 16.391 18.094 10.398 1 97.12 116 PHE B CA 1
ATOM 3258 C C . PHE B 1 116 ? 16.734 18.188 8.914 1 97.12 116 PHE B C 1
ATOM 3260 O O . PHE B 1 116 ? 17.703 18.859 8.539 1 97.12 116 PHE B O 1
ATOM 3267 N N . VAL B 1 117 ? 16.016 17.484 8.102 1 97.56 117 VAL B N 1
ATOM 3268 C CA . VAL B 1 117 ? 16.141 17.516 6.645 1 97.56 117 VAL B CA 1
ATOM 3269 C C . VAL B 1 117 ? 14.852 18.047 6.023 1 97.56 117 VAL B C 1
ATOM 3271 O O . VAL B 1 117 ? 13.781 17.469 6.215 1 97.56 117 VAL B O 1
ATOM 3274 N N . SER B 1 118 ? 14.969 19.141 5.297 1 97.88 118 SER B N 1
ATOM 3275 C CA . SER B 1 118 ? 13.812 19.734 4.621 1 97.88 118 SER B CA 1
ATOM 3276 C C . SER B 1 118 ? 13.891 19.516 3.113 1 97.88 118 SER B C 1
ATOM 3278 O O . SER B 1 118 ? 14.93 19.766 2.498 1 97.88 118 SER B O 1
ATOM 3280 N N . LEU B 1 119 ? 12.812 19.016 2.598 1 97.75 119 LEU B N 1
ATOM 3281 C CA . LEU B 1 119 ? 12.68 18.828 1.156 1 97.75 119 LEU B CA 1
ATOM 3282 C C . LEU B 1 119 ? 11.734 19.859 0.553 1 97.75 119 LEU B C 1
ATOM 3284 O O . LEU B 1 119 ? 10.727 20.219 1.165 1 97.75 119 LEU B O 1
ATOM 3288 N N . GLN B 1 120 ? 12.109 20.281 -0.602 1 98.25 120 GLN B N 1
ATOM 3289 C CA . GLN B 1 120 ? 11.219 21.125 -1.394 1 98.25 120 GLN B CA 1
ATOM 3290 C C . GLN B 1 120 ? 10.75 20.391 -2.65 1 98.25 120 GLN B C 1
ATOM 3292 O O . GLN B 1 120 ? 11.555 19.828 -3.385 1 98.25 120 GLN B O 1
ATOM 3297 N N . ARG B 1 121 ? 9.477 20.422 -2.852 1 98.31 121 ARG B N 1
ATOM 3298 C CA . ARG B 1 121 ? 8.852 19.781 -4.012 1 98.31 121 ARG B CA 1
ATOM 3299 C C . ARG B 1 121 ? 8.086 20.812 -4.844 1 98.31 121 ARG B C 1
ATOM 3301 O O . ARG B 1 121 ? 7.277 21.578 -4.312 1 98.31 121 ARG B O 1
ATOM 3308 N N . THR B 1 122 ? 8.422 20.844 -6.074 1 98.31 122 THR B N 1
ATOM 3309 C CA . THR B 1 122 ? 7.711 21.672 -7.039 1 98.31 122 THR B CA 1
ATOM 3310 C C . THR B 1 122 ? 6.988 20.812 -8.07 1 98.31 122 THR B C 1
ATOM 3312 O O . THR B 1 122 ? 7.625 20.094 -8.836 1 98.31 122 THR B O 1
ATOM 3315 N N . ILE B 1 123 ? 5.695 20.922 -8.078 1 98.06 123 ILE B N 1
ATOM 3316 C CA . ILE B 1 123 ? 4.871 20.109 -8.977 1 98.06 123 ILE B CA 1
ATOM 3317 C C . ILE B 1 123 ? 4.438 20.953 -10.172 1 98.06 123 ILE B C 1
ATOM 3319 O O . ILE B 1 123 ? 3.773 21.984 -10.016 1 98.06 123 ILE B O 1
ATOM 3323 N N . ARG B 1 124 ? 4.77 20.453 -11.375 1 98.19 124 ARG B N 1
ATOM 3324 C CA . ARG B 1 124 ? 4.535 21.219 -12.594 1 98.19 124 ARG B CA 1
ATOM 3325 C C . ARG B 1 124 ? 3.707 20.406 -13.594 1 98.19 124 ARG B C 1
ATOM 3327 O O . ARG B 1 124 ? 3.779 19.188 -13.617 1 98.19 124 ARG B O 1
ATOM 3334 N N . ASP B 1 125 ? 2.982 21.156 -14.391 1 96.56 125 ASP B N 1
ATOM 3335 C CA . ASP B 1 125 ? 2.225 20.516 -15.461 1 96.56 125 ASP B CA 1
ATOM 3336 C C . ASP B 1 125 ? 3.076 20.359 -16.719 1 96.56 125 ASP B C 1
ATOM 3338 O O . ASP B 1 125 ? 4.285 20.594 -16.688 1 96.56 125 ASP B O 1
ATOM 3342 N N . SER B 1 126 ? 2.455 19.844 -17.766 1 94.12 126 SER B N 1
ATOM 3343 C CA . SER B 1 126 ? 3.166 19.531 -19 1 94.12 126 SER B CA 1
ATOM 3344 C C . SER B 1 126 ? 3.715 20.781 -19.656 1 94.12 126 SER B C 1
ATOM 3346 O O . SER B 1 126 ? 4.625 20.719 -20.484 1 94.12 126 SER B O 1
ATOM 3348 N N . ASN B 1 127 ? 3.188 21.922 -19.344 1 95 127 ASN B N 1
ATOM 3349 C CA . ASN B 1 127 ? 3.67 23.188 -19.875 1 95 127 ASN B CA 1
ATOM 3350 C C . ASN B 1 127 ? 4.703 23.828 -18.953 1 95 127 ASN B C 1
ATOM 3352 O O . ASN B 1 127 ? 5.016 25.016 -19.094 1 95 127 ASN B O 1
ATOM 3356 N N . ASP B 1 128 ? 5.082 23.141 -17.938 1 95.31 128 ASP B N 1
ATOM 3357 C CA . ASP B 1 128 ? 6.113 23.547 -17 1 95.31 128 ASP B CA 1
ATOM 3358 C C . ASP B 1 128 ? 5.609 24.656 -16.078 1 95.31 128 ASP B C 1
ATOM 3360 O O . ASP B 1 128 ? 6.402 25.453 -15.562 1 95.31 128 ASP B O 1
ATOM 3364 N N . VAL B 1 129 ? 4.297 24.781 -15.977 1 95.81 129 VAL B N 1
ATOM 3365 C CA . VAL B 1 129 ? 3.711 25.719 -15.031 1 95.81 129 VAL B CA 1
ATOM 3366 C C . VAL B 1 129 ? 3.605 25.062 -13.656 1 95.81 129 VAL B C 1
ATOM 3368 O O . VAL B 1 129 ? 3.104 23.938 -13.531 1 95.81 129 VAL B O 1
ATOM 3371 N N . THR B 1 130 ? 4.035 25.828 -12.633 1 96.81 130 THR B N 1
ATOM 3372 C CA . THR B 1 130 ? 4 25.297 -11.266 1 96.81 130 THR B CA 1
ATOM 3373 C C . THR B 1 130 ? 2.574 25.297 -10.727 1 96.81 130 THR B C 1
ATOM 3375 O O . THR B 1 130 ? 1.936 26.344 -10.625 1 96.81 130 THR B O 1
ATOM 3378 N N . ALA B 1 131 ? 2.113 24.141 -10.375 1 96.06 131 ALA B N 1
ATOM 3379 C CA . ALA B 1 131 ? 0.778 24 -9.805 1 96.06 131 ALA B CA 1
ATOM 3380 C C . ALA B 1 131 ? 0.832 24.047 -8.273 1 96.06 131 ALA B C 1
ATOM 3382 O O . ALA B 1 131 ? 0.022 24.734 -7.645 1 96.06 131 ALA B O 1
ATOM 3383 N N . ILE B 1 132 ? 1.806 23.375 -7.711 1 96.62 132 ILE B N 1
ATOM 3384 C CA . ILE B 1 132 ? 1.912 23.266 -6.258 1 96.62 132 ILE B CA 1
ATOM 3385 C C . ILE B 1 132 ? 3.381 23.344 -5.844 1 96.62 132 ILE B C 1
ATOM 3387 O O . ILE B 1 132 ? 4.25 22.781 -6.516 1 96.62 132 ILE B O 1
ATOM 3391 N N . THR B 1 133 ? 3.629 24.047 -4.754 1 97.31 133 THR B N 1
ATOM 3392 C CA . THR B 1 133 ? 4.914 23.984 -4.066 1 97.31 133 THR B CA 1
ATOM 3393 C C . THR B 1 133 ? 4.734 23.469 -2.641 1 97.31 133 THR B C 1
ATOM 3395 O O . THR B 1 133 ? 3.799 23.859 -1.944 1 97.31 133 THR B O 1
ATOM 3398 N N . GLU B 1 134 ? 5.621 22.594 -2.244 1 97.81 134 GLU B N 1
ATOM 3399 C CA . GLU B 1 134 ? 5.512 21.953 -0.936 1 97.81 134 GLU B CA 1
ATOM 3400 C C . GLU B 1 134 ? 6.875 21.844 -0.26 1 97.81 134 GLU B C 1
ATOM 3402 O O . GLU B 1 134 ? 7.855 21.422 -0.885 1 97.81 134 GLU B O 1
ATOM 3407 N N . ASP B 1 135 ? 6.902 22.266 0.976 1 98 135 ASP B N 1
ATOM 3408 C CA . ASP B 1 135 ? 8.039 21.984 1.85 1 98 135 ASP B CA 1
ATOM 3409 C C . ASP B 1 135 ? 7.668 20.984 2.936 1 98 135 ASP B C 1
ATOM 3411 O O . ASP B 1 135 ? 6.613 21.094 3.559 1 98 135 ASP B O 1
ATOM 3415 N N . ARG B 1 136 ? 8.453 20.031 3.117 1 97.69 136 ARG B N 1
ATOM 3416 C CA . ARG B 1 136 ? 8.273 19.094 4.227 1 97.69 136 ARG B CA 1
ATOM 3417 C C . ARG B 1 136 ? 9.578 18.875 4.98 1 97.69 136 ARG B C 1
ATOM 3419 O O . ARG B 1 136 ? 10.648 18.781 4.367 1 97.69 136 ARG B O 1
ATOM 3426 N N . THR B 1 137 ? 9.469 18.797 6.234 1 97.88 137 THR B N 1
ATOM 3427 C CA . THR B 1 137 ? 10.641 18.625 7.082 1 97.88 137 THR B CA 1
ATOM 3428 C C . THR B 1 137 ? 10.547 17.344 7.898 1 97.88 137 THR B C 1
ATOM 3430 O O . THR B 1 137 ? 9.516 17.078 8.523 1 97.88 137 THR B O 1
ATOM 3433 N N . LEU B 1 138 ? 11.594 16.562 7.848 1 97.12 138 LEU B N 1
ATOM 3434 C CA . LEU B 1 138 ? 11.742 15.344 8.625 1 97.12 138 LEU B CA 1
ATOM 3435 C C . LEU B 1 138 ? 12.766 15.531 9.742 1 97.12 138 LEU B C 1
ATOM 3437 O O . LEU B 1 138 ? 13.797 16.172 9.539 1 97.12 138 LEU B O 1
ATOM 3441 N N . GLN B 1 139 ? 12.477 15.047 10.875 1 95.94 139 GLN B N 1
ATOM 3442 C CA . GLN B 1 139 ? 13.43 14.977 11.977 1 95.94 139 GLN B CA 1
ATOM 3443 C C . GLN B 1 139 ? 14.023 13.57 12.102 1 95.94 139 GLN B C 1
ATOM 3445 O O . GLN B 1 139 ? 13.289 12.586 12.156 1 95.94 139 GLN B O 1
ATOM 3450 N N . TYR B 1 140 ? 15.281 13.492 12.078 1 95.75 140 TYR B N 1
ATOM 3451 C CA . TYR B 1 140 ? 16.031 12.273 12.367 1 95.75 140 TYR B CA 1
ATOM 3452 C C . TYR B 1 140 ? 16.625 12.328 13.773 1 95.75 140 TYR B C 1
ATOM 3454 O O . TYR B 1 140 ? 17.281 13.305 14.133 1 95.75 140 TYR B O 1
ATOM 3462 N N . THR B 1 141 ? 16.391 11.273 14.57 1 93.44 141 THR B N 1
ATOM 3463 C CA . THR B 1 141 ? 16.828 11.336 15.961 1 93.44 141 THR B CA 1
ATOM 3464 C C . THR B 1 141 ? 17.078 9.938 16.516 1 93.44 141 THR B C 1
ATOM 3466 O O . THR B 1 141 ? 16.656 8.945 15.922 1 93.44 141 THR B O 1
ATOM 3469 N N . ASN B 1 142 ? 17.844 9.82 17.516 1 89.25 142 ASN B N 1
ATOM 3470 C CA . ASN B 1 142 ? 18.062 8.547 18.203 1 89.25 142 ASN B CA 1
ATOM 3471 C C . ASN B 1 142 ? 17.359 8.508 19.562 1 89.25 142 ASN B C 1
ATOM 3473 O O . ASN B 1 142 ? 17.484 7.523 20.297 1 89.25 142 ASN B O 1
ATOM 3477 N N . ARG B 1 143 ? 16.656 9.547 19.797 1 83.94 143 ARG B N 1
ATOM 3478 C CA . ARG B 1 143 ? 15.891 9.578 21.047 1 83.94 143 ARG B CA 1
ATOM 3479 C C . ARG B 1 143 ? 14.672 8.672 20.953 1 83.94 143 ARG B C 1
ATOM 3481 O O . ARG B 1 143 ? 13.781 8.891 20.125 1 83.94 143 ARG B O 1
ATOM 3488 N N . ILE B 1 144 ? 14.672 7.727 21.938 1 78.12 144 ILE B N 1
ATOM 3489 C CA . ILE B 1 144 ? 13.609 6.723 21.922 1 78.12 144 ILE B CA 1
ATOM 3490 C C . ILE B 1 144 ? 12.445 7.188 22.781 1 78.12 144 ILE B C 1
ATOM 3492 O O . ILE B 1 144 ? 12.648 7.875 23.797 1 78.12 144 ILE B O 1
ATOM 3496 N N . GLY B 1 145 ? 11.336 6.758 22.547 1 69.12 145 GLY B N 1
ATOM 3497 C CA . GLY B 1 145 ? 10.148 6.945 23.359 1 69.12 145 GLY B CA 1
ATOM 3498 C C . GLY B 1 145 ? 9.398 8.227 23.031 1 69.12 145 GLY B C 1
ATOM 3499 O O . GLY B 1 145 ? 9.766 8.945 22.094 1 69.12 145 GLY B O 1
ATOM 3500 N N . ASP B 1 146 ? 8.18 8.438 23.688 1 60.22 146 ASP B N 1
ATOM 3501 C CA . ASP B 1 146 ? 7.234 9.523 23.453 1 60.22 146 ASP B CA 1
ATOM 3502 C C . ASP B 1 146 ? 7.582 10.742 24.312 1 60.22 146 ASP B C 1
ATOM 3504 O O . ASP B 1 146 ? 7.555 10.68 25.531 1 60.22 146 ASP B O 1
ATOM 3508 N N . ARG B 1 147 ? 8.609 11.492 24.25 1 54.38 147 ARG B N 1
ATOM 3509 C CA . ARG B 1 147 ? 8.875 12.57 25.203 1 54.38 147 ARG B CA 1
ATOM 3510 C C . ARG B 1 147 ? 7.914 13.734 24.984 1 54.38 147 ARG B C 1
ATOM 3512 O O . ARG B 1 147 ? 8.266 14.891 25.25 1 54.38 147 ARG B O 1
ATOM 3519 N N . PHE B 1 148 ? 6.809 13.594 24.453 1 52.12 148 PHE B N 1
ATOM 3520 C CA . PHE B 1 148 ? 6.113 14.82 24.094 1 52.12 148 PHE B CA 1
ATOM 3521 C C . PHE B 1 148 ? 5.418 15.422 25.312 1 52.12 148 PHE B C 1
ATOM 3523 O O . PHE B 1 148 ? 4.188 15.453 25.375 1 52.12 148 PHE B O 1
ATOM 3530 N N . SER B 1 149 ? 6.016 15.516 26.547 1 46.69 149 SER B N 1
ATOM 3531 C CA . SER B 1 149 ? 5.48 15.984 27.828 1 46.69 149 SER B CA 1
ATOM 3532 C C . SER B 1 149 ? 4.887 17.375 27.688 1 46.69 149 SER B C 1
ATOM 3534 O O . SER B 1 149 ? 3.855 17.672 28.297 1 46.69 149 SER B O 1
ATOM 3536 N N . ALA B 1 150 ? 5.504 18.375 27.141 1 48.75 150 ALA B N 1
ATOM 3537 C CA . ALA B 1 150 ? 5.191 19.797 27.25 1 48.75 150 ALA B CA 1
ATOM 3538 C C . ALA B 1 150 ? 3.805 20.094 26.688 1 48.75 150 ALA B C 1
ATOM 3540 O O . ALA B 1 150 ? 3.26 21.188 26.906 1 48.75 150 ALA B O 1
ATOM 3541 N N . LEU B 1 151 ? 3.055 19.031 26.078 1 56.97 151 LEU B N 1
ATOM 3542 C CA . LEU B 1 151 ? 1.982 19.172 25.109 1 56.97 151 LEU B CA 1
ATOM 3543 C C . LEU B 1 151 ? 0.617 19.141 25.781 1 56.97 151 LEU B C 1
ATOM 3545 O O . LEU B 1 151 ? -0.406 19.391 25.141 1 56.97 151 LEU B O 1
ATOM 3549 N N . GLU B 1 152 ? 0.768 19.047 27.156 1 56.62 152 GLU B N 1
ATOM 3550 C CA . GLU B 1 152 ? -0.468 18.953 27.938 1 56.62 152 GLU B CA 1
ATOM 3551 C C . GLU B 1 152 ? -1.146 20.312 28.047 1 56.62 152 GLU B C 1
ATOM 3553 O O . GLU B 1 152 ? -2.369 20.422 27.938 1 56.62 152 GLU B O 1
ATOM 3558 N N . GLU B 1 153 ? -0.383 21.312 28.156 1 56.5 153 GLU B N 1
ATOM 3559 C CA . GLU B 1 153 ? -0.954 22.641 28.375 1 56.5 153 GLU B CA 1
ATOM 3560 C C . GLU B 1 153 ? -1.748 23.109 27.156 1 56.5 153 GLU B C 1
ATOM 3562 O O . GLU B 1 153 ? -2.836 23.672 27.312 1 56.5 153 GLU B O 1
ATOM 3567 N N . MET B 1 154 ? -1.371 22.891 26.078 1 62.75 154 MET B N 1
ATOM 3568 C CA . MET B 1 154 ? -2.061 23.375 24.891 1 62.75 154 MET B CA 1
ATOM 3569 C C . MET B 1 154 ? -3.379 22.641 24.688 1 62.75 154 MET B C 1
ATOM 3571 O O . MET B 1 154 ? -4.352 23.219 24.188 1 62.75 154 MET B O 1
ATOM 3575 N N . ALA B 1 155 ? -3.439 21.547 25.234 1 68.94 155 ALA B N 1
ATOM 3576 C CA . ALA B 1 155 ? -4.695 20.812 25.141 1 68.94 155 ALA B CA 1
ATOM 3577 C C . ALA B 1 155 ? -5.781 21.469 25.984 1 68.94 155 ALA B C 1
ATOM 3579 O O . ALA B 1 155 ? -6.953 21.5 25.609 1 68.94 155 ALA B O 1
ATOM 3580 N N . GLN B 1 156 ? -5.32 22.062 26.984 1 74.12 156 GLN B N 1
ATOM 3581 C CA . GLN B 1 156 ? -6.281 22.719 27.875 1 74.12 156 GLN B CA 1
ATOM 3582 C C . GLN B 1 156 ? -6.883 23.953 27.219 1 74.12 156 GLN B C 1
ATOM 3584 O O . GLN B 1 156 ? -8.062 24.25 27.406 1 74.12 156 GLN B O 1
ATOM 3589 N N . GLU B 1 157 ? -6.102 24.594 26.406 1 76.25 157 GLU B N 1
ATOM 3590 C CA . GLU B 1 157 ? -6.566 25.797 25.734 1 76.25 157 GLU B CA 1
ATOM 3591 C C . GLU B 1 157 ? -7.676 25.484 24.734 1 76.25 157 GLU B C 1
ATOM 3593 O O . GLU B 1 157 ? -8.523 26.328 24.453 1 76.25 157 GLU B O 1
ATOM 3598 N N . THR B 1 158 ? -7.734 24.312 24.297 1 75.88 158 THR B N 1
ATOM 3599 C CA . THR B 1 158 ? -8.68 23.953 23.234 1 75.88 158 THR B CA 1
ATOM 3600 C C . THR B 1 158 ? -10.047 23.625 23.828 1 75.88 158 THR B C 1
ATOM 3602 O O . THR B 1 158 ? -11.047 23.578 23.109 1 75.88 158 THR B O 1
ATOM 3605 N N . LYS B 1 159 ? -10.117 23.5 25.062 1 77.75 159 LYS B N 1
ATOM 3606 C CA . LYS B 1 159 ? -11.359 23.047 25.703 1 77.75 159 LYS B CA 1
ATOM 3607 C C . LYS B 1 159 ? -12.445 24.125 25.594 1 77.75 159 LYS B C 1
ATOM 3609 O O . LYS B 1 159 ? -13.633 23.812 25.688 1 77.75 159 LYS B O 1
ATOM 3614 N N . GLN B 1 160 ? -12.008 25.328 25.312 1 80.62 160 GLN B N 1
ATOM 3615 C CA . GLN B 1 160 ? -12.969 26.422 25.234 1 80.62 160 GLN B CA 1
ATOM 3616 C C . GLN B 1 160 ? -13.648 26.469 23.875 1 80.62 160 GLN B C 1
ATOM 3618 O O . GLN B 1 160 ? -14.664 27.156 23.703 1 80.62 160 GLN B O 1
ATOM 3623 N N . TYR B 1 161 ? -13.133 25.781 22.953 1 84.19 161 TYR B N 1
ATOM 3624 C CA . TYR B 1 161 ? -13.664 25.828 21.594 1 84.19 161 TYR B CA 1
ATOM 3625 C C . TYR B 1 161 ? -14.461 24.562 21.281 1 84.19 161 TYR B C 1
ATOM 3627 O O . TYR B 1 161 ? -14.195 23.5 21.828 1 84.19 161 TYR B O 1
ATOM 3635 N N . GLU B 1 162 ? -15.469 24.719 20.484 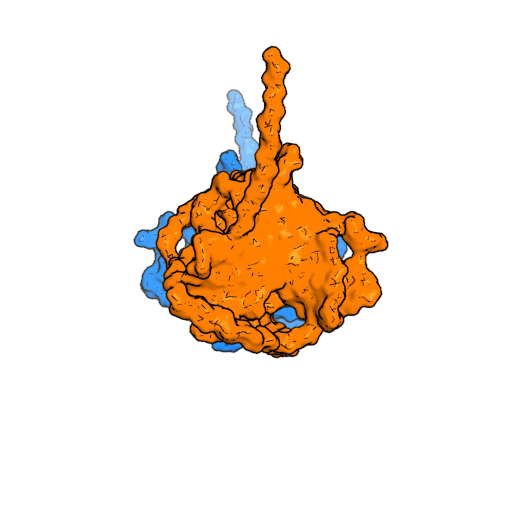1 85.06 162 GLU B N 1
ATOM 3636 C CA . GLU B 1 162 ? -16.234 23.578 20 1 85.06 162 GLU B CA 1
ATOM 3637 C C . GLU B 1 162 ? -15.508 22.859 18.859 1 85.06 162 GLU B C 1
ATOM 3639 O O . GLU B 1 162 ? -14.922 23.5 17.984 1 85.06 162 GLU B O 1
ATOM 3644 N N . ALA B 1 163 ? -15.609 21.562 18.984 1 91.44 163 ALA B N 1
ATOM 3645 C CA . ALA B 1 163 ? -15 20.75 17.922 1 91.44 163 ALA B CA 1
ATOM 3646 C C . ALA B 1 163 ? -15.844 20.797 16.656 1 91.44 163 ALA B C 1
ATOM 3648 O O . ALA B 1 163 ? -17.062 20.703 16.719 1 91.44 163 ALA B O 1
ATOM 3649 N N . VAL B 1 164 ? -15.141 21 15.531 1 91.75 164 VAL B N 1
ATOM 3650 C CA . VAL B 1 164 ? -15.852 21.031 14.258 1 91.75 164 VAL B CA 1
ATOM 3651 C C . VAL B 1 164 ? -15.977 19.609 13.711 1 91.75 164 VAL B C 1
ATOM 3653 O O . VAL B 1 164 ? -16.766 19.359 12.797 1 91.75 164 VAL B O 1
ATOM 3656 N N . ALA B 1 165 ? -15.219 18.672 14.266 1 96.06 165 ALA B N 1
ATOM 3657 C CA . ALA B 1 165 ? -15.281 17.281 13.836 1 96.06 165 ALA B CA 1
ATOM 3658 C C . ALA B 1 165 ? -14.633 16.359 14.867 1 96.06 165 ALA B C 1
ATOM 3660 O O . ALA B 1 165 ? -13.727 16.766 15.594 1 96.06 165 ALA B O 1
ATOM 3661 N N . GLY B 1 166 ? -15.125 15.156 14.945 1 96.88 166 GLY B N 1
ATOM 3662 C CA . GLY B 1 166 ? -14.422 14.062 15.609 1 96.88 166 GLY B CA 1
ATOM 3663 C C . GLY B 1 166 ? -13.656 13.18 14.648 1 96.88 166 GLY B C 1
ATOM 3664 O O . GLY B 1 166 ? -1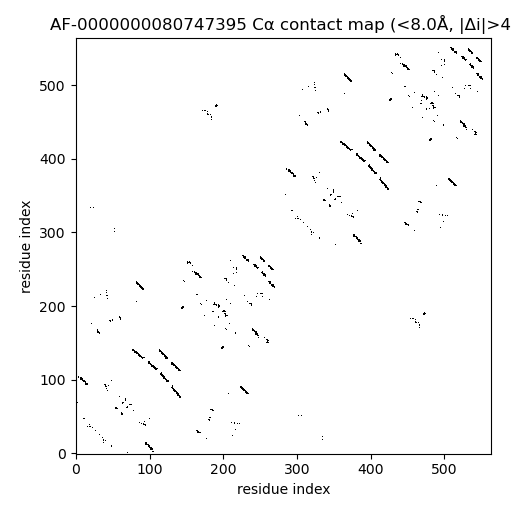4.125 12.898 13.539 1 96.88 166 GLY B O 1
ATOM 3665 N N . ILE B 1 167 ? -12.484 12.773 15.062 1 98.19 167 ILE B N 1
ATOM 3666 C CA . ILE B 1 167 ? -11.633 11.961 14.195 1 98.19 167 ILE B CA 1
ATOM 3667 C C . ILE B 1 167 ? -11.242 10.68 14.922 1 98.19 167 ILE B C 1
ATOM 3669 O O . ILE B 1 167 ? -10.836 10.711 16.094 1 98.19 167 ILE B O 1
ATOM 3673 N N . ASN B 1 168 ? -11.43 9.594 14.289 1 98.25 168 ASN B N 1
ATOM 3674 C CA . ASN B 1 168 ? -11.031 8.273 14.766 1 98.25 168 ASN B CA 1
ATOM 3675 C C . ASN B 1 168 ? -10.461 7.422 13.633 1 98.25 168 ASN B C 1
ATOM 3677 O O . ASN B 1 168 ? -11.211 6.867 12.828 1 98.25 168 ASN B O 1
ATOM 3681 N N . ILE B 1 169 ? -9.148 7.25 13.625 1 98.44 169 ILE B N 1
ATOM 3682 C CA . ILE B 1 169 ? -8.445 6.547 12.555 1 98.44 169 ILE B CA 1
ATOM 3683 C C . ILE B 1 169 ? -8.078 5.137 13.016 1 98.44 169 ILE B C 1
ATOM 3685 O O . ILE B 1 169 ? -7.402 4.965 14.031 1 98.44 169 ILE B O 1
ATOM 3689 N N . SER B 1 170 ? -8.516 4.168 12.312 1 97.94 170 SER B N 1
ATOM 3690 C CA . SER B 1 170 ? -8.211 2.781 12.656 1 97.94 170 SER B CA 1
ATOM 3691 C C . SER B 1 170 ? -6.859 2.352 12.102 1 97.94 170 SER B C 1
ATOM 3693 O O . SER B 1 170 ? -6.266 3.061 11.281 1 97.94 170 SER B O 1
ATOM 3695 N N . ASP B 1 171 ? -6.363 1.157 12.586 1 98.12 171 ASP B N 1
ATOM 3696 C CA . ASP B 1 171 ? -5.125 0.609 12.047 1 98.12 171 ASP B CA 1
ATOM 3697 C C . ASP B 1 171 ? -5.27 0.28 10.562 1 98.12 171 ASP B C 1
ATOM 3699 O O . ASP B 1 171 ? -4.34 0.497 9.781 1 98.12 171 ASP B O 1
ATOM 3703 N N . LEU B 1 172 ? -6.449 -0.142 10.117 1 97.19 172 LEU B N 1
ATOM 3704 C CA . LEU B 1 172 ? -6.684 -0.433 8.703 1 97.19 172 LEU B CA 1
ATOM 3705 C C . LEU B 1 172 ? -6.672 0.848 7.875 1 97.19 172 LEU B C 1
ATOM 3707 O O . LEU B 1 172 ? -6.223 0.847 6.727 1 97.19 172 LEU B O 1
ATOM 3711 N N . ASP B 1 173 ? -7.203 1.939 8.406 1 97.38 173 ASP B N 1
ATOM 3712 C CA . ASP B 1 173 ? -7.113 3.223 7.719 1 97.38 173 ASP B CA 1
ATOM 3713 C C . ASP B 1 173 ? -5.656 3.605 7.461 1 97.38 173 ASP B C 1
ATOM 3715 O O . ASP B 1 173 ? -5.32 4.105 6.387 1 97.38 173 ASP B O 1
ATOM 3719 N N . ILE B 1 174 ? -4.84 3.371 8.477 1 98.44 174 ILE B N 1
ATOM 3720 C CA . ILE B 1 174 ? -3.42 3.689 8.383 1 98.44 174 ILE B CA 1
ATOM 3721 C C . ILE B 1 174 ? -2.779 2.877 7.258 1 98.44 174 ILE B C 1
ATOM 3723 O O . ILE B 1 174 ? -2.102 3.432 6.391 1 98.44 174 ILE B O 1
ATOM 3727 N N . VAL B 1 175 ? -3.035 1.602 7.234 1 97.69 175 VAL B N 1
ATOM 3728 C CA . VAL B 1 175 ? -2.432 0.694 6.262 1 97.69 175 VAL B CA 1
ATOM 3729 C C . VAL B 1 175 ? -2.91 1.05 4.855 1 97.69 175 VAL B C 1
ATOM 3731 O O . VAL B 1 175 ? -2.109 1.118 3.922 1 97.69 175 VAL B O 1
ATOM 3734 N N . LYS B 1 176 ? -4.188 1.32 4.711 1 96.81 176 LYS B N 1
ATOM 3735 C CA . LYS B 1 176 ? -4.734 1.688 3.408 1 96.81 176 LYS B CA 1
ATOM 3736 C C . LYS B 1 176 ? -4.113 2.986 2.898 1 96.81 176 LYS B C 1
ATOM 3738 O O . LYS B 1 176 ? -3.826 3.115 1.706 1 96.81 176 LYS B O 1
ATOM 3743 N N . TYR B 1 177 ? -3.967 3.918 3.76 1 97.62 177 TYR B N 1
ATOM 3744 C CA . TYR B 1 177 ? -3.342 5.172 3.352 1 97.62 177 TYR B CA 1
ATOM 3745 C C . TYR B 1 177 ? -1.907 4.938 2.889 1 97.62 177 TYR B C 1
ATOM 3747 O O . TYR B 1 177 ? -1.463 5.527 1.902 1 97.62 177 TYR B O 1
ATOM 3755 N N . CYS B 1 178 ? -1.166 4.129 3.652 1 97.44 178 CYS B N 1
ATOM 3756 C CA . CYS B 1 178 ? 0.216 3.83 3.293 1 97.44 178 CYS B CA 1
ATOM 3757 C C . CYS B 1 178 ? 0.285 3.088 1.964 1 97.44 178 CYS B C 1
ATOM 3759 O O . CYS B 1 178 ? 1.233 3.266 1.197 1 97.44 178 CYS B O 1
ATOM 3761 N N . GLN B 1 179 ? -0.753 2.309 1.699 1 94.94 179 GLN B N 1
ATOM 3762 C CA . GLN B 1 179 ? -0.829 1.656 0.396 1 94.94 179 GLN B CA 1
ATOM 3763 C C . GLN B 1 179 ? -1.067 2.676 -0.715 1 94.94 179 GLN B C 1
ATOM 3765 O O . GLN B 1 179 ? -0.411 2.631 -1.758 1 94.94 179 GLN B O 1
ATOM 3770 N N . MET B 1 180 ? -1.882 3.611 -0.438 1 94 180 MET B N 1
ATOM 3771 C CA . MET B 1 180 ? -2.191 4.645 -1.42 1 94 180 MET B CA 1
ATOM 3772 C C . MET B 1 180 ? -0.963 5.5 -1.715 1 94 180 MET B C 1
ATOM 3774 O O . MET B 1 180 ? -0.812 6.016 -2.824 1 94 180 MET B O 1
ATOM 3778 N N . THR B 1 181 ? -0.079 5.594 -0.776 1 95.75 181 THR B N 1
ATOM 3779 C CA . THR B 1 181 ? 1.007 6.559 -0.892 1 95.75 181 THR B CA 1
ATOM 3780 C C . THR B 1 181 ? 2.35 5.852 -1.036 1 95.75 181 THR B C 1
ATOM 3782 O O . THR B 1 181 ? 3.402 6.492 -1.008 1 95.75 181 THR B O 1
ATOM 3785 N N . ASN B 1 182 ? 2.377 4.535 -1.121 1 93.75 182 ASN B N 1
ATOM 3786 C CA . ASN B 1 182 ? 3.605 3.754 -1.228 1 93.75 182 ASN B CA 1
ATOM 3787 C C . ASN B 1 182 ? 4.562 4.059 -0.078 1 93.75 182 ASN B C 1
ATOM 3789 O O . ASN B 1 182 ? 5.738 4.352 -0.304 1 93.75 182 ASN B O 1
ATOM 3793 N N . ASN B 1 183 ? 4.027 4.016 1.14 1 96.44 183 ASN B N 1
ATOM 3794 C CA . ASN B 1 183 ? 4.82 4.301 2.33 1 96.44 183 ASN B CA 1
ATOM 3795 C C . ASN B 1 183 ? 5.129 3.027 3.115 1 96.44 183 ASN B C 1
ATOM 3797 O O . ASN B 1 183 ? 4.309 2.568 3.91 1 96.44 183 ASN B O 1
ATOM 3801 N N . PRO B 1 184 ? 6.332 2.523 2.994 1 96.62 184 PRO B N 1
ATOM 3802 C CA . PRO B 1 184 ? 6.648 1.249 3.646 1 96.62 184 PRO B CA 1
ATOM 3803 C C . PRO B 1 184 ? 7.238 1.432 5.043 1 96.62 184 PRO B C 1
ATOM 3805 O O . PRO B 1 184 ? 7.711 0.466 5.648 1 96.62 184 PRO B O 1
ATOM 3808 N N . HIS B 1 185 ? 7.238 2.625 5.594 1 97.62 185 HIS B N 1
ATOM 3809 C CA . HIS B 1 185 ? 7.852 2.902 6.887 1 97.62 185 HIS B CA 1
ATOM 3810 C C . HIS B 1 185 ? 7.281 1.996 7.973 1 97.62 185 HIS B C 1
ATOM 3812 O O . HIS B 1 185 ? 6.07 1.964 8.188 1 97.62 185 HIS B O 1
ATOM 3818 N N . ARG B 1 186 ? 8.156 1.35 8.703 1 98.12 186 ARG B N 1
ATOM 3819 C CA . ARG B 1 186 ? 7.773 0.284 9.625 1 98.12 186 ARG B CA 1
ATOM 3820 C C . ARG B 1 186 ? 6.879 0.818 10.734 1 98.12 186 ARG B C 1
ATOM 3822 O O . ARG B 1 186 ? 6.008 0.104 11.234 1 98.12 186 ARG B O 1
ATOM 3829 N N . ILE B 1 187 ? 6.969 2.057 11.078 1 97.56 187 ILE B N 1
ATOM 3830 C CA . ILE B 1 187 ? 6.227 2.604 12.211 1 97.56 187 ILE B CA 1
ATOM 3831 C C . ILE B 1 187 ? 4.738 2.658 11.875 1 97.56 187 ILE B C 1
ATOM 3833 O O . ILE B 1 187 ? 3.902 2.896 12.75 1 97.56 187 ILE B O 1
ATOM 3837 N N . HIS B 1 188 ? 4.398 2.357 10.633 1 98.56 188 HIS B N 1
ATOM 3838 C CA . HIS B 1 188 ? 3 2.455 10.227 1 98.56 188 HIS B CA 1
ATOM 3839 C C . HIS B 1 188 ? 2.375 1.074 10.062 1 98.56 188 HIS B C 1
ATOM 3841 O O . HIS B 1 188 ? 1.181 0.959 9.773 1 98.56 188 HIS B O 1
ATOM 3847 N N . TRP B 1 189 ? 3.145 -0.022 10.242 1 98.5 189 TRP B N 1
ATOM 3848 C CA . TRP B 1 189 ? 2.498 -1.311 10.016 1 98.5 189 TRP B CA 1
ATOM 3849 C C . TRP B 1 189 ? 3.086 -2.379 10.938 1 98.5 189 TRP B C 1
ATOM 3851 O O . TRP B 1 189 ? 2.461 -3.416 11.172 1 98.5 189 TRP B O 1
ATOM 3861 N N . ASP B 1 190 ? 4.289 -2.219 11.469 1 98.25 190 ASP B N 1
ATOM 3862 C CA . ASP B 1 190 ? 5.023 -3.248 12.195 1 98.25 190 ASP B CA 1
ATOM 3863 C C . ASP B 1 190 ? 5.023 -2.971 13.695 1 98.25 190 ASP B C 1
ATOM 3865 O O . ASP B 1 190 ? 5.934 -2.318 14.211 1 98.25 190 ASP B O 1
ATOM 3869 N N . ARG B 1 191 ? 4.098 -3.514 14.406 1 98.12 191 ARG B N 1
ATOM 3870 C CA . ARG B 1 191 ? 3.947 -3.26 15.836 1 98.12 191 ARG B CA 1
ATOM 3871 C C . ARG B 1 191 ? 5.16 -3.766 16.609 1 98.12 191 ARG B C 1
ATOM 3873 O O . ARG B 1 191 ? 5.578 -3.145 17.594 1 98.12 191 ARG B O 1
ATOM 3880 N N . ASP B 1 192 ? 5.664 -4.906 16.172 1 97 192 ASP B N 1
ATOM 3881 C CA . ASP B 1 192 ? 6.855 -5.438 16.828 1 97 192 ASP B CA 1
ATOM 3882 C C . ASP B 1 192 ? 8.023 -4.457 16.734 1 97 192 ASP B C 1
ATOM 3884 O O . ASP B 1 192 ? 8.727 -4.219 17.719 1 97 192 ASP B O 1
ATOM 3888 N N . TYR B 1 193 ? 8.227 -3.924 15.578 1 96.69 193 TYR B N 1
ATOM 3889 C CA . TYR B 1 193 ? 9.258 -2.91 15.383 1 96.69 193 TYR B CA 1
ATOM 3890 C C . TYR B 1 193 ? 9 -1.691 16.266 1 96.69 193 TYR B C 1
ATOM 3892 O O . TYR B 1 193 ? 9.914 -1.171 16.906 1 96.69 193 TYR B O 1
ATOM 3900 N N . CYS B 1 194 ? 7.758 -1.22 16.312 1 96.56 194 CYS B N 1
ATOM 3901 C CA . CYS B 1 194 ? 7.387 -0.063 17.109 1 96.56 194 CYS B CA 1
ATOM 3902 C C . CYS B 1 194 ? 7.727 -0.292 18.578 1 96.56 194 CYS B C 1
ATOM 3904 O O . CYS B 1 194 ? 8.336 0.564 19.219 1 96.56 194 CYS B O 1
ATOM 3906 N N . ARG B 1 195 ? 7.449 -1.419 19.047 1 95.88 195 ARG B N 1
ATOM 3907 C CA . ARG B 1 195 ? 7.637 -1.717 20.453 1 95.88 195 ARG B CA 1
ATOM 3908 C C . ARG B 1 195 ? 9.109 -1.957 20.781 1 95.88 195 ARG B C 1
ATOM 3910 O O . ARG B 1 195 ? 9.625 -1.426 21.766 1 95.88 195 ARG B O 1
ATOM 3917 N N . THR B 1 196 ? 9.859 -2.635 19.938 1 94.62 196 THR B N 1
ATOM 3918 C CA . THR B 1 196 ? 11.188 -3.127 20.297 1 94.62 196 THR B CA 1
ATOM 3919 C C . THR B 1 196 ? 12.273 -2.16 19.812 1 94.62 196 THR B C 1
ATOM 3921 O O . THR B 1 196 ? 13.312 -2.023 20.453 1 94.62 196 THR B O 1
ATOM 3924 N N . GLN B 1 197 ? 12.023 -1.486 18.672 1 93.19 197 GLN B N 1
ATOM 3925 C CA . GLN B 1 197 ? 13.055 -0.63 18.109 1 93.19 197 GLN B CA 1
ATOM 3926 C C . GLN B 1 197 ? 12.773 0.841 18.391 1 93.19 197 GLN B C 1
ATOM 3928 O O . GLN B 1 197 ? 13.695 1.617 18.656 1 93.19 197 GLN B O 1
ATOM 3933 N N . GLU B 1 198 ? 11.484 1.254 18.375 1 92.81 198 GLU B N 1
ATOM 3934 C CA . GLU B 1 198 ? 11.125 2.66 18.531 1 92.81 198 GLU B CA 1
ATOM 3935 C C . GLU B 1 198 ? 10.75 2.979 19.984 1 92.81 198 GLU B C 1
ATOM 3937 O O . GLU B 1 198 ? 10.734 4.145 20.375 1 92.81 198 GLU B O 1
ATOM 3942 N N . GLY B 1 199 ? 10.328 1.952 20.75 1 92.69 199 GLY B N 1
ATOM 3943 C CA . GLY B 1 199 ? 9.914 2.16 22.125 1 92.69 199 GLY B CA 1
ATOM 3944 C C . GLY B 1 199 ? 8.539 2.791 22.25 1 92.69 199 GLY B C 1
ATOM 3945 O O . GLY B 1 199 ? 8.289 3.551 23.188 1 92.69 199 GLY B O 1
ATOM 3946 N N . ILE B 1 200 ? 7.68 2.561 21.266 1 93.12 200 ILE B N 1
ATOM 3947 C CA . ILE B 1 200 ? 6.32 3.086 21.312 1 93.12 200 ILE B CA 1
ATOM 3948 C C . ILE B 1 200 ? 5.32 1.933 21.312 1 93.12 200 ILE B C 1
ATOM 3950 O O . ILE B 1 200 ? 5.672 0.796 20.984 1 93.12 200 ILE B O 1
ATOM 3954 N N . LYS B 1 201 ? 4.105 2.191 21.641 1 94.06 201 LYS B N 1
ATOM 3955 C CA . LYS B 1 201 ? 3.209 1.114 22.047 1 94.06 201 LYS B CA 1
ATOM 3956 C C . LYS B 1 201 ? 2.471 0.531 20.844 1 94.06 201 LYS B C 1
ATOM 3958 O O . LYS B 1 201 ? 1.921 -0.57 20.922 1 94.06 201 LYS B O 1
ATOM 3963 N N . ASP B 1 202 ? 2.361 1.265 19.766 1 97.06 202 ASP B N 1
ATOM 3964 C CA . ASP B 1 202 ? 1.574 0.862 18.594 1 97.06 202 ASP B CA 1
ATOM 3965 C C . ASP B 1 202 ? 2.062 1.564 17.344 1 97.06 202 ASP B C 1
ATOM 3967 O O . ASP B 1 202 ? 2.986 2.379 17.391 1 97.06 202 ASP B O 1
ATOM 3971 N N . ILE B 1 203 ? 1.534 1.152 16.203 1 98.12 203 ILE B N 1
ATOM 3972 C CA . ILE B 1 203 ? 1.888 1.835 14.969 1 98.12 203 ILE B CA 1
ATOM 3973 C C . ILE B 1 203 ? 1.342 3.262 14.992 1 98.12 203 ILE B C 1
ATOM 3975 O O . ILE B 1 203 ? 0.453 3.58 15.781 1 98.12 203 ILE B O 1
ATOM 3979 N N . LEU B 1 204 ? 1.833 4.121 14.117 1 97.56 204 LEU B N 1
ATOM 3980 C CA . LEU B 1 204 ? 1.524 5.547 14.164 1 97.56 204 LEU B CA 1
ATOM 3981 C C . LEU B 1 204 ? 0.743 5.977 12.93 1 97.56 204 LEU B C 1
ATOM 3983 O O . LEU B 1 204 ? 1.002 5.488 11.828 1 97.56 204 LEU B O 1
ATOM 3987 N N . VAL B 1 205 ? -0.184 6.883 13.133 1 98.44 205 VAL B N 1
ATOM 3988 C CA . VAL B 1 205 ? -0.847 7.562 12.023 1 98.44 205 VAL B CA 1
ATOM 3989 C C . VAL B 1 205 ? 0.161 8.43 11.273 1 98.44 205 VAL B C 1
ATOM 3991 O O . VAL B 1 205 ? 0.897 9.211 11.883 1 98.44 205 VAL B O 1
ATOM 3994 N N . PRO B 1 206 ? 0.221 8.297 9.969 1 98.19 206 PRO B N 1
ATOM 3995 C CA . PRO B 1 206 ? 1.183 9.086 9.195 1 98.19 206 PRO B CA 1
ATOM 3996 C C . PRO B 1 206 ? 0.892 10.586 9.25 1 98.19 206 PRO B C 1
ATOM 3998 O O . PRO B 1 206 ? -0.271 10.992 9.195 1 98.19 206 PRO B O 1
ATOM 4001 N N . GLY B 1 207 ? 1.917 11.406 9.258 1 97.5 207 GLY B N 1
ATOM 4002 C CA . GLY B 1 207 ? 1.784 12.852 9.242 1 97.5 207 GLY B CA 1
ATOM 4003 C C . GLY B 1 207 ? 1.014 13.367 8.039 1 97.5 207 GLY B C 1
ATOM 4004 O O . GLY B 1 207 ? 0.125 14.211 8.172 1 97.5 207 GLY B O 1
ATOM 4005 N N . PRO B 1 208 ? 1.362 12.898 6.852 1 97.88 208 PRO B N 1
ATOM 4006 C CA . PRO B 1 208 ? 0.636 13.352 5.664 1 97.88 208 PRO B CA 1
ATOM 4007 C C . PRO B 1 208 ? -0.863 13.07 5.742 1 97.88 208 PRO B C 1
ATOM 4009 O O . PRO B 1 208 ? -1.671 13.875 5.262 1 97.88 208 PRO B O 1
ATOM 4012 N N . LEU B 1 209 ? -1.278 11.961 6.328 1 98.44 209 LEU B N 1
ATOM 4013 C CA . LEU B 1 209 ? -2.699 11.664 6.484 1 98.44 209 LEU B CA 1
ATOM 4014 C C . LEU B 1 209 ? -3.377 12.711 7.359 1 98.44 209 LEU B C 1
ATOM 4016 O O . LEU B 1 209 ? -4.422 13.25 6.992 1 98.44 209 LEU B O 1
ATOM 4020 N N . ILE B 1 210 ? -2.779 13.016 8.445 1 98.06 210 ILE B N 1
ATOM 4021 C CA . ILE B 1 210 ? -3.312 14.008 9.367 1 98.06 210 ILE B CA 1
ATOM 4022 C C . ILE B 1 210 ? -3.371 15.375 8.68 1 98.06 210 ILE B C 1
ATOM 4024 O O . ILE B 1 210 ? -4.363 16.094 8.805 1 98.06 210 ILE B O 1
ATOM 4028 N N . THR B 1 211 ? -2.314 15.672 7.988 1 97.5 211 THR B N 1
ATOM 4029 C CA . THR B 1 211 ? -2.25 16.938 7.258 1 97.5 211 THR B CA 1
ATOM 4030 C C . THR B 1 211 ? -3.404 17.047 6.266 1 97.5 211 THR B C 1
ATOM 4032 O O . THR B 1 211 ? -4.078 18.078 6.203 1 97.5 211 THR B O 1
ATOM 4035 N N . GLN B 1 212 ? -3.666 16.078 5.555 1 96.56 212 GLN B N 1
ATOM 4036 C CA . GLN B 1 212 ? -4.738 16.078 4.566 1 96.56 212 GLN B CA 1
ATOM 4037 C C . GLN B 1 212 ? -6.102 16.203 5.23 1 96.56 212 GLN B C 1
ATOM 4039 O O . GLN B 1 212 ? -6.961 16.953 4.758 1 96.56 212 GLN B O 1
ATOM 4044 N N . ILE B 1 213 ? -6.293 15.43 6.309 1 97.12 213 ILE B N 1
ATOM 4045 C CA . ILE B 1 213 ? -7.559 15.5 7.035 1 97.12 213 ILE B CA 1
ATOM 4046 C C . ILE B 1 213 ? -7.785 16.922 7.547 1 97.12 213 ILE B C 1
ATOM 4048 O O . ILE B 1 213 ? -8.867 17.484 7.371 1 97.12 213 ILE B O 1
ATOM 4052 N N . MET B 1 214 ? -6.75 17.516 8.109 1 96.81 214 MET B N 1
ATOM 4053 C CA . MET B 1 214 ? -6.863 18.859 8.641 1 96.81 214 MET B CA 1
ATOM 4054 C C . MET B 1 214 ? -7.133 19.859 7.527 1 96.81 214 MET B C 1
ATOM 4056 O O . MET B 1 214 ? -7.949 20.781 7.688 1 96.81 214 MET B O 1
ATOM 4060 N N . ALA B 1 215 ? -6.488 19.719 6.434 1 94.88 215 ALA B N 1
ATOM 4061 C CA . ALA B 1 215 ? -6.688 20.625 5.312 1 94.88 215 ALA B CA 1
ATOM 4062 C C . ALA B 1 215 ? -8.133 20.578 4.816 1 94.88 215 ALA B C 1
ATOM 4064 O O . ALA B 1 215 ? -8.727 21.609 4.512 1 94.88 215 ALA B O 1
ATOM 4065 N N . ARG B 1 216 ? -8.664 19.422 4.754 1 93.25 216 ARG B N 1
ATOM 4066 C CA . ARG B 1 216 ? -10.047 19.266 4.312 1 93.25 216 ARG B CA 1
ATOM 4067 C C . ARG B 1 216 ? -11.016 19.922 5.289 1 93.25 216 ARG B C 1
ATOM 4069 O O . ARG B 1 216 ? -12.031 20.484 4.879 1 93.25 216 ARG B O 1
ATOM 4076 N N . LEU B 1 217 ? -10.758 19.844 6.512 1 93.81 217 LEU B N 1
ATOM 4077 C CA . LEU B 1 217 ? -11.625 20.406 7.539 1 93.81 217 LEU B CA 1
ATOM 4078 C C . LEU B 1 217 ? -11.492 21.922 7.59 1 93.81 217 LEU B C 1
ATOM 4080 O O . LEU B 1 217 ? -12.477 22.625 7.805 1 93.81 217 LEU B O 1
ATOM 4084 N N . LEU B 1 218 ? -10.266 22.375 7.422 1 92.25 218 LEU B N 1
ATOM 4085 C CA . LEU B 1 218 ? -9.992 23.797 7.527 1 92.25 218 LEU B CA 1
ATOM 4086 C C . LEU B 1 218 ? -10.398 24.531 6.254 1 92.25 218 LEU B C 1
ATOM 4088 O O . LEU B 1 218 ? -10.891 25.656 6.312 1 92.25 218 LEU B O 1
ATOM 4092 N N . CYS B 1 219 ? -10.227 23.922 5.137 1 88 219 CYS B N 1
ATOM 4093 C CA . CYS B 1 219 ? -10.531 24.5 3.83 1 88 219 CYS B CA 1
ATOM 4094 C C . CYS B 1 219 ? -11.43 23.562 3.025 1 88 219 CYS B C 1
ATOM 4096 O O . CYS B 1 219 ? -11.039 23.078 1.963 1 88 219 CYS B O 1
ATOM 4098 N N . PRO B 1 220 ? -12.672 23.547 3.529 1 82.44 220 PRO B N 1
ATOM 4099 C CA . PRO B 1 220 ? -13.555 22.672 2.752 1 82.44 220 PRO B CA 1
ATOM 4100 C C . PRO B 1 220 ? -13.82 23.203 1.346 1 82.44 220 PRO B C 1
ATOM 4102 O O . PRO B 1 220 ? -13.914 24.422 1.149 1 82.44 220 PRO B O 1
ATOM 4105 N N . ASN B 1 221 ? -13.773 22.438 0.245 1 71.88 221 ASN B N 1
ATOM 4106 C CA . ASN B 1 221 ? -14.039 22.797 -1.146 1 71.88 221 ASN B CA 1
ATOM 4107 C C . ASN B 1 221 ? -12.961 23.719 -1.702 1 71.88 221 ASN B C 1
ATOM 4109 O O . ASN B 1 221 ? -13.281 24.734 -2.326 1 71.88 221 ASN B O 1
ATOM 4113 N N . SER B 1 222 ? -11.742 23.688 -1.29 1 66.31 222 SER B N 1
ATOM 4114 C CA . SER B 1 222 ? -10.617 24.562 -1.605 1 66.31 222 SER B CA 1
ATOM 4115 C C . SER B 1 222 ? -10.109 24.328 -3.023 1 66.31 222 SER B C 1
ATOM 4117 O O . SER B 1 222 ? -9.078 24.875 -3.42 1 66.31 222 SER B O 1
ATOM 4119 N N . ALA B 1 223 ? -10.734 23.625 -3.873 1 59.81 223 ALA B N 1
ATOM 4120 C CA . ALA B 1 223 ? -10.18 23.281 -5.176 1 59.81 223 ALA B CA 1
ATOM 4121 C C . ALA B 1 223 ? -9.797 24.547 -5.961 1 59.81 223 ALA B C 1
ATOM 4123 O O . ALA B 1 223 ? -8.812 24.547 -6.695 1 59.81 223 ALA B O 1
ATOM 4124 N N . SER B 1 224 ? -10.5 25.5 -5.836 1 58.94 224 SER B N 1
ATOM 4125 C CA . SER B 1 224 ? -10.281 26.594 -6.766 1 58.94 224 SER B CA 1
ATOM 4126 C C . SER B 1 224 ? -9.562 27.75 -6.09 1 58.94 224 SER B C 1
ATOM 4128 O O . SER B 1 224 ? -9.359 28.812 -6.695 1 58.94 224 SER B O 1
ATOM 4130 N N . LEU B 1 225 ? -8.945 27.516 -4.949 1 64.62 225 LEU B N 1
ATOM 4131 C CA . LEU B 1 225 ? -8.391 28.656 -4.234 1 64.62 225 LEU B CA 1
ATOM 4132 C C . LEU B 1 225 ? -6.875 28.531 -4.082 1 64.62 225 LEU B C 1
ATOM 4134 O O . LEU B 1 225 ? -6.359 27.422 -3.918 1 64.62 225 LEU B O 1
ATOM 4138 N N . ILE B 1 226 ? -6.227 29.609 -4.516 1 65.19 226 ILE B N 1
ATOM 4139 C CA . ILE B 1 226 ? -4.828 29.703 -4.109 1 65.19 226 ILE B CA 1
ATOM 4140 C C . ILE B 1 226 ? -4.738 29.797 -2.586 1 65.19 226 ILE B C 1
ATOM 4142 O O . ILE B 1 226 ? -5.25 30.75 -1.987 1 65.19 226 ILE B O 1
ATOM 4146 N N . THR B 1 227 ? -4.219 28.844 -2.051 1 81.69 227 THR B N 1
ATOM 4147 C CA . THR B 1 227 ? -4.16 28.75 -0.596 1 81.69 227 THR B CA 1
ATOM 4148 C C . THR B 1 227 ? -2.826 28.156 -0.145 1 81.69 227 THR B C 1
ATOM 4150 O O . THR B 1 227 ? -2.279 27.266 -0.807 1 81.69 227 THR B O 1
ATOM 4153 N N . ARG B 1 228 ? -2.316 28.844 0.892 1 91.81 228 ARG B N 1
ATOM 4154 C CA . ARG B 1 228 ? -1.106 28.359 1.548 1 91.81 228 ARG B CA 1
ATOM 4155 C C . ARG B 1 228 ? -1.405 27.875 2.965 1 91.81 228 ARG B C 1
ATOM 4157 O O . ARG B 1 228 ? -2.059 28.594 3.738 1 91.81 228 ARG B O 1
ATOM 4164 N N . ILE B 1 229 ? -0.96 26.656 3.225 1 95.06 229 ILE B N 1
ATOM 4165 C CA . ILE B 1 229 ? -1.149 26.156 4.582 1 95.06 229 ILE B CA 1
ATOM 4166 C C . ILE B 1 229 ? 0.202 25.781 5.184 1 95.06 229 ILE B C 1
ATOM 4168 O O . ILE B 1 229 ? 1.103 25.328 4.473 1 95.06 229 ILE B O 1
ATOM 4172 N N . LYS B 1 230 ? 0.328 26.031 6.426 1 97.38 230 LYS B N 1
ATOM 4173 C CA . LYS B 1 230 ? 1.432 25.562 7.258 1 97.38 230 LYS B CA 1
ATOM 4174 C C . LYS B 1 230 ? 0.938 24.594 8.336 1 97.38 230 LYS B C 1
ATOM 4176 O O . LYS B 1 230 ? -0.125 24.812 8.922 1 97.38 230 LYS B O 1
ATOM 4181 N N . TYR B 1 231 ? 1.657 23.562 8.578 1 97.38 231 TYR B N 1
ATOM 4182 C CA . TYR B 1 231 ? 1.232 22.562 9.555 1 97.38 231 TYR B CA 1
ATOM 4183 C C . TYR B 1 231 ? 2.412 22.094 10.398 1 97.38 231 TYR B C 1
ATOM 4185 O O . TYR B 1 231 ? 3.568 22.234 9.992 1 97.38 231 TYR B O 1
ATOM 4193 N N . LYS B 1 232 ? 2.123 21.578 11.523 1 96.75 232 LYS B N 1
ATOM 4194 C CA . LYS B 1 232 ? 3.092 21 12.445 1 96.75 232 LYS B CA 1
ATOM 4195 C C . LYS B 1 232 ? 2.486 19.812 13.211 1 96.75 232 LYS B C 1
ATOM 4197 O O . LYS B 1 232 ? 1.343 19.891 13.664 1 96.75 232 LYS B O 1
ATOM 4202 N N . THR B 1 233 ? 3.213 18.734 13.211 1 93.94 233 THR B N 1
ATOM 4203 C CA . THR B 1 233 ? 2.857 17.625 14.078 1 93.94 233 THR B CA 1
ATOM 4204 C C . THR B 1 233 ? 3.541 17.75 15.438 1 93.94 233 THR B C 1
ATOM 4206 O O . THR B 1 233 ? 4.723 18.078 15.516 1 93.94 233 THR B O 1
ATOM 4209 N N . VAL B 1 234 ? 2.791 17.469 16.5 1 91.06 234 VAL B N 1
ATOM 4210 C CA . VAL B 1 234 ? 3.268 17.75 17.844 1 91.06 234 VAL B CA 1
ATOM 4211 C C . VAL B 1 234 ? 3.467 16.438 18.609 1 91.06 234 VAL B C 1
ATOM 4213 O O . VAL B 1 234 ? 4.496 16.25 19.25 1 91.06 234 VAL B O 1
ATOM 4216 N N . SER B 1 235 ? 2.479 15.594 18.609 1 91.19 235 SER B N 1
ATOM 4217 C CA . SER B 1 235 ? 2.529 14.312 19.297 1 91.19 235 SER B CA 1
ATOM 4218 C C . SER B 1 235 ? 2.145 13.164 18.375 1 91.19 235 SER B C 1
ATOM 4220 O O . SER B 1 235 ? 1.35 13.344 17.453 1 91.19 235 SER B O 1
ATOM 4222 N N . PRO B 1 236 ? 2.73 11.984 18.672 1 93.19 236 PRO B N 1
ATOM 4223 C CA . PRO B 1 236 ? 2.32 10.828 17.875 1 93.19 236 PRO B CA 1
ATOM 4224 C C . PRO B 1 236 ? 0.854 10.453 18.078 1 93.19 236 PRO B C 1
ATOM 4226 O O . PRO B 1 236 ? 0.321 10.617 19.172 1 93.19 236 PRO B O 1
ATOM 4229 N N . ILE B 1 237 ? 0.23 10.047 17.062 1 96 237 ILE B N 1
ATOM 4230 C CA . ILE B 1 237 ? -1.159 9.602 17.109 1 96 237 ILE B CA 1
ATOM 4231 C C . ILE B 1 237 ? -1.232 8.094 16.859 1 96 237 ILE B C 1
ATOM 4233 O O . ILE B 1 237 ? -0.767 7.602 15.836 1 96 237 ILE B O 1
ATOM 4237 N N . TYR B 1 238 ? -1.818 7.34 17.828 1 97.19 238 TYR B N 1
ATOM 4238 C CA . TYR B 1 238 ? -2.02 5.898 17.703 1 97.19 238 TYR B CA 1
ATOM 4239 C C . TYR B 1 238 ? -3.393 5.59 17.125 1 97.19 238 TYR B C 1
ATOM 4241 O O . TYR B 1 238 ? -4.285 6.438 17.125 1 97.19 238 TYR B O 1
ATOM 4249 N N . PRO B 1 239 ? -3.494 4.363 16.578 1 98.12 239 PRO B N 1
ATOM 4250 C CA . PRO B 1 239 ? -4.824 3.979 16.109 1 98.12 239 PRO B CA 1
ATOM 4251 C C . PRO B 1 239 ? -5.902 4.141 17.172 1 98.12 239 PRO B C 1
ATOM 4253 O O . PRO B 1 239 ? -5.656 3.857 18.344 1 98.12 239 PRO B O 1
ATOM 4256 N N . PHE B 1 240 ? -7.035 4.699 16.75 1 97.81 240 PHE B N 1
ATOM 4257 C CA . PHE B 1 240 ? -8.258 4.797 17.547 1 97.81 240 PHE B CA 1
ATOM 4258 C C . PHE B 1 240 ? -8.125 5.859 18.625 1 97.81 240 PHE B C 1
ATOM 4260 O O . PHE B 1 240 ? -8.914 5.895 19.562 1 97.81 240 PHE B O 1
ATOM 4267 N N . THR B 1 241 ? -7.078 6.699 18.562 1 96.69 241 THR B N 1
ATOM 4268 C CA . THR B 1 241 ? -7.047 7.879 19.422 1 96.69 241 THR B CA 1
ATOM 4269 C C . THR B 1 241 ? -8.234 8.797 19.141 1 96.69 241 THR B C 1
ATOM 4271 O O . THR B 1 241 ? -8.453 9.188 17.984 1 96.69 241 THR B O 1
ATOM 4274 N N . PRO B 1 242 ? -9.031 9.055 20.156 1 96 242 PRO B N 1
ATOM 4275 C CA . PRO B 1 242 ? -10.18 9.938 19.922 1 96 242 PRO B CA 1
ATOM 4276 C C . PRO B 1 242 ? -9.781 11.398 19.781 1 96 242 PRO B C 1
ATOM 4278 O O . PRO B 1 242 ? -9.625 12.102 20.781 1 96 242 PRO B O 1
ATOM 4281 N N . LEU B 1 243 ? -9.727 11.914 18.609 1 96.88 243 LEU B N 1
ATOM 4282 C CA . LEU B 1 243 ? -9.266 13.273 18.344 1 96.88 243 LEU B CA 1
ATOM 4283 C C . LEU B 1 243 ? -10.438 14.203 18.078 1 96.88 243 LEU B C 1
ATOM 4285 O O . LEU B 1 243 ? -11.445 13.797 17.5 1 96.88 243 LEU B O 1
ATOM 4289 N N . ARG B 1 244 ? -10.227 15.391 18.484 1 95.81 244 ARG B N 1
ATOM 4290 C CA . ARG B 1 244 ? -11.125 16.5 18.172 1 95.81 244 ARG B CA 1
ATOM 4291 C C . ARG B 1 244 ? -10.43 17.531 17.297 1 95.81 244 ARG B C 1
ATOM 4293 O O . ARG B 1 244 ? -9.289 17.922 17.578 1 95.81 244 ARG B O 1
ATOM 4300 N N . ALA B 1 245 ? -11.086 17.906 16.281 1 97 245 ALA B N 1
ATOM 4301 C CA . ALA B 1 245 ? -10.617 19.016 15.461 1 97 245 ALA B CA 1
ATOM 4302 C C . ALA B 1 245 ? -11.227 20.328 15.922 1 97 245 ALA B C 1
ATOM 4304 O O . ALA B 1 245 ? -12.453 20.5 15.867 1 97 245 ALA B O 1
ATOM 4305 N N . ILE B 1 246 ? -10.367 21.234 16.266 1 95.06 246 ILE B N 1
ATOM 4306 C CA . ILE B 1 246 ? -10.828 22.469 16.875 1 95.06 246 ILE B CA 1
ATOM 4307 C C . ILE B 1 246 ? -10.359 23.656 16.047 1 95.06 246 ILE B C 1
ATOM 4309 O O . ILE B 1 246 ? -9.156 23.859 15.852 1 95.06 246 ILE B O 1
ATOM 4313 N N . LYS B 1 247 ? -11.312 24.422 15.555 1 93.31 247 LYS B N 1
ATOM 4314 C CA . LYS B 1 247 ? -10.961 25.688 14.93 1 93.31 247 LYS B CA 1
ATOM 4315 C C . LYS B 1 247 ? -10.688 26.766 15.984 1 93.31 247 LYS B C 1
ATOM 4317 O O . LYS B 1 247 ? -11.617 27.297 16.594 1 93.31 247 LYS B O 1
ATOM 4322 N N . VAL B 1 248 ? -9.445 27.109 16.156 1 92.06 248 VAL B N 1
ATOM 4323 C CA . VAL B 1 248 ? -9.078 28.094 17.188 1 92.06 248 VAL B CA 1
ATOM 4324 C C . VAL B 1 248 ? -9.203 29.5 16.625 1 92.06 248 VAL B C 1
ATOM 4326 O O . VAL B 1 248 ? -9.25 30.469 17.375 1 92.06 248 VAL B O 1
ATOM 4329 N N . SER B 1 249 ? -9.234 29.641 15.352 1 90.44 249 SER B N 1
ATOM 4330 C CA . SER B 1 249 ? -9.562 30.828 14.57 1 90.44 249 SER B CA 1
ATOM 4331 C C . SER B 1 249 ? -10.109 30.469 13.195 1 90.44 249 SER B C 1
ATOM 4333 O O . SER B 1 249 ? -10.117 29.281 12.82 1 90.44 249 SER B O 1
ATOM 4335 N N . PRO B 1 250 ? -10.594 31.406 12.461 1 89.06 250 PRO B N 1
ATOM 4336 C CA . PRO B 1 250 ? -11.078 31.094 11.117 1 89.06 250 PRO B CA 1
ATOM 4337 C C . PRO B 1 250 ? -9.992 30.516 10.219 1 89.06 250 PRO B C 1
ATOM 4339 O O . PRO B 1 250 ? -10.297 29.859 9.211 1 89.06 250 PRO B O 1
ATOM 4342 N N . THR B 1 251 ? -8.719 30.719 10.547 1 92.31 251 THR B N 1
ATOM 4343 C CA . THR B 1 251 ? -7.629 30.297 9.672 1 92.31 251 THR B CA 1
ATOM 4344 C C . THR B 1 251 ? -6.727 29.281 10.367 1 92.31 251 THR B C 1
ATOM 4346 O O . THR B 1 251 ? -5.621 29 9.906 1 92.31 251 THR B O 1
ATOM 4349 N N . ALA B 1 252 ? -7.172 28.797 11.523 1 93.94 252 ALA B N 1
ATOM 4350 C CA . ALA B 1 252 ? -6.309 27.875 12.25 1 93.94 252 ALA B CA 1
ATOM 4351 C C . ALA B 1 252 ? -7.109 26.719 12.836 1 93.94 252 ALA B C 1
ATOM 4353 O O . ALA B 1 252 ? -8.219 26.922 13.344 1 93.94 252 ALA B O 1
ATOM 4354 N N . LEU B 1 253 ? -6.562 25.531 12.719 1 95.62 253 LEU B N 1
ATOM 4355 C CA . LEU B 1 253 ? -7.172 24.297 13.211 1 95.62 253 LEU B CA 1
ATOM 4356 C C . LEU B 1 253 ? -6.168 23.484 14.023 1 95.62 253 LEU B C 1
ATOM 4358 O O . LEU B 1 253 ? -5.012 23.328 13.625 1 95.62 253 LEU B O 1
ATOM 4362 N N . TRP B 1 254 ? -6.578 23.031 15.164 1 95.88 254 TRP B N 1
ATOM 4363 C CA . TRP B 1 254 ? -5.766 22.172 16.031 1 95.88 254 TRP B CA 1
ATOM 4364 C C . TRP B 1 254 ? -6.434 20.828 16.234 1 95.88 254 TRP B C 1
ATOM 4366 O O . TRP B 1 254 ? -7.66 20.719 16.219 1 95.88 254 TRP B O 1
ATOM 4376 N N . LEU B 1 255 ? -5.641 19.797 16.359 1 96.19 255 LEU B N 1
ATOM 4377 C CA . LEU B 1 255 ? -6.113 18.484 16.75 1 96.19 255 LEU B CA 1
ATOM 4378 C C . LEU B 1 255 ? -5.695 18.156 18.172 1 96.19 255 LEU B C 1
ATOM 4380 O O . LEU B 1 255 ? -4.512 18.219 18.516 1 96.19 255 LEU B O 1
ATOM 4384 N N . ALA B 1 256 ? -6.684 17.797 18.984 1 94.44 256 ALA B N 1
ATOM 4385 C CA . ALA B 1 256 ? -6.406 17.484 20.391 1 94.44 256 ALA B CA 1
ATOM 4386 C C . ALA B 1 256 ? -7.348 16.406 20.906 1 94.44 256 ALA B C 1
ATOM 4388 O O . ALA B 1 256 ? -8.391 16.141 20.312 1 94.44 256 ALA B O 1
ATOM 4389 N N . ASP B 1 257 ? -6.855 15.695 21.828 1 91.75 257 ASP B N 1
ATOM 4390 C CA . ASP B 1 257 ? -7.781 14.938 22.656 1 91.75 257 ASP B CA 1
ATOM 4391 C C . ASP B 1 257 ? -7.988 15.617 24.016 1 91.75 257 ASP B C 1
ATOM 4393 O O . ASP B 1 257 ? -7.836 16.828 24.125 1 91.75 257 ASP B O 1
ATOM 4397 N N . GLU B 1 258 ? -8.453 14.875 25.016 1 84.62 258 GLU B N 1
ATOM 4398 C CA . GLU B 1 258 ? -8.75 15.492 26.312 1 84.62 258 GLU B CA 1
ATOM 4399 C C . GLU B 1 258 ? -7.473 15.875 27.047 1 84.62 258 GLU B C 1
ATOM 4401 O O . GLU B 1 258 ? -7.496 16.719 27.938 1 84.62 258 GLU B O 1
ATOM 4406 N N . SER B 1 259 ? -6.355 15.352 26.562 1 84.38 259 SER B N 1
ATOM 4407 C CA . SER B 1 259 ? -5.164 15.477 27.391 1 84.38 259 SER B CA 1
ATOM 4408 C C . SER B 1 259 ? -4.039 16.188 26.641 1 84.38 259 SER B C 1
ATOM 4410 O O . SER B 1 259 ? -3.168 16.797 27.25 1 84.38 259 SER B O 1
ATOM 4412 N N . LYS B 1 260 ? -4.047 16.047 25.297 1 88.69 260 LYS B N 1
ATOM 4413 C CA . LYS B 1 260 ? -2.85 16.578 24.656 1 88.69 260 LYS B CA 1
ATOM 4414 C C . LYS B 1 260 ? -3.168 17.062 23.234 1 88.69 260 LYS B C 1
ATOM 4416 O O . LYS B 1 260 ? -4.207 16.719 22.672 1 88.69 260 LYS B O 1
ATOM 4421 N N . LEU B 1 261 ? -2.26 17.953 22.766 1 92.19 261 LEU B N 1
ATOM 4422 C CA . LEU B 1 261 ? -2.271 18.453 21.391 1 92.19 261 LEU B CA 1
ATOM 4423 C C . LEU B 1 261 ? -1.482 17.531 20.469 1 92.19 261 LEU B C 1
ATOM 4425 O O . LEU B 1 261 ? -0.407 17.047 20.828 1 92.19 261 LEU B O 1
ATOM 4429 N N . TYR B 1 262 ? -1.995 17.359 19.25 1 94.94 262 TYR B N 1
ATOM 4430 C CA . TYR B 1 262 ? -1.354 16.391 18.359 1 94.94 262 TYR B CA 1
ATOM 4431 C C . TYR B 1 262 ? -0.858 17.078 17.078 1 94.94 262 TYR B C 1
ATOM 4433 O O . TYR B 1 262 ? 0.127 16.641 16.484 1 94.94 262 TYR B O 1
ATOM 4441 N N . ALA B 1 263 ? -1.528 18.094 16.641 1 95.94 263 ALA B N 1
ATOM 4442 C CA . ALA B 1 263 ? -1.14 18.766 15.406 1 95.94 263 ALA B CA 1
ATOM 4443 C C . ALA B 1 263 ? -1.774 20.141 15.32 1 95.94 263 ALA B C 1
ATOM 4445 O O . ALA B 1 263 ? -2.793 20.406 15.961 1 95.94 263 ALA B O 1
ATOM 4446 N N . LYS B 1 264 ? -1.13 21 14.531 1 96.31 264 LYS B N 1
ATOM 4447 C CA . LYS B 1 264 ? -1.605 22.359 14.242 1 96.31 264 LYS B CA 1
ATOM 4448 C C . LYS B 1 264 ? -1.495 22.672 12.758 1 96.31 264 LYS B C 1
ATOM 4450 O O . LYS B 1 264 ? -0.558 22.219 12.086 1 96.31 264 LYS B O 1
ATOM 4455 N N . MET B 1 265 ? -2.486 23.438 12.305 1 96.56 265 MET B N 1
ATOM 4456 C CA . MET B 1 265 ? -2.475 23.906 10.922 1 96.56 265 MET B CA 1
ATOM 4457 C C . MET B 1 265 ? -3.008 25.328 10.828 1 96.56 265 MET B C 1
ATOM 4459 O O . MET B 1 265 ? -3.938 25.703 11.547 1 96.56 265 MET B O 1
ATOM 4463 N N . GLU B 1 266 ? -2.41 26.125 9.891 1 95.69 266 GLU B N 1
ATOM 4464 C CA . GLU B 1 266 ? -2.857 27.484 9.672 1 95.69 266 GLU B CA 1
ATOM 4465 C C . GLU B 1 266 ? -2.834 27.844 8.188 1 95.69 266 GLU B C 1
ATOM 4467 O O . GLU B 1 266 ? -1.952 27.391 7.453 1 95.69 266 GLU B O 1
ATOM 4472 N N . ILE B 1 267 ? -3.82 28.609 7.773 1 92.31 267 ILE B N 1
ATOM 4473 C CA . ILE B 1 267 ? -3.842 29.188 6.441 1 92.31 267 ILE B CA 1
ATOM 4474 C C . ILE B 1 267 ? -3.018 30.484 6.43 1 92.31 267 ILE B C 1
ATOM 4476 O O . ILE B 1 267 ? -3.172 31.328 7.309 1 92.31 267 ILE B O 1
ATOM 4480 N N . LYS B 1 268 ? -2.111 30.484 5.426 1 87 268 LYS B N 1
ATOM 4481 C CA . LYS B 1 268 ? -1.314 31.703 5.289 1 87 268 LYS B CA 1
ATOM 4482 C C . LYS B 1 268 ? -1.775 32.531 4.094 1 87 268 LYS B C 1
ATOM 4484 O O . LYS B 1 268 ? -2.064 31.984 3.027 1 87 268 LYS B O 1
ATOM 4489 N N . GLU B 1 269 ? -2.227 33.75 4.23 1 68.69 269 GLU B N 1
ATOM 4490 C CA . GLU B 1 269 ? -2.689 34.656 3.176 1 68.69 269 GLU B CA 1
ATOM 4491 C C . GLU B 1 269 ? -1.6 34.875 2.133 1 68.69 269 GLU B C 1
ATOM 4493 O O . GLU B 1 269 ? -0.418 34.969 2.473 1 68.69 269 GLU B O 1
ATOM 4498 N N . SER B 1 270 ? -1.878 34.375 0.963 1 58.69 270 SER B N 1
ATOM 4499 C CA . SER B 1 270 ? -0.944 34.625 -0.127 1 58.69 270 SER B CA 1
ATOM 4500 C C . SER B 1 270 ? -0.645 36.125 -0.253 1 58.69 270 SER B C 1
ATOM 4502 O O . SER B 1 270 ? -1.542 36.938 -0.112 1 58.69 270 SER B O 1
ATOM 4504 N N . HIS B 1 271 ? 0.369 36.594 0.181 1 47.88 271 HIS B N 1
ATOM 4505 C CA . HIS B 1 271 ? 0.692 37.969 -0.212 1 47.88 271 HIS B CA 1
ATOM 4506 C C . HIS B 1 271 ? 0.519 38.156 -1.715 1 47.88 271 HIS B C 1
ATOM 4508 O O . HIS B 1 271 ? 1.153 37.469 -2.514 1 47.88 271 HIS B O 1
ATOM 4514 N N . ARG B 1 272 ? -0.672 38.25 -2.174 1 43.38 272 ARG B N 1
ATOM 4515 C CA . ARG B 1 272 ? -0.782 38.719 -3.555 1 43.38 272 ARG B CA 1
ATOM 4516 C C . ARG B 1 272 ? 0.227 39.812 -3.844 1 43.38 272 ARG B C 1
ATOM 4518 O O . ARG B 1 272 ? 0.197 40.875 -3.211 1 43.38 272 ARG B O 1
ATOM 4525 N N . ASP B 1 273 ? 1.406 39.5 -4.117 1 38.5 273 ASP B N 1
ATOM 4526 C CA . ASP B 1 273 ? 2.049 40.594 -4.848 1 38.5 273 ASP B CA 1
ATOM 4527 C C . ASP B 1 273 ? 1.181 41.062 -6.016 1 38.5 273 ASP B C 1
ATOM 4529 O O . ASP B 1 273 ? 1.006 40.312 -6.996 1 38.5 273 ASP B O 1
ATOM 4533 N N . ILE B 1 274 ? 0.122 41.75 -5.758 1 37.72 274 ILE B N 1
ATOM 4534 C CA . ILE B 1 274 ? -0.52 42.562 -6.781 1 37.72 274 ILE B CA 1
ATOM 4535 C C . ILE B 1 274 ? 0.543 43.219 -7.656 1 37.72 274 ILE B C 1
ATOM 4537 O O . ILE B 1 274 ? 1.321 44.062 -7.176 1 37.72 274 ILE B O 1
ATOM 4541 N N . MET B 1 275 ? 1.085 42.5 -8.617 1 35.84 275 MET B N 1
ATOM 4542 C CA . MET B 1 275 ? 1.766 43.344 -9.609 1 35.84 275 MET B CA 1
ATOM 4543 C C . MET B 1 275 ? 0.936 44.562 -9.961 1 35.84 275 MET B C 1
ATOM 4545 O O . MET B 1 275 ? -0.267 44.469 -10.211 1 35.84 275 MET B O 1
ATOM 4549 N N . PRO B 1 276 ? 1.361 45.719 -9.547 1 34.84 276 PRO B N 1
ATOM 4550 C CA . PRO B 1 276 ? 0.679 46.969 -9.984 1 34.84 276 PRO B CA 1
ATOM 4551 C C . PRO B 1 276 ? 0.285 46.906 -11.461 1 34.84 276 PRO B C 1
ATOM 4553 O O . PRO B 1 276 ? 0.935 46.219 -12.258 1 34.84 276 PRO B O 1
ATOM 4556 N N . ASP B 1 277 ? -0.966 47.031 -11.773 1 34.97 277 ASP B N 1
ATOM 4557 C CA . ASP B 1 277 ? -1.444 47.344 -13.125 1 34.97 277 ASP B CA 1
ATOM 4558 C C . ASP B 1 277 ? -0.484 48.281 -13.852 1 34.97 277 ASP B C 1
ATOM 4560 O O . ASP B 1 277 ? -0.257 49.406 -13.414 1 34.97 277 ASP B O 1
ATOM 4564 N N . GLN B 1 278 ? 0.604 47.844 -14.336 1 33.31 278 GLN B N 1
ATOM 4565 C CA . GLN B 1 278 ? 1.268 48.75 -15.266 1 33.31 278 GLN B CA 1
ATOM 4566 C C . GLN B 1 278 ? 0.26 49.406 -16.203 1 33.31 278 GLN B C 1
ATOM 4568 O O . GLN B 1 278 ? -0.51 48.719 -16.875 1 33.31 278 GLN B O 1
ATOM 4573 N N . HIS B 1 279 ? -0.238 50.656 -15.875 1 33.84 279 HIS B N 1
ATOM 4574 C CA . HIS B 1 279 ? -0.838 51.688 -16.719 1 33.84 279 HIS B CA 1
ATOM 4575 C C . HIS B 1 279 ? -0.176 51.719 -18.094 1 33.84 279 HIS B C 1
ATOM 4577 O O . HIS B 1 279 ? 1.029 51.938 -18.203 1 33.84 279 HIS B O 1
ATOM 4583 N N . LEU B 1 280 ? -0.554 50.875 -19.016 1 29.58 280 LEU B N 1
ATOM 4584 C CA . LEU B 1 280 ? -0.315 51.219 -20.422 1 29.58 280 LEU B CA 1
ATOM 4585 C C . LEU B 1 280 ? -0.827 52.594 -20.734 1 29.58 280 LEU B C 1
ATOM 4587 O O . LEU B 1 280 ? -2.027 52.875 -20.625 1 29.58 280 LEU B O 1
ATOM 4591 N N . GLU B 1 281 ? -0.076 53.719 -20.547 1 24.19 281 GLU B N 1
ATOM 4592 C CA . GLU B 1 281 ? -0.183 54.938 -21.312 1 24.19 281 GLU B CA 1
ATOM 4593 C C . GLU B 1 281 ? -0.172 54.688 -22.812 1 24.19 281 GLU B C 1
ATOM 4595 O O . GLU B 1 281 ? 0.797 54.125 -23.344 1 24.19 281 GLU B O 1
ATOM 4600 N N . ALA B 1 282 ? -1.378 54.656 -23.375 1 18.41 282 ALA B N 1
ATOM 4601 C CA . ALA B 1 282 ? -1.656 55.219 -24.688 1 18.41 282 ALA B CA 1
ATOM 4602 C C . ALA B 1 282 ? -1.887 56.719 -24.594 1 18.41 282 ALA B C 1
ATOM 4604 O O . ALA B 1 282 ? -2.512 57.219 -23.641 1 18.41 282 ALA B O 1
#

Organism: Candida glabrata (strain ATCC 2001 / BCRC 20586 / JCM 3761 / NBRC 0622 / NRRL Y-65 / CBS 138) (NCBI:txid284593)

Foldseek 3Di:
DALQPDKDKFKDAAALVLLVLLVVLLVVFKAADFDDDSFQAPLSCLLDRADDDADADPLFFHDCQFPCNNPVPDDGFQDKAWWKKKKWFPATDDHGFMKMKMKGWPDWADDVQKIKTKMWIFIAGPVRHTGMIMITIMIGGRDADWPLPVFQVVLVVQVVFDFNMKGAHALVSLVSSCVSRVGRRCLSNPQVCCCPPRVHRHRFRHPSSVVVSLRCSLDPPCNGPGWMKIKTFRGTDHGGPIWTWGPPDSFKIWIHDNGGTTMIMGIDPPPPPPPPPPPPDD/DALQPDKDKFKDAAALVLLVLLVVLLVVFKDAPFDDDSFQAPLSCLLDRADDDADADPLFFHDCQFPCNNPVPDDGFQDKAWWKKKKWFPATDDHGFMKMKMKGWPDWADDVQKIKTKMWIFIAGPVRHTGMIMITIMIGGRDADWPLVVFQVVLVVQVVFDFNMKGAHALVSLVSSCVSRVGRRCLSNPQVCCCPPRVHRHRFRHPSSVVVSLRCSLDPPCNGPGWMKIKTFRGTDHHGPIWTWGPPDSFKIWIHDNGGTTMIMGIDPPPPPPPPPPPPDD

Radius of gyration: 25.57 Å; Cα contacts (8 Å, |Δi|>4): 1216; chains: 2; bounding box: 60×91×84 Å

InterPro domains:
  IPR026223 Hydroxyacyl-thioester dehydratase type 2 [PR02096] (3-28)
  IPR026223 Hydroxyacyl-thioester dehydratase type 2 [PR02096] (97-115)
  IPR029069 HotDog domain superfamily [SSF54637] (161-244)
  IPR052741 Mitochondrial Hydroxyacyl-thioester Dehydratase [PTHR28152] (9-244)

Nearest PDB structures (foldseek):
  5i7n-assembly1_A-2  TM=6.385E-01  e=1.675E-13  Mycobacteroides abscessus
  3oml-assembly1_A  TM=6.350E-01  e=2.097E-10  Drosophila melanogaster
  4rlj-assembly1_A  TM=6.015E-01  e=2.776E-06  Mycobacterium tuberculosis H37Rv
  4rlu-assembly1_A  TM=6.035E-01  e=3.728E-06  Mycobacterium tuberculosis H37Rv
  8pwz-assembly1_A-2  TM=5.620E-01  e=1.015E-05  Mycobacterium tuberculosis H37Rv

Secondary structure (DSSP, 8-state):
--GGG-EEEEEEE--HHHHHHHHHHHHHHEE--PPP-SSPPTTGGGGSS--SS--B-TTSSBSTTSHHHH-TTSPP-SEEEEEEEEEEESS---TT-EEEEEEEEEEEEEETTEEEEEEEEEEE-TT--EEEEEEEEEEEE---S---GGGHHHHHHHTTS-EEEEE---HHHHHHHHHHHT---GGGT-HHHIIIII--SS----HHHHHHHHHHHHSTTGGG--EEEEEEE-S---TT--EEEEEEETTEEEEE-SS-EEEEEEEE--------------/--GGG-EEEEEEE--HHHHHHHHHHHHHHEE--PPP-SSPPTTGGGGSS--SS--B-TTSSBSTTSHHHH-TTSPP-SEEEEEEEEEEESS---TT-EEEEEEEEEEEEEETTEEEEEEEEEEE-TT--EEEEEEEEEEEE---S---GGGHHHHHHHTTS-EEEEE---HHHHHHHHHHHT---GGGT-HHHIIIII--SS----HHHHHHHHHHHHSTTGGG--EEEEEEE-S---TT--EEEEEEETTEEEEE-SS-EEEEEEEE--------------

Solvent-accessible surface area (backbone atoms only — not comparable to full-atom values): 30285 Å² total; per-residue (Å²): 126,64,48,81,74,45,69,46,79,30,68,42,61,38,49,63,64,59,52,50,26,49,53,52,50,46,60,70,25,37,55,63,86,77,79,85,70,92,64,48,44,61,61,52,66,69,53,49,60,55,71,66,79,68,61,59,38,97,54,38,32,68,33,82,75,35,60,35,67,47,37,78,87,43,65,83,59,75,38,78,41,65,36,36,38,35,41,36,35,66,44,59,68,54,70,76,39,59,36,39,30,43,35,34,60,69,48,76,47,76,52,92,75,29,35,36,39,28,36,34,35,39,29,20,40,89,85,68,47,72,25,35,40,35,39,42,30,34,39,30,26,67,77,70,44,83,76,62,66,85,34,39,61,60,16,60,66,50,69,80,47,67,64,73,28,44,35,42,43,44,64,65,54,38,43,49,50,27,24,62,32,53,52,58,34,34,50,43,51,30,44,66,52,14,43,74,74,46,50,36,91,49,30,40,54,55,55,68,58,52,51,30,55,48,37,45,71,68,42,64,88,34,37,84,48,70,44,28,38,38,40,37,52,64,37,90,44,48,57,58,47,67,32,32,34,29,56,82,43,95,49,30,37,35,34,24,39,96,58,31,37,32,34,40,37,34,60,45,80,70,75,70,74,68,71,73,80,76,76,81,77,133,126,65,50,80,73,46,69,46,81,30,68,42,61,38,48,63,62,59,53,50,25,49,51,52,50,47,60,70,24,36,56,63,87,76,78,86,69,92,62,48,43,59,61,52,65,69,53,48,60,54,71,66,78,67,60,60,39,96,54,38,34,67,31,82,74,34,59,35,67,47,35,78,86,43,64,84,58,76,37,75,42,66,37,36,37,34,40,36,35,66,43,59,67,53,70,74,39,60,37,39,30,43,33,34,60,69,47,76,46,77,50,90,74,30,34,35,38,29,37,36,36,41,29,21,41,88,84,68,47,71,25,37,40,36,38,41,31,34,38,29,24,68,76,69,45,84,77,62,67,86,33,38,61,60,15,60,67,50,69,81,49,67,62,72,29,43,36,42,44,44,64,65,54,39,43,49,51,27,22,64,32,54,50,58,35,34,49,42,51,31,44,66,50,15,44,75,73,44,51,36,93,49,31,39,56,55,55,66,59,53,49,29,55,49,37,44,70,68,41,64,88,33,37,86,47,69,44,28,38,39,41,36,53,65,36,91,43,48,60,58,47,69,33,30,34,29,56,82,44,95,49,29,39,36,33,25,38,94,56,32,38,31,33,42,37,34,60,43,79,69,74,70,74,70,71,73,78,76,77,77,82,128

pLDDT: mean 88.26, std 15.07, range [18.41, 98.56]